Protein 6HR4 (pdb70)

CATH classification: 3.30.450.330 (+1 more: 3.40.710.10)

Secondary structure (DSSP, 8-state):
---SEEEEEEEEPPPPPPEE-TTS-EEEEEEEEEEEEE-HHHHTT-GGGHHHHHHHHT--HHHHHHHHHHTTT-S-EEEEEEE-HHHHHHHHTT--TTEEEEEEEEEE-TTGGGGHHHH--B-TTS-B-SHHHHHTHHHHH-B-EEEEEEEETT--EEEEEEEEE--BPPPPEEBS--HHHHHHHHHHHHHHHHHTT-SEEEEEEEETTT-BEEEEEEES---TT--TT--HHHH--HHHH--B--GGGGHHHHHHHHHHTTS--TT-EEE-TTSEEEETTEEEE-SS---SEEEHHHHHHTT-HHHHHHHHHHH-HHHHHHHHHHHTTTS--S---TT----B----SS--HHHHHHHHTT-S-BB-HHHHHHHHHHHHTTTEEPPPBSB--SSPPP-EE-S-HHHHHHHHHHHHHHHHSTTS-GGG--TTS--EEEEEE---EEEEEEEESTTS--EEEEEEEES--S--SS-S-TTHHHHHHHHHHHHHHTTPPP---S--

GO terms:
  GO:0005886 plasma membrane (C, EXP)

Nearest PDB structures (foldseek):
  6hzr-assembly1_A  TM=1.002E+00  e=3.545E-103  Pseudomonas aeruginosa PAO1
  7atw-assembly1_A  TM=9.878E-01  e=2.143E-93  Pseudomonas aeruginosa PAO1
  7au1-assembly1_A  TM=9.825E-01  e=2.029E-93  Pseudomonas aeruginosa PAO1
  7atx-assembly1_A  TM=9.811E-01  e=1.477E-91  Pseudomonas aeruginosa PAO1
  3oc2-assembly1_A  TM=9.749E-01  e=6.750E-91  Pseudomonas aeruginosa

Sequence (504 aa):
QDPARSVRHIAIPAHRGLITDRNGEPLAVSTPVTTLWANPKELMTAKERWPQLAAALGQDTKLFADRIEQNAEREFIYLVRGLTPEQGEGVIALKVPGVYSIEEFRRFYPAGEVVAHAVGFTDVDDRGREGIELAFDEWLAGVPGKRQVLKDRRGRVIKDVQVTKNAKPGKTTLALSIDLRLQYLAHRELRNALLENGAKAGSSLVIMDVKTGEILAMTNQPTYNPNNRRNLQPAAMRNRAMIDVFEPGSTVKPFSMSAALASGRWKPSDIVDVYPGTLQIGRYTIRDVSRNSRQLDLTGILIKSSNVGISKIAFDIGAESIYSSVMQQVGLGQDTGLGFPGERVGNLPNHRKWPKAETATLAYGYGLSSVTAIQLAHAYAALANDGKSVPLSMTRVDRVPDGVQVISPEVASSTVQGMLQQVVEAQGGVFRAQVPGYHAAGKSGTAAYRSLFAGFAPATDPRIIAMVVVIDEPSKAGYFGGLVSSAPVFSKVMAGALRLMNVPPDNLPTA

Structure (mmCIF, N/CA/C/O backbone):
data_6HR4
#
_entry.id   6HR4
#
_cell.length_a   67.548
_cell.length_b   82.140
_cell.length_c   88.113
_cell.angle_alpha   90.00
_cell.angle_beta   90.00
_cell.angle_gamma   90.00
#
_symmetry.space_group_name_H-M   'P 21 21 21'
#
loop_
_entity.id
_entity.type
_entity.pdbx_description
1 polymer 'Peptidoglycan D,D-transpeptidase FtsI'
2 water water
#
loop_
_atom_site.group_PDB
_atom_site.id
_atom_site.type_symbol
_atom_site.label_atom_id
_atom_site.label_alt_id
_atom_site.label_comp_id
_atom_site.label_asym_id
_atom_site.label_entity_id
_atom_site.label_seq_id
_atom_site.pdbx_PDB_ins_code
_atom_site.Cartn_x
_atom_site.Cartn_y
_atom_site.Cartn_z
_atom_site.occupancy
_atom_site.B_iso_or_equiv
_atom_site.auth_seq_id
_atom_site.auth_comp_id
_atom_site.auth_asym_id
_atom_site.auth_atom_id
_atom_site.pdbx_PDB_model_num
ATOM 1 N N . GLN A 1 3 ? 35.108 -1.366 49.111 1.00 29.14 47 GLN A N 1
ATOM 2 C CA . GLN A 1 3 ? 33.712 -1.804 48.825 1.00 27.88 47 GLN A CA 1
ATOM 3 C C . GLN A 1 3 ? 33.252 -1.355 47.453 1.00 26.56 47 GLN A C 1
ATOM 4 O O . GLN A 1 3 ? 33.757 -0.364 46.907 1.00 26.42 47 GLN A O 1
ATOM 10 N N . ASP A 1 4 ? 32.291 -2.089 46.904 1.00 25.02 48 ASP A N 1
ATOM 11 C CA . ASP A 1 4 ? 31.574 -1.654 45.701 1.00 23.75 48 ASP A CA 1
ATOM 12 C C . ASP A 1 4 ? 30.889 -0.321 45.965 1.00 20.41 48 ASP A C 1
ATOM 13 O O . ASP A 1 4 ? 30.594 -0.009 47.132 1.00 19.63 48 ASP A O 1
ATOM 18 N N . PRO A 1 5 ? 30.640 0.476 44.911 1.00 18.83 49 PRO A N 1
ATOM 19 C CA . PRO A 1 5 ? 29.988 1.754 45.157 1.00 17.68 49 PRO A CA 1
ATOM 20 C C . PRO A 1 5 ? 28.631 1.593 45.820 1.00 16.84 49 PRO A C 1
ATOM 21 O O . PRO A 1 5 ? 27.897 0.620 45.555 1.00 17.39 49 PRO A O 1
ATOM 25 N N . ALA A 1 6 ? 28.280 2.558 46.663 1.00 14.54 50 ALA A N 1
ATOM 26 C CA . ALA A 1 6 ? 27.025 2.591 47.376 1.00 13.94 50 ALA A CA 1
ATOM 27 C C . ALA A 1 6 ? 25.875 2.689 46.400 1.00 14.23 50 ALA A C 1
ATOM 28 O O . ALA A 1 6 ? 24.753 2.293 46.710 1.00 14.21 50 ALA A O 1
ATOM 30 N N . ARG A 1 7 ? 26.155 3.255 45.229 1.00 14.23 51 ARG A N 1
ATOM 31 C CA . ARG A 1 7 ? 25.185 3.515 44.177 1.00 15.95 51 ARG A CA 1
ATOM 32 C C . ARG A 1 7 ? 25.807 3.156 42.857 1.00 16.53 51 ARG A C 1
ATOM 33 O O . ARG A 1 7 ? 26.991 3.389 42.639 1.00 17.65 51 ARG A O 1
ATOM 41 N N . SER A 1 8 ? 25.002 2.604 41.949 1.00 16.95 52 SER A N 1
ATOM 42 C CA . SER A 1 8 ? 25.466 2.328 40.582 1.00 18.33 52 SER A CA 1
ATOM 43 C C . SER A 1 8 ? 24.295 2.346 39.626 1.00 19.93 52 SER A C 1
ATOM 44 O O . SER A 1 8 ? 23.157 2.046 40.007 1.00 18.41 52 SER A O 1
ATOM 47 N N . VAL A 1 9 ? 24.564 2.709 38.380 1.00 21.90 53 VAL A N 1
ATOM 48 C CA . VAL A 1 9 ? 23.498 2.886 37.393 1.00 23.57 53 VAL A CA 1
ATOM 49 C C . VAL A 1 9 ? 23.547 1.700 36.469 1.00 26.22 53 VAL A C 1
ATOM 50 O O . VAL A 1 9 ? 24.504 1.599 35.672 1.00 26.28 53 VAL A O 1
ATOM 54 N N . ARG A 1 10 ? 22.553 0.815 36.589 1.00 26.58 54 ARG A N 1
ATOM 55 C CA . ARG A 1 10 ? 22.403 -0.426 35.802 1.00 25.89 54 ARG A CA 1
ATOM 56 C C . ARG A 1 10 ? 21.415 -0.353 34.642 1.00 23.12 54 ARG A C 1
ATOM 57 O O . ARG A 1 10 ? 20.466 0.442 34.651 1.00 22.52 54 ARG A O 1
ATOM 65 N N . HIS A 1 11 ? 21.657 -1.167 33.632 1.00 19.91 55 HIS A N 1
ATOM 66 C CA . HIS A 1 11 ? 20.917 -1.041 32.360 1.00 18.06 55 HIS A CA 1
ATOM 67 C C . HIS A 1 11 ? 19.988 -2.176 32.134 1.00 16.31 55 HIS A C 1
ATOM 68 O O . HIS A 1 11 ? 20.349 -3.345 32.340 1.00 17.13 55 HIS A O 1
ATOM 75 N N . ILE A 1 12 ? 18.777 -1.831 31.726 1.00 16.44 56 ILE A N 1
ATOM 76 C CA . ILE A 1 12 ? 17.752 -2.836 31.395 1.00 16.01 56 ILE A CA 1
ATOM 77 C C . ILE A 1 12 ? 17.219 -2.559 29.983 1.00 16.15 56 ILE A C 1
ATOM 78 O O . ILE A 1 12 ? 16.866 -1.425 29.677 1.00 14.82 56 ILE A O 1
ATOM 83 N N . ALA A 1 13 ? 17.179 -3.586 29.133 1.00 14.95 57 ALA A N 1
ATOM 84 C CA . ALA A 1 13 ? 16.636 -3.398 27.774 1.00 14.91 57 ALA A CA 1
ATOM 85 C C . ALA A 1 13 ? 15.138 -3.145 27.829 1.00 14.68 57 ALA A C 1
ATOM 86 O O . ALA A 1 13 ? 14.427 -3.656 28.703 1.00 15.13 57 ALA A O 1
ATOM 88 N N . ILE A 1 14 ? 14.652 -2.336 26.885 1.00 15.25 58 ILE A N 1
ATOM 89 C CA . ILE A 1 14 ? 13.222 -2.086 26.739 1.00 15.74 58 ILE A CA 1
ATOM 90 C C . ILE A 1 14 ? 12.817 -2.840 25.460 1.00 16.36 58 ILE A C 1
ATOM 91 O O . ILE A 1 14 ? 13.156 -2.399 24.353 1.00 15.85 58 ILE A O 1
ATOM 96 N N . PRO A 1 15 ? 12.126 -3.990 25.605 1.00 15.80 59 PRO A N 1
ATOM 97 C CA . PRO A 1 15 ? 11.682 -4.747 24.430 1.00 16.00 59 PRO A CA 1
ATOM 98 C C . PRO A 1 15 ? 10.777 -3.908 23.529 1.00 16.37 59 PRO A C 1
ATOM 99 O O . PRO A 1 15 ? 9.886 -3.193 24.014 1.00 16.63 59 PRO A O 1
ATOM 103 N N . ALA A 1 16 ? 11.026 -4.003 22.219 1.00 15.25 60 ALA A N 1
ATOM 104 C CA . ALA A 1 16 ? 10.178 -3.350 21.221 1.00 14.42 60 ALA A CA 1
ATOM 105 C C . ALA A 1 16 ? 8.944 -4.197 20.858 1.00 13.27 60 ALA A C 1
ATOM 106 O O . ALA A 1 16 ? 9.014 -5.419 20.909 1.00 14.01 60 ALA A O 1
ATOM 108 N N . HIS A 1 17 ? 7.878 -3.510 20.498 1.00 13.21 61 HIS A N 1
ATOM 109 C CA . HIS A 1 17 ? 6.665 -4.139 20.007 1.00 12.96 61 HIS A CA 1
ATOM 110 C C . HIS A 1 17 ? 6.855 -4.626 18.590 1.00 11.70 61 HIS A C 1
ATOM 111 O O . HIS A 1 17 ? 7.115 -3.830 17.686 1.00 11.96 61 HIS A O 1
ATOM 118 N N . ARG A 1 18 ? 6.750 -5.945 18.413 1.00 10.83 62 ARG A N 1
ATOM 119 C CA . ARG A 1 18 ? 6.944 -6.554 17.090 1.00 10.10 62 ARG A CA 1
ATOM 120 C C . ARG A 1 18 ? 5.795 -6.195 16.139 1.00 9.52 62 ARG A C 1
ATOM 121 O O . ARG A 1 18 ? 4.623 -6.170 16.528 1.00 9.77 62 ARG A O 1
ATOM 129 N N . GLY A 1 19 ? 6.125 -5.891 14.892 1.00 9.14 63 GLY A N 1
ATOM 130 C CA . GLY A 1 19 ? 5.154 -5.376 13.947 1.00 8.88 63 GLY A CA 1
ATOM 131 C C . GLY A 1 19 ? 4.053 -6.358 13.582 1.00 8.50 63 GLY A C 1
ATOM 132 O O . GLY A 1 19 ? 4.275 -7.562 13.477 1.00 8.11 63 GLY A O 1
ATOM 133 N N . LEU A 1 20 ? 2.858 -5.823 13.398 1.00 8.57 64 LEU A N 1
ATOM 134 C CA . LEU A 1 20 ? 1.700 -6.624 12.997 1.00 8.53 64 LEU A CA 1
ATOM 135 C C . LEU A 1 20 ? 1.875 -7.192 11.597 1.00 8.11 64 LEU A C 1
ATOM 136 O O . LEU A 1 20 ? 2.229 -6.448 10.674 1.00 8.47 64 LEU A O 1
ATOM 141 N N . ILE A 1 21 ? 1.588 -8.485 11.426 1.00 7.51 65 ILE A N 1
ATOM 142 C CA . ILE A 1 21 ? 1.518 -9.084 10.092 1.00 7.13 65 ILE A CA 1
ATOM 143 C C . ILE A 1 21 ? 0.039 -9.261 9.768 1.00 7.35 65 ILE A C 1
ATOM 144 O O . ILE A 1 21 ? -0.700 -9.810 10.580 1.00 7.53 65 ILE A O 1
ATOM 149 N N . THR A 1 22 ? -0.375 -8.814 8.601 1.00 7.31 66 THR A N 1
ATOM 150 C CA . THR A 1 22 ? -1.734 -9.031 8.104 1.00 7.38 66 THR A CA 1
ATOM 151 C C . THR A 1 22 ? -1.684 -9.739 6.772 1.00 7.25 66 THR A C 1
ATOM 152 O O . THR A 1 22 ? -0.639 -9.829 6.134 1.00 7.63 66 THR A O 1
ATOM 156 N N . ASP A 1 23 ? -2.826 -10.287 6.361 1.00 6.73 67 ASP A N 1
ATOM 157 C CA . ASP A 1 23 ? -2.992 -10.747 4.998 1.00 7.24 67 ASP A CA 1
ATOM 158 C C . ASP A 1 23 ? -3.222 -9.547 4.096 1.00 7.46 67 ASP A C 1
ATOM 159 O O . ASP A 1 23 ? -3.190 -8.389 4.536 1.00 7.44 67 ASP A O 1
ATOM 164 N N . ARG A 1 24 ? -3.422 -9.793 2.811 1.00 7.64 68 ARG A N 1
ATOM 165 C CA . ARG A 1 24 ? -3.507 -8.701 1.856 1.00 8.12 68 ARG A CA 1
ATOM 166 C C . ARG A 1 24 ? -4.729 -7.825 2.058 1.00 8.83 68 ARG A C 1
ATOM 167 O O . ARG A 1 24 ? -4.737 -6.696 1.579 1.00 9.89 68 ARG A O 1
ATOM 175 N N . ASN A 1 25 ? -5.729 -8.357 2.746 1.00 9.24 69 ASN A N 1
ATOM 176 C CA . ASN A 1 25 ? -6.967 -7.630 3.046 1.00 10.54 69 ASN A CA 1
ATOM 177 C C . ASN A 1 25 ? -6.978 -7.041 4.447 1.00 10.30 69 ASN A C 1
ATOM 178 O O . ASN A 1 25 ? -8.014 -6.528 4.883 1.00 11.64 69 ASN A O 1
ATOM 183 N N . GLY A 1 26 ? -5.860 -7.102 5.155 1.00 9.70 70 GLY A N 1
ATOM 184 C CA . GLY A 1 26 ? -5.739 -6.545 6.498 1.00 9.79 70 GLY A CA 1
ATOM 185 C C . GLY A 1 26 ? -6.165 -7.480 7.609 1.00 9.29 70 GLY A C 1
ATOM 186 O O . GLY A 1 26 ? -6.296 -7.008 8.758 1.00 10.34 70 GLY A O 1
ATOM 187 N N . GLU A 1 27 ? -6.435 -8.743 7.330 1.00 9.58 71 GLU A N 1
ATOM 188 C CA . GLU A 1 27 ? -6.817 -9.658 8.404 1.00 9.34 71 GLU A CA 1
ATOM 189 C C . GLU A 1 27 ? -5.560 -9.971 9.233 1.00 8.87 71 GLU A C 1
ATOM 190 O O . GLU A 1 27 ? -4.535 -10.336 8.655 1.00 8.51 71 GLU A O 1
ATOM 196 N N . PRO A 1 28 ? -5.611 -9.856 10.570 1.00 8.65 72 PRO A N 1
ATOM 197 C CA . PRO A 1 28 ? -4.396 -10.140 11.359 1.00 8.28 72 PRO A CA 1
ATOM 198 C C . PRO A 1 28 ? -3.929 -11.591 11.287 1.00 7.60 72 PRO A C 1
ATOM 199 O O . PRO A 1 28 ? -4.711 -12.535 11.433 1.00 8.53 72 PRO A O 1
ATOM 203 N N . LEU A 1 29 ? -2.613 -11.744 11.090 1.00 7.22 73 LEU A N 1
ATOM 204 C CA . LEU A 1 29 ? -1.992 -13.069 11.025 1.00 7.58 73 LEU A CA 1
ATOM 205 C C . LEU A 1 29 ? -0.957 -13.305 12.115 1.00 7.28 73 LEU A C 1
ATOM 206 O O . LEU A 1 29 ? -0.704 -14.439 12.484 1.00 7.38 73 LEU A O 1
ATOM 211 N N . ALA A 1 30 ? -0.347 -12.231 12.600 1.00 7.33 74 ALA A N 1
ATOM 212 C CA . ALA A 1 30 ? 0.625 -12.344 13.685 1.00 7.70 74 ALA A CA 1
ATOM 213 C C . ALA A 1 30 ? 0.536 -11.065 14.452 1.00 8.34 74 ALA A C 1
ATOM 214 O O . ALA A 1 30 ? 0.731 -9.973 13.918 1.00 8.43 74 ALA A O 1
ATOM 216 N N . VAL A 1 31 ? 0.222 -11.208 15.738 1.00 8.74 75 VAL A N 1
ATOM 217 C CA . VAL A 1 31 ? -0.106 -10.088 16.612 1.00 10.03 75 VAL A CA 1
ATOM 218 C C . VAL A 1 31 ? 0.718 -10.154 17.908 1.00 10.06 75 VAL A C 1
ATOM 219 O O . VAL A 1 31 ? 0.709 -11.176 18.590 1.00 10.54 75 VAL A O 1
ATOM 223 N N . SER A 1 32 ? 1.440 -9.071 18.230 1.00 10.55 76 SER A N 1
ATOM 224 C CA . SER A 1 32 ? 2.160 -8.987 19.521 1.00 11.42 76 SER A CA 1
ATOM 225 C C . SER A 1 32 ? 1.180 -8.804 20.664 1.00 13.18 76 SER A C 1
ATOM 226 O O . SER A 1 32 ? 0.309 -7.953 20.613 1.00 14.65 76 SER A O 1
ATOM 229 N N . THR A 1 33 ? 1.323 -9.659 21.666 1.00 13.78 77 THR A N 1
ATOM 230 C CA . THR A 1 33 ? 0.386 -9.764 22.789 1.00 15.10 77 THR A CA 1
ATOM 231 C C . THR A 1 33 ? 1.158 -9.361 24.045 1.00 15.18 77 THR A C 1
ATOM 232 O O . THR A 1 33 ? 2.229 -9.911 24.299 1.00 14.70 77 THR A O 1
ATOM 236 N N . PRO A 1 34 ? 0.646 -8.392 24.826 1.00 15.59 78 PRO A N 1
ATOM 237 C CA . PRO A 1 34 ? 1.349 -7.958 26.053 1.00 16.74 78 PRO A CA 1
ATOM 238 C C . PRO A 1 34 ? 1.541 -9.116 27.020 1.00 16.11 78 PRO A C 1
ATOM 239 O O . PRO A 1 34 ? 0.622 -9.932 27.221 1.00 16.36 78 PRO A O 1
ATOM 243 N N . VAL A 1 35 ? 2.758 -9.238 27.553 1.00 15.75 79 VAL A N 1
ATOM 244 C CA . VAL A 1 35 ? 3.062 -10.197 28.595 1.00 16.15 79 VAL A CA 1
ATOM 245 C C . VAL A 1 35 ? 3.955 -9.548 29.640 1.00 15.78 79 VAL A C 1
ATOM 246 O O . VAL A 1 35 ? 4.511 -8.479 29.415 1.00 15.73 79 VAL A O 1
ATOM 250 N N . THR A 1 36 ? 4.093 -10.224 30.781 1.00 15.44 80 THR A N 1
ATOM 251 C CA . THR A 1 36 ? 4.894 -9.694 31.878 1.00 15.44 80 THR A CA 1
ATOM 252 C C . THR A 1 36 ? 5.992 -10.669 32.255 1.00 14.56 80 THR A C 1
ATOM 253 O O . THR A 1 36 ? 5.751 -11.854 32.497 1.00 14.62 80 THR A O 1
ATOM 257 N N . THR A 1 37 ? 7.219 -10.152 32.273 1.00 13.52 81 THR A N 1
ATOM 258 C CA . THR A 1 37 ? 8.376 -10.883 32.710 1.00 13.04 81 THR A CA 1
ATOM 259 C C . THR A 1 37 ? 8.778 -10.381 34.088 1.00 12.31 81 THR A C 1
ATOM 260 O O . THR A 1 37 ? 8.734 -9.175 34.383 1.00 12.49 81 THR A O 1
ATOM 264 N N . LEU A 1 38 ? 9.064 -11.331 34.970 1.00 12.39 82 LEU A N 1
ATOM 265 C CA . LEU A 1 38 ? 9.502 -10.975 36.317 1.00 12.74 82 LEU A CA 1
ATOM 266 C C . LEU A 1 38 ? 10.956 -11.359 36.500 1.00 11.95 82 LEU A C 1
ATOM 267 O O . LEU A 1 38 ? 11.386 -12.460 36.128 1.00 11.83 82 LEU A O 1
ATOM 272 N N . TRP A 1 39 ? 11.738 -10.435 37.063 1.00 11.57 83 TRP A N 1
ATOM 273 C CA . TRP A 1 39 ? 13.111 -10.694 37.454 1.00 11.76 83 TRP A CA 1
ATOM 274 C C . TRP A 1 39 ? 13.227 -10.420 38.929 1.00 10.92 83 TRP A C 1
ATOM 275 O O . TRP A 1 39 ? 12.328 -9.801 39.529 1.00 11.11 83 TRP A O 1
ATOM 286 N N . ALA A 1 40 ? 14.312 -10.900 39.522 1.00 10.93 84 ALA A N 1
ATOM 287 C CA . ALA A 1 40 ? 14.519 -10.682 40.941 1.00 10.35 84 ALA A CA 1
ATOM 288 C C . ALA A 1 40 ? 15.962 -10.440 41.265 1.00 10.33 84 ALA A C 1
ATOM 289 O O . ALA A 1 40 ? 16.873 -10.863 40.552 1.00 10.88 84 ALA A O 1
ATOM 291 N N . ASN A 1 41 ? 16.146 -9.760 42.380 1.00 9.80 85 ASN A N 1
ATOM 292 C CA . ASN A 1 41 ? 17.441 -9.633 43.028 1.00 10.52 85 ASN A CA 1
ATOM 293 C C . ASN A 1 41 ? 17.517 -10.680 44.151 1.00 10.37 85 ASN A C 1
ATOM 294 O O . ASN A 1 41 ? 16.908 -10.503 45.197 1.00 10.13 85 ASN A O 1
ATOM 299 N N . PRO A 1 42 ? 18.262 -11.774 43.917 1.00 10.46 86 PRO A N 1
ATOM 300 C CA . PRO A 1 42 ? 18.387 -12.811 44.960 1.00 10.93 86 PRO A CA 1
ATOM 301 C C . PRO A 1 42 ? 18.824 -12.265 46.311 1.00 11.29 86 PRO A C 1
ATOM 302 O O . PRO A 1 42 ? 18.394 -12.789 47.336 1.00 11.60 86 PRO A O 1
ATOM 306 N N . LYS A 1 43 ? 19.643 -11.219 46.354 1.00 11.44 87 LYS A N 1
ATOM 307 C CA . LYS A 1 43 ? 20.092 -10.694 47.641 1.00 12.05 87 LYS A CA 1
ATOM 308 C C . LYS A 1 43 ? 18.895 -10.190 48.463 1.00 11.96 87 LYS A C 1
ATOM 309 O O . LYS A 1 43 ? 18.876 -10.306 49.693 1.00 13.17 87 LYS A O 1
ATOM 315 N N . GLU A 1 44 ? 17.896 -9.608 47.796 1.00 11.30 88 GLU A N 1
ATOM 316 C CA . GLU A 1 44 ? 16.673 -9.188 48.453 1.00 11.09 88 GLU A CA 1
ATOM 317 C C . GLU A 1 44 ? 15.741 -10.361 48.782 1.00 11.02 88 GLU A C 1
ATOM 318 O O . GLU A 1 44 ? 15.187 -10.411 49.877 1.00 11.67 88 GLU A O 1
ATOM 324 N N . LEU A 1 45 ? 15.578 -11.299 47.851 1.00 11.21 89 LEU A N 1
ATOM 325 C CA . LEU A 1 45 ? 14.755 -12.475 48.109 1.00 11.48 89 LEU A CA 1
ATOM 326 C C . LEU A 1 45 ? 15.221 -13.240 49.317 1.00 11.93 89 LEU A C 1
ATOM 327 O O . LEU A 1 45 ? 14.384 -13.790 50.049 1.00 11.99 89 LEU A O 1
ATOM 332 N N . MET A 1 46 ? 16.532 -13.298 49.521 1.00 11.87 90 MET A N 1
ATOM 333 C CA . MET A 1 46 ? 17.133 -14.028 50.633 1.00 12.87 90 MET A CA 1
ATOM 334 C C . MET A 1 46 ? 16.714 -13.447 51.987 1.00 12.84 90 MET A C 1
ATOM 335 O O . MET A 1 46 ? 16.872 -14.145 53.009 1.00 14.60 90 MET A O 1
ATOM 340 N N . THR A 1 47 ? 16.147 -12.238 52.009 1.00 13.09 91 THR A N 1
ATOM 341 C CA . THR A 1 47 ? 15.685 -11.616 53.242 1.00 13.73 91 THR A CA 1
ATOM 342 C C . THR A 1 47 ? 14.223 -11.899 53.526 1.00 13.24 91 THR A C 1
ATOM 343 O O . THR A 1 47 ? 13.694 -11.428 54.530 1.00 14.49 91 THR A O 1
ATOM 347 N N . ALA A 1 48 ? 13.568 -12.623 52.616 1.00 13.06 92 ALA A N 1
ATOM 348 C CA . ALA A 1 48 ? 12.118 -12.774 52.639 1.00 12.13 92 ALA A CA 1
ATOM 349 C C . ALA A 1 48 ? 11.749 -14.240 52.309 1.00 11.48 92 ALA A C 1
ATOM 350 O O . ALA A 1 48 ? 10.803 -14.500 51.563 1.00 11.13 92 ALA A O 1
ATOM 352 N N . LYS A 1 49 ? 12.492 -15.188 52.887 1.00 10.93 93 LYS A N 1
ATOM 353 C CA . LYS A 1 49 ? 12.342 -16.607 52.520 1.00 10.96 93 LYS A CA 1
ATOM 354 C C . LYS A 1 49 ? 10.970 -17.160 52.832 1.00 10.88 93 LYS A C 1
ATOM 355 O O . LYS A 1 49 ? 10.489 -18.055 52.118 1.00 10.79 93 LYS A O 1
ATOM 361 N N . GLU A 1 50 ? 10.308 -16.637 53.856 1.00 10.85 94 GLU A N 1
ATOM 362 C CA . GLU A 1 50 ? 8.995 -17.173 54.184 1.00 10.73 94 GLU A CA 1
ATOM 363 C C . GLU A 1 50 ? 7.968 -16.914 53.068 1.00 10.54 94 GLU A C 1
ATOM 364 O O . GLU A 1 50 ? 6.928 -17.554 53.043 1.00 10.38 94 GLU A O 1
ATOM 370 N N . ARG A 1 51 ? 8.265 -15.963 52.168 1.00 10.40 95 ARG A N 1
ATOM 371 C CA . ARG A 1 51 ? 7.389 -15.643 51.046 1.00 11.34 95 ARG A CA 1
ATOM 372 C C . ARG A 1 51 ? 7.605 -16.583 49.852 1.00 10.75 95 ARG A C 1
ATOM 373 O O . ARG A 1 51 ? 6.772 -16.572 48.928 1.00 11.05 95 ARG A O 1
ATOM 381 N N . TRP A 1 52 ? 8.700 -17.321 49.826 1.00 10.51 96 TRP A N 1
ATOM 382 C CA . TRP A 1 52 ? 9.050 -18.071 48.623 1.00 10.25 96 TRP A CA 1
ATOM 383 C C . TRP A 1 52 ? 7.990 -19.043 48.141 1.00 11.11 96 TRP A C 1
ATOM 384 O O . TRP A 1 52 ? 7.703 -19.082 46.955 1.00 11.72 96 TRP A O 1
ATOM 395 N N . PRO A 1 53 ? 7.412 -19.877 49.026 1.00 11.45 97 PRO A N 1
ATOM 396 C CA . PRO A 1 53 ? 6.440 -20.841 48.462 1.00 11.92 97 PRO A CA 1
ATOM 397 C C . PRO A 1 53 ? 5.244 -20.203 47.801 1.00 12.52 97 PRO A C 1
ATOM 398 O O . PRO A 1 53 ? 4.778 -20.714 46.770 1.00 13.02 97 PRO A O 1
ATOM 402 N N . GLN A 1 54 ? 4.731 -19.105 48.338 1.00 12.61 98 GLN A N 1
ATOM 403 C CA . GLN A 1 54 ? 3.619 -18.391 47.698 1.00 13.10 98 GLN A CA 1
ATOM 404 C C . GLN A 1 54 ? 4.072 -17.829 46.356 1.00 12.85 98 GLN A C 1
ATOM 405 O O . GLN A 1 54 ? 3.340 -17.933 45.357 1.00 13.32 98 GLN A O 1
ATOM 411 N N . LEU A 1 55 ? 5.278 -17.275 46.314 1.00 12.12 99 LEU A N 1
ATOM 412 C CA . LEU A 1 55 ? 5.810 -16.756 45.065 1.00 12.47 99 LEU A CA 1
ATOM 413 C C . LEU A 1 55 ? 5.992 -17.896 44.053 1.00 12.92 99 LEU A C 1
ATOM 414 O O . LEU A 1 55 ? 5.546 -17.764 42.896 1.00 13.47 99 LEU A O 1
ATOM 419 N N . ALA A 1 56 ? 6.629 -18.990 44.451 1.00 12.68 100 ALA A N 1
ATOM 420 C CA . ALA A 1 56 ? 6.803 -20.146 43.559 1.00 14.11 100 ALA A CA 1
ATOM 421 C C . ALA A 1 56 ? 5.465 -20.614 42.965 1.00 14.94 100 ALA A C 1
ATOM 422 O O . ALA A 1 56 ? 5.374 -20.872 41.748 1.00 15.88 100 ALA A O 1
ATOM 424 N N . ALA A 1 57 ? 4.431 -20.709 43.806 1.00 15.15 101 ALA A N 1
ATOM 425 C CA . ALA A 1 57 ? 3.109 -21.135 43.372 1.00 16.51 101 ALA A CA 1
ATOM 426 C C . ALA A 1 57 ? 2.574 -20.190 42.303 1.00 17.71 101 ALA A C 1
ATOM 427 O O . ALA A 1 57 ? 2.049 -20.645 41.270 1.00 18.43 101 ALA A O 1
ATOM 429 N N . ALA A 1 58 ? 2.691 -18.886 42.546 1.00 16.73 102 ALA A N 1
ATOM 430 C CA . ALA A 1 58 ? 2.199 -17.867 41.615 1.00 18.09 102 ALA A CA 1
ATOM 431 C C . ALA A 1 58 ? 2.963 -17.923 40.294 1.00 17.91 102 ALA A C 1
ATOM 432 O O . ALA A 1 58 ? 2.414 -17.520 39.251 1.00 18.61 102 ALA A O 1
ATOM 434 N N . LEU A 1 59 ? 4.215 -18.392 40.323 1.00 17.31 103 LEU A N 1
ATOM 435 C CA . LEU A 1 59 ? 5.042 -18.541 39.116 1.00 17.38 103 LEU A CA 1
ATOM 436 C C . LEU A 1 59 ? 4.801 -19.883 38.407 1.00 18.84 103 LEU A C 1
ATOM 437 O O . LEU A 1 59 ? 5.295 -20.092 37.292 1.00 20.63 103 LEU A O 1
ATOM 442 N N . GLY A 1 60 ? 4.047 -20.778 39.040 1.00 18.88 104 GLY A N 1
ATOM 443 C CA . GLY A 1 60 ? 3.841 -22.154 38.543 1.00 19.53 104 GLY A CA 1
ATOM 444 C C . GLY A 1 60 ? 5.073 -23.015 38.670 1.00 19.51 104 GLY A C 1
ATOM 445 O O . GLY A 1 60 ? 5.316 -23.902 37.838 1.00 20.36 104 GLY A O 1
ATOM 446 N N . GLN A 1 61 ? 5.868 -22.774 39.712 1.00 17.32 105 GLN A N 1
ATOM 447 C CA . GLN A 1 61 ? 7.108 -23.506 39.885 1.00 16.57 105 GLN A CA 1
ATOM 448 C C . GLN A 1 61 ? 7.087 -24.324 41.182 1.00 17.18 105 GLN A C 1
ATOM 449 O O . GLN A 1 61 ? 6.408 -23.950 42.123 1.00 17.80 105 GLN A O 1
ATOM 455 N N . ASP A 1 62 ? 7.860 -25.400 41.226 1.00 16.51 106 ASP A N 1
ATOM 456 C CA . ASP A 1 62 ? 7.928 -26.263 42.399 1.00 16.68 106 ASP A CA 1
ATOM 457 C C . ASP A 1 62 ? 8.572 -25.503 43.560 1.00 16.45 106 ASP A C 1
ATOM 458 O O . ASP A 1 62 ? 9.575 -24.814 43.365 1.00 16.66 106 ASP A O 1
ATOM 463 N N . THR A 1 63 ? 8.042 -25.692 44.768 1.00 15.60 107 THR A N 1
ATOM 464 C CA . THR A 1 63 ? 8.546 -24.981 45.947 1.00 15.12 107 THR A CA 1
ATOM 465 C C . THR A 1 63 ? 10.040 -25.187 46.164 1.00 15.45 107 THR A C 1
ATOM 466 O O . THR A 1 63 ? 10.795 -24.217 46.373 1.00 14.88 107 THR A O 1
ATOM 470 N N . LYS A 1 64 ? 10.498 -26.438 46.145 1.00 15.34 108 LYS A N 1
ATOM 471 C CA . LYS A 1 64 ? 11.878 -26.728 46.436 1.00 15.66 108 LYS A CA 1
ATOM 472 C C . LYS A 1 64 ? 12.828 -26.427 45.287 1.00 16.02 108 LYS A C 1
ATOM 473 O O . LYS A 1 64 ? 13.959 -25.999 45.520 1.00 16.15 108 LYS A O 1
ATOM 479 N N . LEU A 1 65 ? 12.367 -26.643 44.061 1.00 16.40 109 LEU A N 1
ATOM 480 C CA . LEU A 1 65 ? 13.195 -26.270 42.892 1.00 16.33 109 LEU A CA 1
ATOM 481 C C . LEU A 1 65 ? 13.393 -24.757 42.855 1.00 15.52 109 LEU A C 1
ATOM 482 O O . LEU A 1 65 ? 14.500 -24.287 42.581 1.00 14.94 109 LEU A O 1
ATOM 487 N N . PHE A 1 66 ? 12.332 -24.022 43.189 1.00 14.62 110 PHE A N 1
ATOM 488 C CA . PHE A 1 66 ? 12.417 -22.553 43.286 1.00 13.97 110 PHE A CA 1
ATOM 489 C C . PHE A 1 66 ? 13.414 -22.103 44.362 1.00 13.81 110 PHE A C 1
ATOM 490 O O . PHE A 1 66 ? 14.317 -21.324 44.102 1.00 13.96 110 PHE A O 1
ATOM 498 N N . ALA A 1 67 ? 13.287 -22.660 45.574 1.00 13.49 111 ALA A N 1
ATOM 499 C CA . ALA A 1 67 ? 14.198 -22.338 46.662 1.00 12.88 111 ALA A CA 1
ATOM 500 C C . ALA A 1 67 ? 15.645 -22.683 46.329 1.00 13.54 111 ALA A C 1
ATOM 501 O O . ALA A 1 67 ? 16.550 -21.907 46.598 1.00 13.96 111 ALA A O 1
ATOM 503 N N . ASP A 1 68 ? 15.859 -23.863 45.755 1.00 14.42 112 ASP A N 1
ATOM 504 C CA . ASP A 1 68 ? 17.201 -24.254 45.302 1.00 15.31 112 ASP A CA 1
ATOM 505 C C . ASP A 1 68 ? 17.767 -23.226 44.345 1.00 15.33 112 ASP A C 1
ATOM 506 O O . ASP A 1 68 ? 18.919 -22.848 44.499 1.00 15.89 112 ASP A O 1
ATOM 511 N N . ARG A 1 69 ? 16.959 -22.782 43.389 1.00 15.49 113 ARG A N 1
ATOM 512 C CA . ARG A 1 69 ? 17.407 -21.803 42.385 1.00 16.10 113 ARG A CA 1
ATOM 513 C C . ARG A 1 69 ? 17.818 -20.476 43.036 1.00 16.01 113 ARG A C 1
ATOM 514 O O . ARG A 1 69 ? 18.868 -19.939 42.708 1.00 16.14 113 ARG A O 1
ATOM 522 N N . ILE A 1 70 ? 17.018 -19.943 43.972 1.00 15.13 114 ILE A N 1
ATOM 523 C CA . ILE A 1 70 ? 17.378 -18.702 44.644 1.00 15.03 114 ILE A CA 1
ATOM 524 C C . ILE A 1 70 ? 18.642 -18.876 45.477 1.00 15.16 114 ILE A C 1
ATOM 525 O O . ILE A 1 70 ? 19.552 -18.061 45.409 1.00 15.42 114 ILE A O 1
ATOM 530 N N . GLU A 1 71 ? 18.694 -19.959 46.255 1.00 15.99 115 GLU A N 1
ATOM 531 C CA . GLU A 1 71 ? 19.841 -20.237 47.095 1.00 17.33 115 GLU A CA 1
ATOM 532 C C . GLU A 1 71 ? 21.138 -20.355 46.286 1.00 17.03 115 GLU A C 1
ATOM 533 O O . GLU A 1 71 ? 22.154 -19.775 46.665 1.00 17.85 115 GLU A O 1
ATOM 539 N N . GLN A 1 72 ? 21.078 -21.067 45.162 1.00 17.84 116 GLN A N 1
ATOM 540 C CA . GLN A 1 72 ? 22.289 -21.225 44.336 1.00 19.39 116 GLN A CA 1
ATOM 541 C C . GLN A 1 72 ? 22.708 -19.908 43.629 1.00 18.87 116 GLN A C 1
ATOM 542 O O . GLN A 1 72 ? 23.841 -19.774 43.178 1.00 20.47 116 GLN A O 1
ATOM 548 N N . ASN A 1 73 ? 21.807 -18.935 43.593 1.00 17.75 117 ASN A N 1
ATOM 549 C CA . ASN A 1 73 ? 22.089 -17.641 42.987 1.00 17.22 117 ASN A CA 1
ATOM 550 C C . ASN A 1 73 ? 22.134 -16.502 44.012 1.00 16.52 117 ASN A C 1
ATOM 551 O O . ASN A 1 73 ? 22.034 -15.324 43.659 1.00 16.50 117 ASN A O 1
ATOM 556 N N . ALA A 1 74 ? 22.303 -16.858 45.282 1.00 16.62 118 ALA A N 1
ATOM 557 C CA . ALA A 1 74 ? 22.234 -15.898 46.375 1.00 17.31 118 ALA A CA 1
ATOM 558 C C . ALA A 1 74 ? 23.219 -14.745 46.293 1.00 18.15 118 ALA A C 1
ATOM 559 O O . ALA A 1 74 ? 23.000 -13.691 46.895 1.00 18.98 118 ALA A O 1
ATOM 561 N N . GLU A 1 75 ? 24.299 -14.920 45.546 1.00 19.56 119 GLU A N 1
ATOM 562 C CA . GLU A 1 75 ? 25.285 -13.863 45.405 1.00 20.87 119 GLU A CA 1
ATOM 563 C C . GLU A 1 75 ? 25.121 -13.029 44.154 1.00 19.70 119 GLU A C 1
ATOM 564 O O . GLU A 1 75 ? 25.899 -12.124 43.906 1.00 20.49 119 GLU A O 1
ATOM 570 N N . ARG A 1 76 ? 24.108 -13.350 43.368 1.00 18.82 120 ARG A N 1
ATOM 571 C CA . ARG A 1 76 ? 23.791 -12.578 42.178 1.00 17.28 120 ARG A CA 1
ATOM 572 C C . ARG A 1 76 ? 22.788 -11.499 42.536 1.00 15.99 120 ARG A C 1
ATOM 573 O O . ARG A 1 76 ? 22.106 -11.585 43.571 1.00 15.39 120 ARG A O 1
ATOM 581 N N . GLU A 1 77 ? 22.687 -10.483 41.682 1.00 14.59 121 GLU A N 1
ATOM 582 C CA . GLU A 1 77 ? 21.772 -9.364 41.882 1.00 14.24 121 GLU A CA 1
ATOM 583 C C . GLU A 1 77 ? 20.689 -9.322 40.823 1.00 14.21 121 GLU A C 1
ATOM 584 O O . GLU A 1 77 ? 19.827 -8.448 40.863 1.00 14.29 121 GLU A O 1
ATOM 590 N N . PHE A 1 78 ? 20.724 -10.252 39.875 1.00 14.24 122 PHE A N 1
ATOM 591 C CA . PHE A 1 78 ? 19.716 -10.336 38.831 1.00 14.93 122 PHE A CA 1
ATOM 592 C C . PHE A 1 78 ? 19.565 -11.756 38.358 1.00 15.25 122 PHE A C 1
ATOM 593 O O . PHE A 1 78 ? 20.566 -12.389 37.991 1.00 16.87 122 PHE A O 1
ATOM 601 N N . ILE A 1 79 ? 18.332 -12.260 38.410 1.00 13.88 123 ILE A N 1
ATOM 602 C CA . ILE A 1 79 ? 17.955 -13.479 37.697 1.00 14.14 123 ILE A CA 1
ATOM 603 C C . ILE A 1 79 ? 16.547 -13.276 37.159 1.00 13.90 123 ILE A C 1
ATOM 604 O O . ILE A 1 79 ? 15.775 -12.474 37.708 1.00 13.72 123 ILE A O 1
ATOM 609 N N . TYR A 1 80 ? 16.191 -13.975 36.082 1.00 13.23 124 TYR A N 1
ATOM 610 C CA . TYR A 1 80 ? 14.804 -14.033 35.666 1.00 13.41 124 TYR A CA 1
ATOM 611 C C . TYR A 1 80 ? 14.089 -15.041 36.525 1.00 13.14 124 TYR A C 1
ATOM 612 O O . TYR A 1 80 ? 14.615 -16.121 36.792 1.00 14.75 124 TYR A O 1
ATOM 621 N N . LEU A 1 81 ? 12.882 -14.688 36.950 1.00 12.85 125 LEU A N 1
ATOM 622 C CA . LEU A 1 81 ? 12.018 -15.644 37.639 1.00 13.18 125 LEU A CA 1
ATOM 623 C C . LEU A 1 81 ? 11.137 -16.383 36.646 1.00 14.19 125 LEU A C 1
ATOM 624 O O . LEU A 1 81 ? 11.021 -17.608 36.713 1.00 14.17 125 LEU A O 1
ATOM 629 N N . VAL A 1 82 ? 10.522 -15.637 35.725 1.00 14.04 126 VAL A N 1
ATOM 630 C CA . VAL A 1 82 ? 9.610 -16.201 34.732 1.00 15.90 126 VAL A CA 1
ATOM 631 C C . VAL A 1 82 ? 9.495 -15.190 33.593 1.00 15.98 126 VAL A C 1
ATOM 632 O O . VAL A 1 82 ? 9.550 -13.974 33.791 1.00 15.13 126 VAL A O 1
ATOM 636 N N . ARG A 1 83 ? 9.339 -15.702 32.379 1.00 16.85 127 ARG A N 1
ATOM 637 C CA . ARG A 1 83 ? 9.102 -14.850 31.233 1.00 18.77 127 ARG A CA 1
ATOM 638 C C . ARG A 1 83 ? 7.722 -15.161 30.665 1.00 20.01 127 ARG A C 1
ATOM 639 O O . ARG A 1 83 ? 7.294 -16.307 30.624 1.00 19.98 127 ARG A O 1
ATOM 647 N N . GLY A 1 84 ? 7.049 -14.106 30.263 1.00 20.29 128 GLY A N 1
ATOM 648 C CA . GLY A 1 84 ? 5.873 -14.216 29.433 1.00 21.20 128 GLY A CA 1
ATOM 649 C C . GLY A 1 84 ? 4.602 -14.630 30.129 1.00 21.40 128 GLY A C 1
ATOM 650 O O . GLY A 1 84 ? 3.778 -15.351 29.557 1.00 22.90 128 GLY A O 1
ATOM 651 N N . LEU A 1 85 ? 4.429 -14.194 31.374 1.00 20.07 129 LEU A N 1
ATOM 652 C CA . LEU A 1 85 ? 3.147 -14.395 32.047 1.00 19.75 129 LEU A CA 1
ATOM 653 C C . LEU A 1 85 ? 2.094 -13.498 31.409 1.00 19.09 129 LEU A C 1
ATOM 654 O O . LEU A 1 85 ? 2.394 -12.429 30.866 1.00 18.39 129 LEU A O 1
ATOM 659 N N . THR A 1 86 ? 0.830 -13.899 31.474 1.00 19.66 130 THR A N 1
ATOM 660 C CA . THR A 1 86 ? -0.220 -12.961 31.091 1.00 20.54 130 THR A CA 1
ATOM 661 C C . THR A 1 86 ? -0.134 -11.735 31.999 1.00 19.95 130 THR A C 1
ATOM 662 O O . THR A 1 86 ? 0.370 -11.818 33.150 1.00 20.02 130 THR A O 1
ATOM 666 N N . PRO A 1 87 ? -0.601 -10.579 31.539 1.00 19.38 131 PRO A N 1
ATOM 667 C CA . PRO A 1 87 ? -0.544 -9.388 32.387 1.00 19.83 131 PRO A CA 1
ATOM 668 C C . PRO A 1 87 ? -1.301 -9.603 33.707 1.00 22.37 131 PRO A C 1
ATOM 669 O O . PRO A 1 87 ? -0.842 -9.135 34.748 1.00 22.56 131 PRO A O 1
ATOM 673 N N . GLU A 1 88 ? -2.406 -10.342 33.670 1.00 24.38 132 GLU A N 1
ATOM 674 C CA . GLU A 1 88 ? -3.166 -10.736 34.867 1.00 26.11 132 GLU A CA 1
ATOM 675 C C . GLU A 1 88 ? -2.337 -11.603 35.810 1.00 25.11 132 GLU A C 1
ATOM 676 O O . GLU A 1 88 ? -2.292 -11.333 37.001 1.00 26.53 132 GLU A O 1
ATOM 682 N N . GLN A 1 89 ? -1.717 -12.638 35.291 1.00 25.03 133 GLN A N 1
ATOM 683 C CA . GLN A 1 89 ? -0.869 -13.495 36.113 1.00 25.03 133 GLN A CA 1
ATOM 684 C C . GLN A 1 89 ? 0.265 -12.689 36.707 1.00 25.24 133 GLN A C 1
ATOM 685 O O . GLN A 1 89 ? 0.638 -12.910 37.871 1.00 25.77 133 GLN A O 1
ATOM 691 N N . GLY A 1 90 ? 0.806 -11.759 35.914 1.00 24.34 134 GLY A N 1
ATOM 692 C CA . GLY A 1 90 ? 1.868 -10.873 36.353 1.00 24.27 134 GLY A CA 1
ATOM 693 C C . GLY A 1 90 ? 1.469 -9.985 37.512 1.00 24.96 134 GLY A C 1
ATOM 694 O O . GLY A 1 90 ? 2.220 -9.865 38.489 1.00 24.26 134 GLY A O 1
ATOM 695 N N . GLU A 1 91 ? 0.291 -9.365 37.421 1.00 25.30 135 GLU A N 1
ATOM 696 C CA . GLU A 1 91 ? -0.173 -8.448 38.456 1.00 27.20 135 GLU A CA 1
ATOM 697 C C . GLU A 1 91 ? -0.446 -9.209 39.742 1.00 26.05 135 GLU A C 1
ATOM 698 O O . GLU A 1 91 ? -0.250 -8.664 40.828 1.00 27.05 135 GLU A O 1
ATOM 704 N N . GLY A 1 92 ? -0.855 -10.473 39.610 1.00 25.66 136 GLY A N 1
ATOM 705 C CA . GLY A 1 92 ? -1.047 -11.364 40.765 1.00 24.29 136 GLY A CA 1
ATOM 706 C C . GLY A 1 92 ? 0.256 -11.665 41.471 1.00 23.10 136 GLY A C 1
ATOM 707 O O . GLY A 1 92 ? 0.318 -11.648 42.706 1.00 22.90 136 GLY A O 1
ATOM 708 N N . VAL A 1 93 ? 1.306 -11.928 40.691 1.00 21.06 137 VAL A N 1
ATOM 709 C CA . VAL A 1 93 ? 2.614 -12.187 41.283 1.00 19.68 137 VAL A CA 1
ATOM 710 C C . VAL A 1 93 ? 3.130 -10.920 41.923 1.00 17.12 137 VAL A C 1
ATOM 711 O O . VAL A 1 93 ? 3.658 -10.972 43.044 1.00 17.31 137 VAL A O 1
ATOM 715 N N . ILE A 1 94 ? 3.031 -9.798 41.218 1.00 17.00 138 ILE A N 1
ATOM 716 C CA . ILE A 1 94 ? 3.504 -8.515 41.700 1.00 16.43 138 ILE A CA 1
ATOM 717 C C . ILE A 1 94 ? 2.786 -8.123 42.996 1.00 17.28 138 ILE A C 1
ATOM 718 O O . ILE A 1 94 ? 3.403 -7.603 43.921 1.00 17.05 138 ILE A O 1
ATOM 723 N N . ALA A 1 95 ? 1.492 -8.408 43.070 1.00 17.77 139 ALA A N 1
ATOM 724 C CA . ALA A 1 95 ? 0.690 -8.046 44.237 1.00 17.62 139 ALA A CA 1
ATOM 725 C C . ALA A 1 95 ? 1.047 -8.818 45.509 1.00 17.24 139 ALA A C 1
ATOM 726 O O . ALA A 1 95 ? 0.561 -8.471 46.589 1.00 17.67 139 ALA A O 1
ATOM 728 N N . LEU A 1 96 ? 1.901 -9.844 45.409 1.00 16.55 140 LEU A N 1
ATOM 729 C CA . LEU A 1 96 ? 2.401 -10.524 46.605 1.00 16.25 140 LEU A CA 1
ATOM 730 C C . LEU A 1 96 ? 3.322 -9.631 47.411 1.00 15.86 140 LEU A C 1
ATOM 731 O O . LEU A 1 96 ? 3.562 -9.905 48.585 1.00 16.08 140 LEU A O 1
ATOM 736 N N . LYS A 1 97 ? 3.876 -8.585 46.792 1.00 15.84 141 LYS A N 1
ATOM 737 C CA . LYS A 1 97 ? 4.799 -7.623 47.424 1.00 15.71 141 LYS A CA 1
ATOM 738 C C . LYS A 1 97 ? 6.033 -8.292 48.016 1.00 14.58 141 LYS A C 1
ATOM 739 O O . LYS A 1 97 ? 6.485 -7.938 49.112 1.00 15.25 141 LYS A O 1
ATOM 745 N N . VAL A 1 98 ? 6.601 -9.267 47.308 1.00 13.01 142 VAL A N 1
ATOM 746 C CA . VAL A 1 98 ? 7.805 -9.939 47.804 1.00 12.41 142 VAL A CA 1
ATOM 747 C C . VAL A 1 98 ? 9.000 -9.029 47.572 1.00 11.73 142 VAL A C 1
ATOM 748 O O . VAL A 1 98 ? 9.203 -8.568 46.439 1.00 11.51 142 VAL A O 1
ATOM 752 N N . PRO A 1 99 ? 9.810 -8.755 48.604 1.00 11.24 143 PRO A N 1
ATOM 753 C CA . PRO A 1 99 ? 11.051 -8.013 48.392 1.00 10.72 143 PRO A CA 1
ATOM 754 C C . PRO A 1 99 ? 11.938 -8.603 47.303 1.00 10.72 143 PRO A C 1
ATOM 755 O O . PRO A 1 99 ? 12.136 -9.818 47.254 1.00 10.91 143 PRO A O 1
ATOM 759 N N . GLY A 1 100 ? 12.396 -7.749 46.385 1.00 10.69 144 GLY A N 1
ATOM 760 C CA . GLY A 1 100 ? 13.341 -8.151 45.331 1.00 10.27 144 GLY A CA 1
ATOM 761 C C . GLY A 1 100 ? 12.735 -8.601 44.009 1.00 9.83 144 GLY A C 1
ATOM 762 O O . GLY A 1 100 ? 13.474 -9.065 43.154 1.00 10.11 144 GLY A O 1
ATOM 763 N N . VAL A 1 101 ? 11.411 -8.476 43.890 1.00 9.92 145 VAL A N 1
ATOM 764 C CA . VAL A 1 101 ? 10.700 -8.899 42.683 1.00 9.86 145 VAL A CA 1
ATOM 765 C C . VAL A 1 101 ? 10.375 -7.666 41.846 1.00 9.74 145 VAL A C 1
ATOM 766 O O . VAL A 1 101 ? 9.785 -6.694 42.339 1.00 9.76 145 VAL A O 1
ATOM 770 N N . TYR A 1 102 ? 10.750 -7.722 40.570 1.00 9.87 146 TYR A N 1
ATOM 771 C CA . TYR A 1 102 ? 10.620 -6.588 39.662 1.00 9.96 146 TYR A CA 1
ATOM 772 C C . TYR A 1 102 ? 10.055 -7.095 38.355 1.00 10.36 146 TYR A C 1
ATOM 773 O O . TYR A 1 102 ? 10.110 -8.293 38.058 1.00 11.21 146 TYR A O 1
ATOM 782 N N . SER A 1 103 ? 9.529 -6.180 37.545 1.00 11.32 147 SER A N 1
ATOM 783 C CA . SER A 1 103 ? 8.897 -6.620 36.297 1.00 12.11 147 SER A CA 1
ATOM 784 C C . SER A 1 103 ? 9.330 -5.830 35.070 1.00 12.89 147 SER A C 1
ATOM 785 O O . SER A 1 103 ? 9.762 -4.679 35.148 1.00 12.26 147 SER A O 1
ATOM 788 N N . ILE A 1 104 ? 9.190 -6.500 33.921 1.00 12.85 148 ILE A N 1
ATOM 789 C CA . ILE A 1 104 ? 9.468 -5.927 32.599 1.00 14.03 148 ILE A CA 1
ATOM 790 C C . ILE A 1 104 ? 8.276 -6.260 31.705 1.00 14.34 148 ILE A C 1
ATOM 791 O O . ILE A 1 104 ? 7.815 -7.395 31.657 1.00 14.12 148 ILE A O 1
ATOM 796 N N . GLU A 1 105 ? 7.777 -5.238 31.013 1.00 16.73 149 GLU A N 1
ATOM 797 C CA . GLU A 1 105 ? 6.738 -5.418 29.990 1.00 18.47 149 GLU A CA 1
ATOM 798 C C . GLU A 1 105 ? 7.388 -5.882 28.676 1.00 19.52 149 GLU A C 1
ATOM 799 O O . GLU A 1 105 ? 8.343 -5.275 28.157 1.00 20.88 149 GLU A O 1
ATOM 805 N N . GLU A 1 106 ? 6.931 -7.021 28.210 1.00 19.94 150 GLU A N 1
ATOM 806 C CA . GLU A 1 106 ? 7.396 -7.629 26.961 1.00 19.41 150 GLU A CA 1
ATOM 807 C C . GLU A 1 106 ? 6.150 -7.952 26.105 1.00 17.82 150 GLU A C 1
ATOM 808 O O . GLU A 1 106 ? 5.015 -7.598 26.440 1.00 16.16 150 GLU A O 1
ATOM 814 N N . PHE A 1 107 ? 6.378 -8.655 24.996 1.00 16.48 151 PHE A N 1
ATOM 815 C CA . PHE A 1 107 ? 5.307 -9.101 24.104 1.00 16.03 151 PHE A CA 1
ATOM 816 C C . PHE A 1 107 ? 5.575 -10.514 23.630 1.00 15.33 151 PHE A C 1
ATOM 817 O O . PHE A 1 107 ? 6.728 -10.915 23.505 1.00 15.02 151 PHE A O 1
ATOM 825 N N . ARG A 1 108 ? 4.514 -11.269 23.343 1.00 14.34 152 ARG A N 1
ATOM 826 C CA . ARG A 1 108 ? 4.620 -12.583 22.748 1.00 14.74 152 ARG A CA 1
ATOM 827 C C . ARG A 1 108 ? 3.627 -12.662 21.594 1.00 13.02 152 ARG A C 1
ATOM 828 O O . ARG A 1 108 ? 2.559 -12.049 21.666 1.00 12.45 152 ARG A O 1
ATOM 836 N N . ARG A 1 109 ? 3.940 -13.439 20.574 1.00 11.50 153 ARG A N 1
ATOM 837 C CA . ARG A 1 109 ? 3.080 -13.492 19.395 1.00 10.33 153 ARG A CA 1
ATOM 838 C C . ARG A 1 109 ? 1.880 -14.384 19.583 1.00 9.73 153 ARG A C 1
ATOM 839 O O . ARG A 1 109 ? 1.946 -15.430 20.245 1.00 11.10 153 ARG A O 1
ATOM 847 N N . PHE A 1 110 ? 0.777 -13.998 18.935 1.00 9.36 154 PHE A N 1
ATOM 848 C CA . PHE A 1 110 ? -0.373 -14.848 18.732 1.00 8.85 154 PHE A CA 1
ATOM 849 C C . PHE A 1 110 ? -0.690 -14.890 17.241 1.00 8.04 154 PHE A C 1
ATOM 850 O O . PHE A 1 110 ? -0.550 -13.868 16.544 1.00 8.38 154 PHE A O 1
ATOM 858 N N . TYR A 1 111 ? -1.110 -16.056 16.784 1.00 7.95 155 TYR A N 1
ATOM 859 C CA . TYR A 1 111 ? -1.352 -16.302 15.362 1.00 8.06 155 TYR A CA 1
ATOM 860 C C . TYR A 1 111 ? -2.846 -16.638 15.151 1.00 8.01 155 TYR A C 1
ATOM 861 O O . TYR A 1 111 ? -3.229 -17.794 15.258 1.00 8.00 155 TYR A O 1
ATOM 870 N N . PRO A 1 112 ? -3.701 -15.619 14.846 1.00 8.08 156 PRO A N 1
ATOM 871 C CA . PRO A 1 112 ? -5.154 -15.855 14.825 1.00 8.52 156 PRO A CA 1
ATOM 872 C C . PRO A 1 112 ? -5.630 -16.896 13.838 1.00 8.89 156 PRO A C 1
ATOM 873 O O . PRO A 1 112 ? -6.636 -17.544 14.115 1.00 9.35 156 PRO A O 1
ATOM 877 N N . ALA A 1 113 ? -4.924 -17.086 12.722 1.00 8.58 157 ALA A N 1
ATOM 878 C CA . ALA A 1 113 ? -5.355 -18.086 11.753 1.00 8.25 157 ALA A CA 1
ATOM 879 C C . ALA A 1 113 ? -4.752 -19.467 11.980 1.00 7.98 157 ALA A C 1
ATOM 880 O O . ALA A 1 113 ? -5.096 -20.424 11.303 1.00 8.41 157 ALA A O 1
ATOM 882 N N . GLY A 1 114 ? -3.840 -19.557 12.938 1.00 8.34 158 GLY A N 1
ATOM 883 C CA . GLY A 1 114 ? -3.295 -20.839 13.365 1.00 8.72 158 GLY A CA 1
ATOM 884 C C . GLY A 1 114 ? -2.715 -21.675 12.243 1.00 8.88 158 GLY A C 1
ATOM 885 O O . GLY A 1 114 ? -1.940 -21.186 11.416 1.00 8.50 158 GLY A O 1
ATOM 886 N N . GLU A 1 115 ? -3.099 -22.949 12.214 1.00 9.01 159 GLU A N 1
ATOM 887 C CA . GLU A 1 115 ? -2.492 -23.908 11.300 1.00 9.75 159 GLU A CA 1
ATOM 888 C C . GLU A 1 115 ? -2.748 -23.594 9.840 1.00 9.53 159 GLU A C 1
ATOM 889 O O . GLU A 1 115 ? -2.029 -24.073 8.984 1.00 9.18 159 GLU A O 1
ATOM 895 N N . VAL A 1 116 ? -3.757 -22.791 9.549 1.00 9.14 160 VAL A N 1
ATOM 896 C CA . VAL A 1 116 ? -4.159 -22.499 8.168 1.00 9.31 160 VAL A CA 1
ATOM 897 C C . VAL A 1 116 ? -3.041 -21.824 7.364 1.00 8.80 160 VAL A C 1
ATOM 898 O O . VAL A 1 116 ? -2.913 -22.069 6.168 1.00 8.82 160 VAL A O 1
ATOM 902 N N . VAL A 1 117 ? -2.233 -21.015 8.033 1.00 8.35 161 VAL A N 1
ATOM 903 C CA . VAL A 1 117 ? -1.132 -20.305 7.378 1.00 8.60 161 VAL A CA 1
ATOM 904 C C . VAL A 1 117 ? 0.197 -20.496 8.138 1.00 8.16 161 VAL A C 1
ATOM 905 O O . VAL A 1 117 ? 1.064 -19.640 8.138 1.00 8.07 161 VAL A O 1
ATOM 909 N N . ALA A 1 118 ? 0.326 -21.663 8.758 1.00 7.88 162 ALA A N 1
ATOM 910 C CA . ALA A 1 118 ? 1.430 -21.924 9.679 1.00 8.22 162 ALA A CA 1
ATOM 911 C C . ALA A 1 118 ? 2.786 -21.694 9.027 1.00 7.87 162 ALA A C 1
ATOM 912 O O . ALA A 1 118 ? 3.581 -20.959 9.549 1.00 8.09 162 ALA A O 1
ATOM 914 N N . HIS A 1 119 ? 3.031 -22.320 7.889 1.00 7.56 163 HIS A N 1
ATOM 915 C CA . HIS A 1 119 ? 4.367 -22.234 7.278 1.00 7.52 163 HIS A CA 1
ATOM 916 C C . HIS A 1 119 ? 4.662 -20.892 6.691 1.00 7.59 163 HIS A C 1
ATOM 917 O O . HIS A 1 119 ? 5.777 -20.382 6.835 1.00 8.10 163 HIS A O 1
ATOM 924 N N . ALA A 1 120 ? 3.693 -20.269 6.046 1.00 7.44 164 ALA A N 1
ATOM 925 C CA . ALA A 1 120 ? 3.964 -18.985 5.407 1.00 7.31 164 ALA A CA 1
ATOM 926 C C . ALA A 1 120 ? 4.260 -17.898 6.434 1.00 6.88 164 ALA A C 1
ATOM 927 O O . ALA A 1 120 ? 5.224 -17.140 6.276 1.00 6.92 164 ALA A O 1
ATOM 929 N N . VAL A 1 121 ? 3.448 -17.814 7.485 1.00 6.95 165 VAL A N 1
ATOM 930 C CA . VAL A 1 121 ? 3.674 -16.807 8.517 1.00 6.97 165 VAL A CA 1
ATOM 931 C C . VAL A 1 121 ? 4.870 -17.190 9.406 1.00 7.22 165 VAL A C 1
ATOM 932 O O . VAL A 1 121 ? 5.659 -16.307 9.767 1.00 7.36 165 VAL A O 1
ATOM 936 N N . GLY A 1 122 ? 4.963 -18.465 9.742 1.00 7.35 166 GLY A N 1
ATOM 937 C CA . GLY A 1 122 ? 6.003 -18.966 10.644 1.00 8.05 166 GLY A CA 1
ATOM 938 C C . GLY A 1 122 ? 5.721 -18.548 12.073 1.00 8.33 166 GLY A C 1
ATOM 939 O O . GLY A 1 122 ? 4.561 -18.320 12.457 1.00 8.63 166 GLY A O 1
ATOM 940 N N . PHE A 1 123 ? 6.771 -18.468 12.898 1.00 9.26 167 PHE A N 1
ATOM 941 C CA . PHE A 1 123 ? 6.580 -18.156 14.298 1.00 9.95 167 PHE A CA 1
ATOM 942 C C . PHE A 1 123 ? 7.880 -17.656 14.905 1.00 10.17 167 PHE A C 1
ATOM 943 O O . PHE A 1 123 ? 8.955 -17.780 14.305 1.00 10.80 167 PHE A O 1
ATOM 951 N N . THR A 1 124 ? 7.742 -17.083 16.103 1.00 11.25 168 THR A N 1
ATOM 952 C CA . THR A 1 124 ? 8.861 -16.545 16.879 1.00 12.88 168 THR A CA 1
ATOM 953 C C . THR A 1 124 ? 9.278 -17.552 17.956 1.00 14.47 168 THR A C 1
ATOM 954 O O . THR A 1 124 ? 8.489 -18.383 18.411 1.00 15.16 168 THR A O 1
ATOM 958 N N . ASP A 1 125 ? 10.565 -17.398 18.300 1.00 17.98 169 ASP A N 1
ATOM 959 C CA . ASP A 1 125 ? 11.246 -18.085 19.411 1.00 21.36 169 ASP A CA 1
ATOM 960 C C . ASP A 1 125 ? 10.898 -17.459 20.753 1.00 22.39 169 ASP A C 1
ATOM 961 O O . ASP A 1 125 ? 10.071 -16.539 20.832 1.00 21.78 169 ASP A O 1
ATOM 966 N N . VAL A 1 126 ? 11.518 -17.971 21.819 1.00 23.96 170 VAL A N 1
ATOM 967 C CA . VAL A 1 126 ? 11.175 -17.522 23.187 1.00 24.26 170 VAL A CA 1
ATOM 968 C C . VAL A 1 126 ? 11.615 -16.107 23.389 1.00 22.83 170 VAL A C 1
ATOM 969 O O . VAL A 1 126 ? 11.110 -15.413 24.290 1.00 24.51 170 VAL A O 1
ATOM 973 N N . ASP A 1 127 ? 12.574 -15.668 22.605 1.00 23.70 171 ASP A N 1
ATOM 974 C CA . ASP A 1 127 ? 13.066 -14.313 22.708 1.00 23.55 171 ASP A CA 1
ATOM 975 C C . ASP A 1 127 ? 12.333 -13.357 21.801 1.00 21.15 171 ASP A C 1
ATOM 976 O O . ASP A 1 127 ? 12.795 -12.231 21.560 1.00 22.22 171 ASP A O 1
ATOM 981 N N . ASP A 1 128 ? 11.173 -13.826 21.292 1.00 19.66 172 ASP A N 1
ATOM 982 C CA . ASP A 1 128 ? 10.334 -13.051 20.381 1.00 18.60 172 ASP A CA 1
ATOM 983 C C . ASP A 1 128 ? 11.057 -12.787 19.052 1.00 18.13 172 ASP A C 1
ATOM 984 O O . ASP A 1 128 ? 10.853 -11.784 18.406 1.00 17.30 172 ASP A O 1
ATOM 989 N N . ARG A 1 129 ? 11.907 -13.733 18.656 1.00 18.62 173 ARG A N 1
ATOM 990 C CA . ARG A 1 129 ? 12.623 -13.597 17.389 1.00 18.28 173 ARG A CA 1
ATOM 991 C C . ARG A 1 129 ? 12.135 -14.627 16.367 1.00 15.09 173 ARG A C 1
ATOM 992 O O . ARG A 1 129 ? 11.875 -15.772 16.699 1.00 15.74 173 ARG A O 1
ATOM 1000 N N . GLY A 1 130 ? 12.023 -14.144 15.129 1.00 15.65 174 GLY A N 1
ATOM 1001 C CA . GLY A 1 130 ? 11.522 -14.980 14.013 1.00 15.53 174 GLY A CA 1
ATOM 1002 C C . GLY A 1 130 ? 12.311 -16.255 13.807 1.00 15.18 174 GLY A C 1
ATOM 1003 O O . GLY A 1 130 ? 13.541 -16.221 13.710 1.00 17.72 174 GLY A O 1
ATOM 1004 N N . ARG A 1 131 ? 11.690 -17.426 13.790 1.00 15.01 175 ARG A N 1
ATOM 1005 C CA . ARG A 1 131 ? 12.362 -18.713 13.613 1.00 16.58 175 ARG A CA 1
ATOM 1006 C C . ARG A 1 131 ? 12.036 -19.346 12.262 1.00 14.49 175 ARG A C 1
ATOM 1007 O O . ARG A 1 131 ? 12.838 -20.073 11.690 1.00 14.17 175 ARG A O 1
ATOM 1015 N N . GLU A 1 132 ? 10.797 -19.128 11.792 1.00 12.47 176 GLU A N 1
ATOM 1016 C CA . GLU A 1 132 ? 10.290 -19.774 10.589 1.00 12.31 176 GLU A CA 1
ATOM 1017 C C . GLU A 1 132 ? 9.507 -18.768 9.739 1.00 10.11 176 GLU A C 1
ATOM 1018 O O . GLU A 1 132 ? 9.038 -17.742 10.263 1.00 9.96 176 GLU A O 1
ATOM 1024 N N . GLY A 1 133 ? 9.405 -19.054 8.446 1.00 9.51 177 GLY A N 1
ATOM 1025 C CA . GLY A 1 133 ? 8.477 -18.351 7.539 1.00 9.18 177 GLY A CA 1
ATOM 1026 C C . GLY A 1 133 ? 8.737 -16.862 7.459 1.00 8.98 177 GLY A C 1
ATOM 1027 O O . GLY A 1 133 ? 9.883 -16.407 7.583 1.00 8.80 177 GLY A O 1
ATOM 1028 N N . ILE A 1 134 ? 7.698 -16.064 7.265 1.00 8.18 178 ILE A N 1
ATOM 1029 C CA . ILE A 1 134 ? 7.828 -14.619 7.196 1.00 8.07 178 ILE A CA 1
ATOM 1030 C C . ILE A 1 134 ? 8.403 -14.004 8.463 1.00 8.06 178 ILE A C 1
ATOM 1031 O O . ILE A 1 134 ? 9.148 -13.016 8.372 1.00 8.37 178 ILE A O 1
ATOM 1036 N N . GLU A 1 135 ? 8.071 -14.572 9.618 1.00 8.18 179 GLU A N 1
ATOM 1037 C CA . GLU A 1 135 ? 8.619 -14.066 10.885 1.00 8.32 179 GLU A CA 1
ATOM 1038 C C . GLU A 1 135 ? 10.148 -14.082 10.805 1.00 9.22 179 GLU A C 1
ATOM 1039 O O . GLU A 1 135 ? 10.796 -13.142 11.265 1.00 9.61 179 GLU A O 1
ATOM 1045 N N . LEU A 1 136 ? 10.711 -15.139 10.230 1.00 9.07 180 LEU A N 1
ATOM 1046 C CA . LEU A 1 136 ? 12.158 -15.236 9.990 1.00 9.39 180 LEU A CA 1
ATOM 1047 C C . LEU A 1 136 ? 12.622 -14.335 8.867 1.00 9.93 180 LEU A C 1
ATOM 1048 O O . LEU A 1 136 ? 13.561 -13.550 9.053 1.00 10.94 180 LEU A O 1
ATOM 1053 N N . ALA A 1 137 ? 11.980 -14.422 7.701 1.00 9.87 181 ALA A N 1
ATOM 1054 C CA . ALA A 1 137 ? 12.429 -13.719 6.512 1.00 10.04 181 ALA A CA 1
ATOM 1055 C C . ALA A 1 137 ? 12.444 -12.232 6.687 1.00 10.57 181 ALA A C 1
ATOM 1056 O O . ALA A 1 137 ? 13.302 -11.539 6.134 1.00 11.36 181 ALA A O 1
ATOM 1058 N N . PHE A 1 138 ? 11.482 -11.708 7.447 1.00 9.69 182 PHE A N 1
ATOM 1059 C CA . PHE A 1 138 ? 11.376 -10.281 7.704 1.00 10.15 182 PHE A CA 1
ATOM 1060 C C . PHE A 1 138 ? 11.708 -9.942 9.152 1.00 10.27 182 PHE A C 1
ATOM 1061 O O . PHE A 1 138 ? 11.214 -8.936 9.678 1.00 10.78 182 PHE A O 1
ATOM 1069 N N . ASP A 1 139 ? 12.516 -10.767 9.796 1.00 10.89 183 ASP A N 1
ATOM 1070 C CA . ASP A 1 139 ? 12.745 -10.558 11.225 1.00 12.45 183 ASP A CA 1
ATOM 1071 C C . ASP A 1 139 ? 13.192 -9.166 11.581 1.00 13.46 183 ASP A C 1
ATOM 1072 O O . ASP A 1 139 ? 12.704 -8.584 12.561 1.00 13.71 183 ASP A O 1
ATOM 1077 N N . GLU A 1 140 ? 14.140 -8.637 10.833 1.00 14.00 184 GLU A N 1
ATOM 1078 C CA . GLU A 1 140 ? 14.672 -7.352 11.226 1.00 15.53 184 GLU A CA 1
ATOM 1079 C C . GLU A 1 140 ? 13.637 -6.247 11.075 1.00 13.95 184 GLU A C 1
ATOM 1080 O O . GLU A 1 140 ? 13.530 -5.360 11.935 1.00 13.97 184 GLU A O 1
ATOM 1086 N N . TRP A 1 141 ? 12.847 -6.307 10.012 1.00 12.49 185 TRP A N 1
ATOM 1087 C CA . TRP A 1 141 ? 11.773 -5.371 9.777 1.00 11.23 185 TRP A CA 1
ATOM 1088 C C . TRP A 1 141 ? 10.726 -5.422 10.887 1.00 11.34 185 TRP A C 1
ATOM 1089 O O . TRP A 1 141 ? 10.297 -4.367 11.414 1.00 11.18 185 TRP A O 1
ATOM 1100 N N . LEU A 1 142 ? 10.299 -6.626 11.227 1.00 10.32 186 LEU A N 1
ATOM 1101 C CA . LEU A 1 142 ? 9.271 -6.849 12.226 1.00 10.60 186 LEU A CA 1
ATOM 1102 C C . LEU A 1 142 ? 9.736 -6.562 13.646 1.00 10.79 186 LEU A C 1
ATOM 1103 O O . LEU A 1 142 ? 8.926 -6.173 14.495 1.00 11.21 186 LEU A O 1
ATOM 1108 N N . ALA A 1 143 ? 11.022 -6.766 13.932 1.00 11.70 187 ALA A N 1
ATOM 1109 C CA . ALA A 1 143 ? 11.515 -6.722 15.318 1.00 12.01 187 ALA A CA 1
ATOM 1110 C C . ALA A 1 143 ? 11.730 -5.329 15.838 1.00 13.36 187 ALA A C 1
ATOM 1111 O O . ALA A 1 143 ? 11.649 -5.119 17.058 1.00 13.89 187 ALA A O 1
ATOM 1113 N N . GLY A 1 144 ? 12.025 -4.388 14.952 1.00 13.64 188 GLY A N 1
ATOM 1114 C CA . GLY A 1 144 ? 12.517 -3.097 15.439 1.00 15.03 188 GLY A CA 1
ATOM 1115 C C . GLY A 1 144 ? 13.789 -3.249 16.266 1.00 14.92 188 GLY A C 1
ATOM 1116 O O . GLY A 1 144 ? 14.609 -4.145 16.050 1.00 15.04 188 GLY A O 1
ATOM 1117 N N . VAL A 1 145 ? 13.957 -2.320 17.191 1.00 16.10 189 VAL A N 1
ATOM 1118 C CA . VAL A 1 145 ? 15.201 -2.195 17.948 1.00 15.93 189 VAL A CA 1
ATOM 1119 C C . VAL A 1 145 ? 14.861 -1.958 19.425 1.00 15.95 189 VAL A C 1
ATOM 1120 O O . VAL A 1 145 ? 14.092 -1.060 19.756 1.00 15.63 189 VAL A O 1
ATOM 1124 N N . PRO A 1 146 ? 15.419 -2.797 20.309 1.00 15.60 190 PRO A N 1
ATOM 1125 C CA . PRO A 1 146 ? 15.179 -2.566 21.731 1.00 15.99 190 PRO A CA 1
ATOM 1126 C C . PRO A 1 146 ? 15.716 -1.215 22.203 1.00 16.32 190 PRO A C 1
ATOM 1127 O O . PRO A 1 146 ? 16.727 -0.738 21.687 1.00 17.15 190 PRO A O 1
ATOM 1131 N N . GLY A 1 147 ? 15.009 -0.639 23.166 1.00 15.57 191 GLY A N 1
ATOM 1132 C CA . GLY A 1 147 ? 15.488 0.538 23.885 1.00 17.14 191 GLY A CA 1
ATOM 1133 C C . GLY A 1 147 ? 16.366 0.115 25.057 1.00 16.80 191 GLY A C 1
ATOM 1134 O O . GLY A 1 147 ? 16.664 -1.067 25.264 1.00 15.91 191 GLY A O 1
ATOM 1135 N N . LYS A 1 148 ? 16.859 1.115 25.783 1.00 17.29 192 LYS A N 1
ATOM 1136 C CA . LYS A 1 148 ? 17.675 0.887 26.969 1.00 17.75 192 LYS A CA 1
ATOM 1137 C C . LYS A 1 148 ? 17.335 1.951 27.992 1.00 17.65 192 LYS A C 1
ATOM 1138 O O . LYS A 1 148 ? 17.259 3.135 27.661 1.00 17.52 192 LYS A O 1
ATOM 1144 N N . ARG A 1 149 ? 17.191 1.612 29.205 1.00 16.73 193 ARG A N 1
ATOM 1145 C CA . ARG A 1 149 ? 16.809 2.532 30.271 1.00 18.40 193 ARG A CA 1
ATOM 1146 C C . ARG A 1 149 ? 17.769 2.275 31.419 1.00 17.36 193 ARG A C 1
ATOM 1147 O O . ARG A 1 149 ? 18.327 1.183 31.511 1.00 17.34 193 ARG A O 1
ATOM 1155 N N . GLN A 1 150 ? 17.923 3.202 32.331 1.00 15.81 194 GLN A N 1
ATOM 1156 C CA . GLN A 1 150 ? 18.818 3.063 33.477 1.00 16.04 194 GLN A CA 1
ATOM 1157 C C . GLN A 1 150 ? 18.049 3.103 34.785 1.00 15.73 194 GLN A C 1
ATOM 1158 O O . GLN A 1 150 ? 17.099 3.882 34.946 1.00 16.09 194 GLN A O 1
ATOM 1164 N N . VAL A 1 151 ? 18.455 2.229 35.700 1.00 15.62 195 VAL A N 1
ATOM 1165 C CA . VAL A 1 151 ? 17.906 2.301 37.041 1.00 15.89 195 VAL A CA 1
ATOM 1166 C C . VAL A 1 151 ? 19.059 2.488 38.026 1.00 14.67 195 VAL A C 1
ATOM 1167 O O . VAL A 1 151 ? 20.188 1.963 37.822 1.00 15.75 195 VAL A O 1
ATOM 1171 N N . LEU A 1 152 ? 18.763 3.206 39.096 1.00 14.65 196 LEU A N 1
ATOM 1172 C CA . LEU A 1 152 ? 19.750 3.421 40.122 1.00 13.91 196 LEU A CA 1
ATOM 1173 C C . LEU A 1 152 ? 19.592 2.283 41.098 1.00 12.57 196 LEU A C 1
ATOM 1174 O O . LEU A 1 152 ? 18.479 2.048 41.590 1.00 12.87 196 LEU A O 1
ATOM 1179 N N . LYS A 1 153 ? 20.678 1.561 41.360 1.00 12.93 197 LYS A N 1
ATOM 1180 C CA . LYS A 1 153 ? 20.686 0.466 42.317 1.00 13.67 197 LYS A CA 1
ATOM 1181 C C . LYS A 1 153 ? 21.648 0.749 43.431 1.00 13.60 197 LYS A C 1
ATOM 1182 O O . LYS A 1 153 ? 22.598 1.520 43.248 1.00 13.64 197 LYS A O 1
ATOM 1188 N N . ASP A 1 154 ? 21.411 0.158 44.592 1.00 12.94 198 ASP A N 1
ATOM 1189 C CA . ASP A 1 154 ? 22.365 0.283 45.672 1.00 13.19 198 ASP A CA 1
ATOM 1190 C C . ASP A 1 154 ? 23.462 -0.785 45.613 1.00 13.11 198 ASP A C 1
ATOM 1191 O O . ASP A 1 154 ? 23.548 -1.571 44.673 1.00 13.32 198 ASP A O 1
ATOM 1196 N N . ARG A 1 155 ? 24.310 -0.781 46.638 1.00 13.82 199 ARG A N 1
ATOM 1197 C CA . ARG A 1 155 ? 25.467 -1.640 46.701 1.00 14.39 199 ARG A CA 1
ATOM 1198 C C . ARG A 1 155 ? 25.116 -3.118 46.584 1.00 15.26 199 ARG A C 1
ATOM 1199 O O . ARG A 1 155 ? 25.921 -3.903 46.103 1.00 16.05 199 ARG A O 1
ATOM 1207 N N . ARG A 1 156 ? 23.925 -3.494 47.034 1.00 14.75 200 ARG A N 1
ATOM 1208 C CA . ARG A 1 156 ? 23.481 -4.894 46.979 1.00 15.63 200 ARG A CA 1
ATOM 1209 C C . ARG A 1 156 ? 22.466 -5.125 45.871 1.00 14.65 200 ARG A C 1
ATOM 1210 O O . ARG A 1 156 ? 21.810 -6.182 45.842 1.00 15.49 200 ARG A O 1
ATOM 1218 N N . GLY A 1 157 ? 22.368 -4.182 44.941 1.00 14.11 201 GLY A N 1
ATOM 1219 C CA . GLY A 1 157 ? 21.524 -4.351 43.770 1.00 13.87 201 GLY A CA 1
ATOM 1220 C C . GLY A 1 157 ? 20.063 -3.998 43.970 1.00 13.48 201 GLY A C 1
ATOM 1221 O O . GLY A 1 157 ? 19.262 -4.252 43.068 1.00 13.68 201 GLY A O 1
ATOM 1222 N N . ARG A 1 158 ? 19.684 -3.455 45.123 1.00 13.36 202 ARG A N 1
ATOM 1223 C CA . ARG A 1 158 ? 18.281 -3.055 45.354 1.00 14.40 202 ARG A CA 1
ATOM 1224 C C . ARG A 1 158 ? 17.965 -1.865 44.448 1.00 14.37 202 ARG A C 1
ATOM 1225 O O . ARG A 1 158 ? 18.760 -0.904 44.402 1.00 14.08 202 ARG A O 1
ATOM 1233 N N . VAL A 1 159 ? 16.850 -1.894 43.725 1.00 13.87 203 VAL A N 1
ATOM 1234 C CA . VAL A 1 159 ? 16.484 -0.773 42.849 1.00 13.54 203 VAL A CA 1
ATOM 1235 C C . VAL A 1 159 ? 15.976 0.379 43.701 1.00 14.47 203 VAL A C 1
ATOM 1236 O O . VAL A 1 159 ? 15.090 0.215 44.558 1.00 15.38 203 VAL A O 1
ATOM 1240 N N . ILE A 1 160 ? 16.591 1.533 43.519 1.00 13.82 204 ILE A N 1
ATOM 1241 C CA . ILE A 1 160 ? 16.196 2.728 44.242 1.00 15.84 204 ILE A CA 1
ATOM 1242 C C . ILE A 1 160 ? 15.181 3.531 43.451 1.00 17.03 204 ILE A C 1
ATOM 1243 O O . ILE A 1 160 ? 14.206 4.024 44.033 1.00 18.47 204 ILE A O 1
ATOM 1248 N N . LYS A 1 161 ? 15.413 3.696 42.154 1.00 17.37 205 LYS A N 1
ATOM 1249 C CA . LYS A 1 161 ? 14.523 4.458 41.288 1.00 18.02 205 LYS A CA 1
ATOM 1250 C C . LYS A 1 161 ? 14.941 4.299 39.839 1.00 17.66 205 LYS A C 1
ATOM 1251 O O . LYS A 1 161 ? 16.028 3.805 39.547 1.00 18.06 205 LYS A O 1
ATOM 1257 N N . ASP A 1 162 ? 14.076 4.743 38.931 1.00 19.96 206 ASP A N 1
ATOM 1258 C CA . ASP A 1 162 ? 14.444 4.871 37.527 1.00 20.37 206 ASP A CA 1
ATOM 1259 C C . ASP A 1 162 ? 15.270 6.110 37.297 1.00 20.62 206 ASP A C 1
ATOM 1260 O O . ASP A 1 162 ? 14.955 7.171 37.826 1.00 22.11 206 ASP A O 1
ATOM 1265 N N . VAL A 1 163 ? 16.352 5.982 36.543 1.00 19.08 207 VAL A N 1
ATOM 1266 C CA . VAL A 1 163 ? 17.171 7.137 36.208 1.00 19.42 207 VAL A CA 1
ATOM 1267 C C . VAL A 1 163 ? 16.625 7.842 34.969 1.00 19.17 207 VAL A C 1
ATOM 1268 O O . VAL A 1 163 ? 16.220 8.991 35.049 1.00 20.63 207 VAL A O 1
ATOM 1272 N N . GLN A 1 164 ? 16.582 7.134 33.844 1.00 18.70 208 GLN A N 1
ATOM 1273 C CA . GLN A 1 164 ? 16.096 7.682 32.585 1.00 18.62 208 GLN A CA 1
ATOM 1274 C C . GLN A 1 164 ? 16.066 6.579 31.554 1.00 17.96 208 GLN A C 1
ATOM 1275 O O . GLN A 1 164 ? 16.647 5.519 31.741 1.00 17.70 208 GLN A O 1
ATOM 1281 N N . VAL A 1 165 ? 15.434 6.855 30.429 1.00 18.50 209 VAL A N 1
ATOM 1282 C CA . VAL A 1 165 ? 15.702 6.044 29.266 1.00 19.04 209 VAL A CA 1
ATOM 1283 C C . VAL A 1 165 ? 16.787 6.693 28.422 1.00 18.95 209 VAL A C 1
ATOM 1284 O O . VAL A 1 165 ? 16.699 7.867 28.078 1.00 18.71 209 VAL A O 1
ATOM 1288 N N . THR A 1 166 ? 17.830 5.923 28.123 1.00 17.64 210 THR A N 1
ATOM 1289 C CA . THR A 1 166 ? 18.905 6.451 27.298 1.00 19.10 210 THR A CA 1
ATOM 1290 C C . THR A 1 166 ? 18.685 6.253 25.808 1.00 19.24 210 THR A C 1
ATOM 1291 O O . THR A 1 166 ? 19.265 6.996 25.001 1.00 19.71 210 THR A O 1
ATOM 1295 N N . LYS A 1 167 ? 17.918 5.234 25.421 1.00 19.70 211 LYS A N 1
ATOM 1296 C CA . LYS A 1 167 ? 17.562 4.994 23.999 1.00 19.73 211 LYS A CA 1
ATOM 1297 C C . LYS A 1 167 ? 16.152 4.471 23.981 1.00 19.68 211 LYS A C 1
ATOM 1298 O O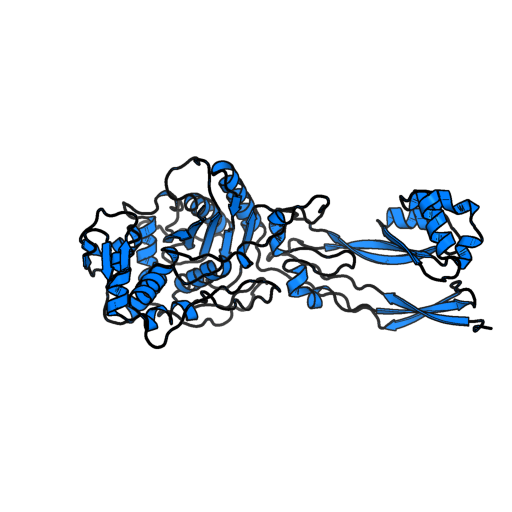 . LYS A 1 167 ? 15.864 3.490 24.653 1.00 18.65 211 LYS A O 1
ATOM 1304 N N . ASN A 1 168 ? 15.255 5.155 23.269 1.00 20.63 212 ASN A N 1
ATOM 1305 C CA . ASN A 1 168 ? 13.880 4.661 23.146 1.00 21.75 212 ASN A CA 1
ATOM 1306 C C . ASN A 1 168 ? 13.830 3.448 22.231 1.00 20.07 212 ASN A C 1
ATOM 1307 O O . ASN A 1 168 ? 14.618 3.332 21.284 1.00 20.79 212 ASN A O 1
ATOM 1312 N N . ALA A 1 169 ? 12.925 2.526 22.540 1.00 20.34 213 ALA A N 1
ATOM 1313 C CA . ALA A 1 169 ? 12.690 1.392 21.641 1.00 18.95 213 ALA A CA 1
ATOM 1314 C C . ALA A 1 169 ? 12.147 1.920 20.311 1.00 20.85 213 ALA A C 1
ATOM 1315 O O . ALA A 1 169 ? 11.305 2.834 20.287 1.00 21.17 213 ALA A O 1
ATOM 1317 N N . LYS A 1 170 ? 12.622 1.338 19.218 1.00 20.74 214 LYS A N 1
ATOM 1318 C CA . LYS A 1 170 ? 12.029 1.616 17.906 1.00 20.78 214 LYS A CA 1
ATOM 1319 C C . LYS A 1 170 ? 11.090 0.443 17.617 1.00 19.46 214 LYS A C 1
ATOM 1320 O O . LYS A 1 170 ? 11.530 -0.707 17.522 1.00 19.08 214 LYS A O 1
ATOM 1326 N N . PRO A 1 171 ? 9.783 0.720 17.525 1.00 18.07 215 PRO A N 1
ATOM 1327 C CA . PRO A 1 171 ? 8.773 -0.326 17.295 1.00 16.97 215 PRO A CA 1
ATOM 1328 C C . PRO A 1 171 ? 9.030 -1.074 15.992 1.00 16.79 215 PRO A C 1
ATOM 1329 O O . PRO A 1 171 ? 9.541 -0.500 15.022 1.00 15.78 215 PRO A O 1
ATOM 1333 N N . GLY A 1 172 ? 8.693 -2.349 15.984 1.00 14.91 216 GLY A N 1
ATOM 1334 C CA . GLY A 1 172 ? 8.757 -3.117 14.750 1.00 14.04 216 GLY A CA 1
ATOM 1335 C C . GLY A 1 172 ? 7.735 -2.585 13.758 1.00 14.02 216 GLY A C 1
ATOM 1336 O O . GLY A 1 172 ? 6.766 -1.898 14.093 1.00 13.96 216 GLY A O 1
ATOM 1337 N N . LYS A 1 173 ? 7.963 -2.913 12.485 1.00 12.82 217 LYS A N 1
ATOM 1338 C CA . LYS A 1 173 ? 7.139 -2.346 11.426 1.00 12.41 217 LYS A CA 1
ATOM 1339 C C . LYS A 1 173 ? 6.078 -3.335 10.880 1.00 11.19 217 LYS A C 1
ATOM 1340 O O . LYS A 1 173 ? 6.326 -4.541 10.874 1.00 11.41 217 LYS A O 1
ATOM 1346 N N . THR A 1 174 ? 4.941 -2.795 10.470 1.00 11.16 218 THR A N 1
ATOM 1347 C CA A THR A 1 174 ? 3.832 -3.628 9.976 0.50 10.71 218 THR A CA 1
ATOM 1348 C CA B THR A 1 174 ? 3.820 -3.601 9.971 0.50 11.15 218 THR A CA 1
ATOM 1349 C C . THR A 1 174 ? 4.179 -4.222 8.617 1.00 10.42 218 THR A C 1
ATOM 1350 O O . THR A 1 174 ? 4.977 -3.672 7.839 1.00 10.94 218 THR A O 1
ATOM 1357 N N . LEU A 1 175 ? 3.579 -5.380 8.332 1.00 9.66 219 LEU A N 1
ATOM 1358 C CA . LEU A 1 175 ? 3.784 -6.081 7.076 1.00 9.16 219 LEU A CA 1
ATOM 1359 C C . LEU A 1 175 ? 2.446 -6.672 6.591 1.00 8.66 219 LEU A C 1
ATOM 1360 O O . LEU A 1 175 ? 1.827 -7.435 7.326 1.00 8.80 219 LEU A O 1
ATOM 1365 N N . ALA A 1 176 ? 2.025 -6.333 5.379 1.00 8.17 220 ALA A N 1
ATOM 1366 C CA . ALA A 1 176 ? 0.858 -6.944 4.739 1.00 7.93 220 ALA A CA 1
ATOM 1367 C C . ALA A 1 176 ? 1.353 -7.942 3.706 1.00 7.44 220 ALA A C 1
ATOM 1368 O O . ALA A 1 176 ? 2.060 -7.572 2.756 1.00 7.94 220 ALA A O 1
ATOM 1370 N N . LEU A 1 177 ? 1.026 -9.201 3.926 1.00 7.37 221 LEU A N 1
ATOM 1371 C CA . LEU A 1 177 ? 1.409 -10.271 2.993 1.00 7.17 221 LEU A CA 1
ATOM 1372 C C . LEU A 1 177 ? 0.583 -10.218 1.735 1.00 7.38 221 LEU A C 1
ATOM 1373 O O . LEU A 1 177 ? -0.481 -9.588 1.677 1.00 7.40 221 LEU A O 1
ATOM 1378 N N . SER A 1 178 ? 1.097 -10.876 0.712 1.00 7.10 222 SER A N 1
ATOM 1379 C CA . SER A 1 178 ? 0.355 -11.083 -0.527 1.00 7.24 222 SER A CA 1
ATOM 1380 C C . SER A 1 178 ? -0.737 -12.12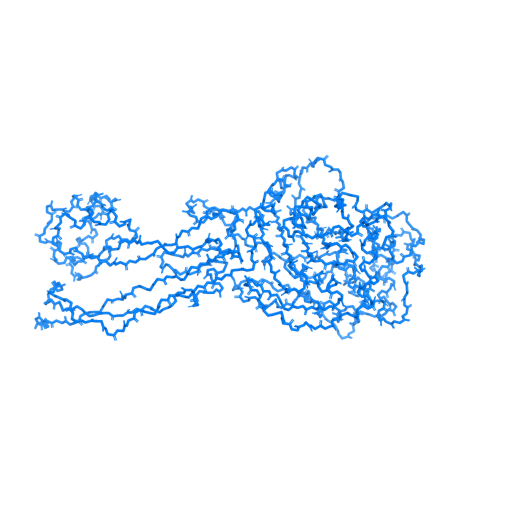8 -0.344 1.00 6.57 222 SER A C 1
ATOM 1381 O O . SER A 1 178 ? -1.687 -12.189 -1.137 1.00 6.66 222 SER A O 1
ATOM 1384 N N . ILE A 1 179 ? -0.580 -12.979 0.668 1.00 6.31 223 ILE A N 1
ATOM 1385 C CA . ILE A 1 179 ? -1.502 -14.052 0.954 1.00 6.65 223 ILE A CA 1
ATOM 1386 C C . ILE A 1 179 ? -2.910 -13.499 1.140 1.00 6.58 223 ILE A C 1
ATOM 1387 O O . ILE A 1 179 ? -3.129 -12.510 1.850 1.00 6.70 223 ILE A O 1
ATOM 1392 N N . ASP A 1 180 ? -3.874 -14.150 0.486 1.00 6.66 224 ASP A N 1
ATOM 1393 C CA . ASP A 1 180 ? -5.294 -13.847 0.681 1.00 6.77 224 ASP A CA 1
ATOM 1394 C C . ASP A 1 180 ? -5.838 -14.959 1.550 1.00 6.51 224 ASP A C 1
ATOM 1395 O O . ASP A 1 180 ? -5.965 -16.102 1.107 1.00 6.44 224 ASP A O 1
ATOM 1400 N N . LEU A 1 181 ? -6.180 -14.636 2.796 1.00 7.08 225 LEU A N 1
ATOM 1401 C CA . LEU A 1 181 ? -6.616 -15.667 3.729 1.00 7.73 225 LEU A CA 1
ATOM 1402 C C . LEU A 1 181 ? -7.817 -16.478 3.217 1.00 7.31 225 LEU A C 1
ATOM 1403 O O . LEU A 1 181 ? -7.936 -17.651 3.532 1.00 7.44 225 LEU A O 1
ATOM 1408 N N . ARG A 1 182 ? -8.681 -15.859 2.416 1.00 7.24 226 ARG A N 1
ATOM 1409 C CA . ARG A 1 182 ? -9.830 -16.573 1.853 1.00 7.35 226 ARG A CA 1
ATOM 1410 C C . ARG A 1 182 ? -9.353 -17.712 0.950 1.00 7.30 226 ARG A C 1
ATOM 1411 O O . ARG A 1 182 ? -9.855 -18.849 1.000 1.00 7.55 226 ARG A O 1
ATOM 1419 N N . LEU A 1 183 ? -8.389 -17.417 0.082 1.00 6.82 227 LEU A N 1
ATOM 1420 C CA . LEU A 1 183 ? -7.831 -18.429 -0.814 1.00 7.10 227 LEU A CA 1
ATOM 1421 C C . LEU A 1 183 ? -6.951 -19.397 -0.037 1.00 7.25 227 LEU A C 1
ATOM 1422 O O . LEU A 1 183 ? -6.942 -20.584 -0.350 1.00 7.26 227 LEU A O 1
ATOM 1427 N N . GLN A 1 184 ? -6.222 -18.907 0.966 1.00 7.19 228 GLN A N 1
ATOM 1428 C CA . GLN A 1 184 ? -5.374 -19.786 1.779 1.00 7.18 228 GLN A CA 1
ATOM 1429 C C . GLN A 1 184 ? -6.217 -20.831 2.508 1.00 7.55 228 GLN A C 1
ATOM 1430 O O . GLN A 1 184 ? -5.835 -22.007 2.566 1.00 7.80 228 GLN A O 1
ATOM 1436 N N . TYR A 1 185 ? -7.368 -20.429 3.057 1.00 7.62 229 TYR A N 1
ATOM 1437 C CA . TYR A 1 185 ? -8.221 -21.406 3.712 1.00 8.33 229 TYR A CA 1
ATOM 1438 C C . TYR A 1 185 ? -8.729 -22.476 2.738 1.00 8.12 229 TYR A C 1
ATOM 1439 O O . TYR A 1 185 ? -8.689 -23.675 3.033 1.00 8.41 229 TYR A O 1
ATOM 1448 N N . LEU A 1 186 ? -9.191 -22.060 1.568 1.00 7.73 230 LEU A N 1
ATOM 1449 C CA . LEU A 1 186 ? -9.676 -22.975 0.556 1.00 7.52 230 LEU A CA 1
ATOM 1450 C C . LEU A 1 186 ? -8.578 -23.956 0.167 1.00 7.38 230 LEU A C 1
ATOM 1451 O O . LEU A 1 186 ? -8.798 -25.175 0.100 1.00 7.35 230 LEU A O 1
ATOM 1456 N N . ALA A 1 187 ? -7.360 -23.437 -0.093 1.00 7.33 231 ALA A N 1
ATOM 1457 C CA . ALA A 1 187 ? -6.228 -24.298 -0.462 1.00 7.45 231 ALA A CA 1
ATOM 1458 C C . ALA A 1 187 ? -5.841 -25.271 0.672 1.00 7.35 231 ALA A C 1
ATOM 1459 O O . ALA A 1 187 ? -5.633 -26.452 0.411 1.00 7.56 231 ALA A O 1
ATOM 1461 N N . HIS A 1 188 ? -5.785 -24.759 1.897 1.00 7.36 232 HIS A N 1
ATOM 1462 C CA . HIS A 1 188 ? -5.475 -25.573 3.075 1.00 8.15 232 HIS A CA 1
ATOM 1463 C C . HIS A 1 188 ? -6.467 -26.709 3.198 1.00 8.12 232 HIS A C 1
ATOM 1464 O O . HIS A 1 188 ? -6.071 -27.879 3.355 1.00 8.49 232 HIS A O 1
ATOM 1471 N N . ARG A 1 189 ? -7.771 -26.400 3.115 1.00 8.44 233 ARG A N 1
ATOM 1472 C CA . ARG A 1 189 ? -8.809 -27.408 3.283 1.00 9.02 233 ARG A CA 1
ATOM 1473 C C . ARG A 1 189 ? -8.727 -28.462 2.189 1.00 8.42 233 ARG A C 1
ATOM 1474 O O . ARG A 1 189 ? -8.779 -29.685 2.462 1.00 8.98 233 ARG A O 1
ATOM 1482 N N . GLU A 1 190 ? -8.631 -28.041 0.931 1.00 8.48 234 GLU A N 1
ATOM 1483 C CA . GLU A 1 190 ? -8.630 -28.997 -0.137 1.00 9.12 234 GLU A CA 1
ATOM 1484 C C . GLU A 1 190 ? -7.374 -29.840 -0.177 1.00 9.55 234 GLU A C 1
ATOM 1485 O O . GLU A 1 190 ? -7.441 -31.017 -0.530 1.00 9.86 234 GLU A O 1
ATOM 1491 N N . LEU A 1 191 ? -6.219 -29.262 0.152 1.00 9.38 235 LEU A N 1
ATOM 1492 C CA . LEU A 1 191 ? -5.010 -30.066 0.207 1.00 9.64 235 LEU A CA 1
ATOM 1493 C C . LEU A 1 191 ? -5.093 -31.067 1.358 1.00 9.79 235 LEU A C 1
ATOM 1494 O O . LEU A 1 191 ? -4.706 -32.230 1.148 1.00 10.84 235 LEU A O 1
ATOM 1499 N N . ARG A 1 192 ? -5.592 -30.654 2.502 1.00 10.29 236 ARG A N 1
ATOM 1500 C CA . ARG A 1 192 ? -5.763 -31.603 3.615 1.00 11.15 236 ARG A CA 1
ATOM 1501 C C . ARG A 1 192 ? -6.691 -32.755 3.210 1.00 12.26 236 ARG A C 1
ATOM 1502 O O . ARG A 1 192 ? -6.356 -33.938 3.413 1.00 12.15 236 ARG A O 1
ATOM 1510 N N . ASN A 1 193 ? -7.822 -32.430 2.597 1.00 12.25 237 ASN A N 1
ATOM 1511 C CA . ASN A 1 193 ? -8.769 -33.469 2.194 1.00 13.17 237 ASN A CA 1
ATOM 1512 C C . ASN A 1 193 ? -8.156 -34.420 1.173 1.00 13.31 237 ASN A C 1
ATOM 1513 O O . ASN A 1 193 ? -8.377 -35.630 1.229 1.00 13.64 237 ASN A O 1
ATOM 1518 N N . ALA A 1 194 ? -7.372 -33.885 0.237 1.00 13.24 238 ALA A N 1
ATOM 1519 C CA . ALA A 1 194 ? -6.751 -34.686 -0.799 1.00 13.17 238 ALA A CA 1
ATOM 1520 C C . ALA A 1 194 ? -5.747 -35.647 -0.175 1.00 14.26 238 ALA A C 1
ATOM 1521 O O . ALA A 1 194 ? -5.679 -36.797 -0.591 1.00 14.65 238 ALA A O 1
ATOM 1523 N N . LEU A 1 195 ? -4.946 -35.198 0.790 1.00 14.33 239 LEU A N 1
ATOM 1524 C CA . LEU A 1 195 ? -4.012 -36.111 1.457 1.00 15.24 239 LEU A CA 1
ATOM 1525 C C . LEU A 1 195 ? -4.722 -37.227 2.164 1.00 15.65 239 LEU A C 1
ATOM 1526 O O . LEU A 1 195 ? -4.302 -38.391 2.065 1.00 16.45 239 LEU A O 1
ATOM 1531 N N . LEU A 1 196 ? -5.787 -36.893 2.889 1.00 14.42 240 LEU A N 1
ATOM 1532 C CA . LEU A 1 196 ? -6.532 -37.928 3.617 1.00 15.13 240 LEU A CA 1
ATOM 1533 C C . LEU A 1 196 ? -7.102 -38.931 2.639 1.00 14.90 240 LEU A C 1
ATOM 1534 O O . LEU A 1 196 ? -6.945 -40.142 2.825 1.00 16.19 240 LEU A O 1
ATOM 1539 N N . GLU A 1 197 ? -7.751 -38.474 1.580 1.00 15.46 241 GLU A N 1
ATOM 1540 C CA . GLU A 1 197 ? -8.383 -39.432 0.677 1.00 16.30 241 GLU A CA 1
ATOM 1541 C C . GLU A 1 197 ? -7.398 -40.244 -0.160 1.00 16.13 241 GLU A C 1
ATOM 1542 O O . GLU A 1 197 ? -7.700 -41.368 -0.565 1.00 16.03 241 GLU A O 1
ATOM 1548 N N . ASN A 1 198 ? -6.206 -39.680 -0.378 1.00 15.68 242 ASN A N 1
ATOM 1549 C CA . ASN A 1 198 ? -5.175 -40.391 -1.135 1.00 15.48 242 ASN A CA 1
ATOM 1550 C C . ASN A 1 198 ? -4.144 -41.071 -0.242 1.00 15.42 242 ASN A C 1
ATOM 1551 O O . ASN A 1 198 ? -3.144 -41.603 -0.744 1.00 15.52 242 ASN A O 1
ATOM 1556 N N . GLY A 1 199 ? -4.378 -41.052 1.064 1.00 14.85 243 GLY A N 1
ATOM 1557 C CA . GLY A 1 199 ? -3.415 -41.612 2.038 1.00 15.35 243 GLY A CA 1
ATOM 1558 C C . GLY A 1 199 ? -1.987 -41.110 1.872 1.00 15.72 243 GLY A C 1
ATOM 1559 O O . GLY A 1 199 ? -1.025 -41.894 2.019 1.00 17.03 243 GLY A O 1
ATOM 1560 N N . ALA A 1 200 ? -1.820 -39.838 1.520 1.00 14.75 244 ALA A N 1
ATOM 1561 C CA . ALA A 1 200 ? -0.506 -39.306 1.173 1.00 15.41 244 ALA A CA 1
ATOM 1562 C C . ALA A 1 200 ? 0.329 -38.891 2.387 1.00 15.47 244 ALA A C 1
ATOM 1563 O O . ALA A 1 200 ? -0.212 -38.547 3.430 1.00 17.08 244 ALA A O 1
ATOM 1565 N N . LYS A 1 201 ? 1.652 -38.911 2.211 1.00 15.82 245 LYS A N 1
ATOM 1566 C CA . LYS A 1 201 ? 2.630 -38.513 3.240 1.00 16.46 245 LYS A CA 1
ATOM 1567 C C . LYS A 1 201 ? 2.583 -36.987 3.522 1.00 15.15 245 LYS A C 1
ATOM 1568 O O . LYS A 1 201 ? 2.692 -36.529 4.657 1.00 15.69 245 LYS A O 1
ATOM 1574 N N . ALA A 1 202 ? 2.415 -36.196 2.463 1.00 12.90 246 ALA A N 1
ATOM 1575 C CA . ALA A 1 202 ? 2.667 -34.777 2.532 1.00 10.48 246 ALA A CA 1
ATOM 1576 C C . ALA A 1 202 ? 2.202 -34.168 1.212 1.00 9.34 246 ALA A C 1
ATOM 1577 O O . ALA A 1 202 ? 1.856 -34.868 0.262 1.00 9.54 246 ALA A O 1
ATOM 1579 N N . GLY A 1 203 ? 2.211 -32.845 1.157 1.00 8.93 247 GLY A N 1
ATOM 1580 C CA . GLY A 1 203 ? 1.898 -32.166 -0.089 1.00 8.31 247 GLY A CA 1
ATOM 1581 C C . GLY A 1 203 ? 2.031 -30.673 0.060 1.00 7.43 247 GLY A C 1
ATOM 1582 O O . GLY A 1 203 ? 2.220 -30.144 1.162 1.00 7.34 247 GLY A O 1
ATOM 1583 N N . SER A 1 204 ? 1.942 -30.000 -1.088 1.00 6.67 248 SER A N 1
ATOM 1584 C CA A SER A 1 204 ? 2.035 -28.545 -1.144 0.50 6.67 248 SER A CA 1
ATOM 1585 C CA B SER A 1 204 ? 1.990 -28.547 -1.104 0.50 7.08 248 SER A CA 1
ATOM 1586 C C . SER A 1 204 ? 1.058 -28.000 -2.165 1.00 6.59 248 SER A C 1
ATOM 1587 O O . SER A 1 204 ? 0.764 -28.669 -3.139 1.00 6.73 248 SER A O 1
ATOM 1592 N N . LEU A 1 205 ? 0.628 -26.762 -1.954 1.00 6.61 249 LEU A N 1
ATOM 1593 C CA . LEU A 1 205 ? -0.173 -26.072 -2.967 1.00 6.37 249 LEU A CA 1
ATOM 1594 C C . LEU A 1 205 ? 0.195 -24.597 -2.955 1.00 6.03 249 LEU A C 1
ATOM 1595 O O . LEU A 1 205 ? 0.206 -23.975 -1.880 1.00 6.09 249 LEU A O 1
ATOM 1600 N N . VAL A 1 206 ? 0.522 -24.076 -4.138 1.00 6.01 250 VAL A N 1
ATOM 1601 C CA . VAL A 1 206 ? 0.884 -22.662 -4.302 1.00 6.29 250 VAL A CA 1
ATOM 1602 C C . VAL A 1 206 ? -0.050 -22.030 -5.314 1.00 6.31 250 VAL A C 1
ATOM 1603 O O . VAL A 1 206 ? -0.303 -22.605 -6.364 1.00 6.11 250 VAL A O 1
ATOM 1607 N N . ILE A 1 207 ? -0.594 -20.862 -4.958 1.00 6.24 251 ILE A N 1
ATOM 1608 C CA . ILE A 1 207 ? -1.386 -20.063 -5.893 1.00 6.48 251 ILE A CA 1
ATOM 1609 C C . ILE A 1 207 ? -0.700 -18.729 -6.094 1.00 6.35 251 ILE A C 1
ATOM 1610 O O . ILE A 1 207 ? -0.331 -18.069 -5.100 1.00 6.35 251 ILE A O 1
ATOM 1615 N N . MET A 1 208 ? -0.551 -18.308 -7.348 1.00 7.01 252 MET A N 1
ATOM 1616 C CA . MET A 1 208 ? 0.089 -17.037 -7.661 1.00 7.31 252 MET A CA 1
ATOM 1617 C C . MET A 1 208 ? -0.797 -16.167 -8.537 1.00 6.59 252 MET A C 1
ATOM 1618 O O . MET A 1 208 ? -1.524 -16.677 -9.386 1.00 6.37 252 MET A O 1
ATOM 1623 N N . ASP A 1 209 ? -0.701 -14.860 -8.352 1.00 5.88 253 ASP A N 1
ATOM 1624 C CA . ASP A 1 209 ? -1.279 -13.904 -9.280 1.00 6.09 253 ASP A CA 1
ATOM 1625 C C . ASP A 1 209 ? -0.283 -13.731 -10.408 1.00 6.28 253 ASP A C 1
ATOM 1626 O O . ASP A 1 209 ? 0.835 -13.250 -10.196 1.00 6.52 253 ASP A O 1
ATOM 1631 N N . VAL A 1 210 ? -0.679 -14.103 -11.628 1.00 6.41 254 VAL A N 1
ATOM 1632 C CA . VAL A 1 210 ? 0.308 -14.133 -12.729 1.00 6.61 254 VAL A CA 1
ATOM 1633 C C . VAL A 1 210 ? 0.707 -12.737 -13.196 1.00 6.55 254 VAL A C 1
ATOM 1634 O O . VAL A 1 210 ? 1.793 -12.572 -13.745 1.00 7.09 254 VAL A O 1
ATOM 1638 N N . LYS A 1 211 ? -0.167 -11.757 -12.940 1.00 6.48 255 LYS A N 1
ATOM 1639 C CA . LYS A 1 211 ? 0.125 -10.393 -13.351 1.00 7.00 255 LYS A CA 1
ATOM 1640 C C . LYS A 1 211 ? 1.006 -9.660 -12.372 1.00 6.92 255 LYS A C 1
ATOM 1641 O O . LYS A 1 211 ? 1.753 -8.775 -12.781 1.00 7.86 255 LYS A O 1
ATOM 1647 N N . THR A 1 212 ? 0.934 -9.997 -11.096 1.00 6.85 256 THR A N 1
ATOM 1648 C CA . THR A 1 212 ? 1.591 -9.166 -10.083 1.00 6.85 256 THR A CA 1
ATOM 1649 C C . THR A 1 212 ? 2.753 -9.839 -9.395 1.00 7.00 256 THR A C 1
ATOM 1650 O O . THR A 1 212 ? 3.498 -9.194 -8.655 1.00 7.31 256 THR A O 1
ATOM 1654 N N . GLY A 1 213 ? 2.921 -11.138 -9.611 1.00 6.64 257 GLY A N 1
ATOM 1655 C CA . GLY A 1 213 ? 3.948 -11.944 -8.968 1.00 6.67 257 GLY A CA 1
ATOM 1656 C C . GLY A 1 213 ? 3.648 -12.319 -7.536 1.00 6.48 257 GLY A C 1
ATOM 1657 O O . GLY A 1 213 ? 4.438 -12.963 -6.870 1.00 7.37 257 GLY A O 1
ATOM 1658 N N . GLU A 1 214 ? 2.471 -11.942 -7.045 1.00 6.20 258 GLU A N 1
ATOM 1659 C CA . GLU A 1 214 ? 2.077 -12.224 -5.675 1.00 6.42 258 GLU A CA 1
ATOM 1660 C C . GLU A 1 214 ? 1.750 -13.659 -5.400 1.00 6.07 258 GLU A C 1
ATOM 1661 O O . GLU A 1 214 ? 1.029 -14.309 -6.166 1.00 6.62 258 GLU A O 1
ATOM 1667 N N . ILE A 1 215 ? 2.228 -14.151 -4.259 1.00 6.22 259 ILE A N 1
ATOM 1668 C CA . ILE A 1 215 ? 1.846 -15.472 -3.763 1.00 6.20 259 ILE A CA 1
ATOM 1669 C C . ILE A 1 215 ? 0.548 -15.308 -2.980 1.00 5.89 259 ILE A C 1
ATOM 1670 O O . ILE A 1 215 ? 0.536 -14.732 -1.887 1.00 6.63 259 ILE A O 1
ATOM 1675 N N . LEU A 1 216 ? -0.552 -15.784 -3.535 1.00 5.64 260 LEU A N 1
ATOM 1676 C CA . LEU A 1 216 ? -1.861 -15.601 -2.924 1.00 5.84 260 LEU A CA 1
ATOM 1677 C C . LEU A 1 216 ? -2.168 -16.680 -1.904 1.00 5.94 260 LEU A C 1
ATOM 1678 O O . LEU A 1 216 ? -2.996 -16.480 -0.999 1.00 6.03 260 LEU A O 1
ATOM 1683 N N . ALA A 1 217 ? -1.560 -17.848 -2.053 1.00 5.87 261 ALA A N 1
ATOM 1684 C CA . ALA A 1 217 ? -1.711 -18.931 -1.066 1.00 6.08 261 ALA A CA 1
ATOM 1685 C C . ALA A 1 217 ? -0.499 -19.808 -1.157 1.00 6.26 261 ALA A C 1
ATOM 1686 O O . ALA A 1 217 ? 0.048 -20.034 -2.251 1.00 5.79 261 ALA A O 1
ATOM 1688 N N . MET A 1 218 ? -0.093 -20.326 -0.001 1.00 6.96 262 MET A N 1
ATOM 1689 C CA . MET A 1 218 ? 1.018 -21.316 0.064 1.00 6.46 262 MET A CA 1
ATOM 1690 C C . MET A 1 218 ? 0.733 -22.164 1.287 1.00 6.54 262 MET A C 1
ATOM 1691 O O . MET A 1 218 ? 0.839 -21.683 2.418 1.00 6.35 262 MET A O 1
ATOM 1696 N N . THR A 1 219 ? 0.343 -23.404 1.037 1.00 6.87 263 THR A N 1
ATOM 1697 C CA . THR A 1 219 ? -0.001 -24.313 2.112 1.00 6.48 263 THR A CA 1
ATOM 1698 C C . THR A 1 219 ? 0.778 -25.605 1.931 1.00 6.63 263 THR A C 1
ATOM 1699 O O . THR A 1 219 ? 1.073 -26.019 0.807 1.00 6.53 263 THR A O 1
ATOM 1703 N N . ASN A 1 220 ? 1.129 -26.208 3.058 1.00 7.27 264 ASN A N 1
ATOM 1704 C CA . ASN A 1 220 ? 1.706 -27.545 3.054 1.00 7.78 264 ASN A CA 1
ATOM 1705 C C . ASN A 1 220 ? 0.947 -28.430 4.033 1.00 8.45 264 ASN A C 1
ATOM 1706 O O . ASN A 1 220 ? 0.376 -27.932 5.018 1.00 8.80 264 ASN A O 1
ATOM 1711 N N . GLN A 1 221 ? 1.001 -29.736 3.770 1.00 9.20 265 GLN A N 1
ATOM 1712 C CA . GLN A 1 221 ? 0.640 -30.765 4.738 1.00 10.37 265 GLN A CA 1
ATOM 1713 C C . GLN A 1 221 ? 1.832 -31.677 4.928 1.00 11.02 265 GLN A C 1
ATOM 1714 O O . GLN A 1 221 ? 2.530 -31.972 3.970 1.00 10.60 265 GLN A O 1
ATOM 1720 N N . PRO A 1 222 ? 2.056 -32.157 6.172 1.00 10.92 266 PRO A N 1
ATOM 1721 C CA . PRO A 1 222 ? 1.331 -31.790 7.395 1.00 11.13 266 PRO A CA 1
ATOM 1722 C C . PRO A 1 222 ? 1.559 -30.332 7.787 1.00 10.95 266 PRO A C 1
ATOM 1723 O O . PRO A 1 222 ? 2.520 -29.696 7.341 1.00 10.55 266 PRO A O 1
ATOM 1727 N N . THR A 1 223 ? 0.658 -29.817 8.603 1.00 10.80 267 THR A N 1
ATOM 1728 C CA . THR A 1 223 ? 0.809 -28.489 9.170 1.00 11.17 267 THR A CA 1
ATOM 1729 C C . THR A 1 223 ? 0.733 -28.602 10.708 1.00 11.25 267 THR A C 1
ATOM 1730 O O . THR A 1 223 ? 0.755 -29.704 11.248 1.00 11.82 267 THR A O 1
ATOM 1734 N N . TYR A 1 224 ? 0.703 -27.467 11.389 1.00 10.90 268 TYR A N 1
ATOM 1735 C CA . TYR A 1 224 ? 0.781 -27.437 12.844 1.00 10.80 268 TYR A CA 1
ATOM 1736 C C . TYR A 1 224 ? 0.181 -26.139 13.324 1.00 11.10 268 TYR A C 1
ATOM 1737 O O . TYR A 1 224 ? 0.053 -25.162 12.558 1.00 10.57 268 TYR A O 1
ATOM 1746 N N . ASN A 1 225 ? -0.163 -26.116 14.611 1.00 11.42 269 ASN A N 1
ATOM 1747 C CA . ASN A 1 225 ? -0.686 -24.907 15.219 1.00 11.03 269 ASN A CA 1
ATOM 1748 C C . ASN A 1 225 ? 0.473 -24.124 15.852 1.00 10.78 269 ASN A C 1
ATOM 1749 O O . ASN A 1 225 ? 1.049 -24.571 16.852 1.00 11.17 269 ASN A O 1
ATOM 1754 N N . PRO A 1 226 ? 0.844 -22.965 15.282 1.00 9.85 270 PRO A N 1
ATOM 1755 C CA . PRO A 1 226 ? 1.977 -22.231 15.824 1.00 10.20 270 PRO A CA 1
ATOM 1756 C C . PRO A 1 226 ? 1.731 -21.688 17.230 1.00 11.20 270 PRO A C 1
ATOM 1757 O O . PRO A 1 226 ? 2.678 -21.265 17.879 1.00 11.97 270 PRO A O 1
ATOM 1761 N N . ASN A 1 227 ? 0.481 -21.669 17.671 1.00 10.63 271 ASN A N 1
ATOM 1762 C CA . ASN A 1 227 ? 0.147 -21.195 19.011 1.00 11.66 271 ASN A CA 1
ATOM 1763 C C . ASN A 1 227 ? 0.381 -22.248 20.081 1.00 13.32 271 ASN A C 1
ATOM 1764 O O . ASN A 1 227 ? 0.332 -21.926 21.273 1.00 14.68 271 ASN A O 1
ATOM 1769 N N . ASN A 1 228 ? 0.521 -23.492 19.674 1.00 14.70 272 ASN A N 1
ATOM 1770 C CA . ASN A 1 228 ? 0.744 -24.564 20.619 1.00 16.81 272 ASN A CA 1
ATOM 1771 C C . ASN A 1 228 ? 1.628 -25.605 19.994 1.00 17.20 272 ASN A C 1
ATOM 1772 O O . ASN A 1 228 ? 1.134 -26.528 19.334 1.00 17.63 272 ASN A O 1
ATOM 1777 N N . ARG A 1 229 ? 2.926 -25.461 20.223 1.00 18.79 273 ARG A N 1
ATOM 1778 C CA . ARG A 1 229 ? 3.908 -26.300 19.559 1.00 20.74 273 ARG A CA 1
ATOM 1779 C C . ARG A 1 229 ? 4.435 -27.436 20.466 1.00 23.95 273 ARG A C 1
ATOM 1780 O O . ARG A 1 229 ? 5.457 -28.060 20.164 1.00 23.34 273 ARG A O 1
ATOM 1788 N N . ARG A 1 230 ? 3.722 -27.695 21.559 1.00 28.08 274 ARG A N 1
ATOM 1789 C CA . ARG A 1 230 ? 4.083 -28.764 22.485 1.00 34.89 274 ARG A CA 1
ATOM 1790 C C . ARG A 1 230 ? 3.756 -30.113 21.862 1.00 36.28 274 ARG A C 1
ATOM 1791 O O . ARG A 1 230 ? 2.603 -30.551 21.902 1.00 40.51 274 ARG A O 1
ATOM 1799 N N . ASN A 1 231 ? 4.767 -30.751 21.275 1.00 38.35 275 ASN A N 1
ATOM 1800 C CA . ASN A 1 231 ? 4.617 -32.051 20.605 1.00 38.96 275 ASN A CA 1
ATOM 1801 C C . ASN A 1 231 ? 4.749 -31.975 19.085 1.00 36.18 275 ASN A C 1
ATOM 1802 O O . ASN A 1 231 ? 4.719 -33.003 18.403 1.00 36.84 275 ASN A O 1
ATOM 1807 N N . LEU A 1 232 ? 4.892 -30.759 18.565 1.00 32.73 276 LEU A N 1
ATOM 1808 C CA . LEU A 1 232 ? 5.073 -30.551 17.134 1.00 30.36 276 LEU A CA 1
ATOM 1809 C C . LEU A 1 232 ? 6.258 -31.353 16.604 1.00 29.00 276 LEU A C 1
ATOM 1810 O O . LEU A 1 232 ? 7.393 -31.184 17.059 1.00 27.81 276 LEU A O 1
ATOM 1815 N N . GLN A 1 233 ? 5.975 -32.238 15.652 1.00 27.43 277 GLN A N 1
ATOM 1816 C CA . GLN A 1 233 ? 6.998 -33.081 15.045 1.00 27.24 277 GLN A CA 1
ATOM 1817 C C . GLN A 1 233 ? 7.655 -32.351 13.874 1.00 25.93 277 GLN A C 1
ATOM 1818 O O . GLN A 1 233 ? 6.973 -31.662 13.111 1.00 23.71 277 GLN A O 1
ATOM 1824 N N . PRO A 1 234 ? 8.983 -32.490 13.736 1.00 24.66 278 PRO A N 1
ATOM 1825 C CA . PRO A 1 234 ? 9.748 -31.837 12.650 1.00 25.17 278 PRO A CA 1
ATOM 1826 C C . PRO A 1 234 ? 9.177 -31.993 11.223 1.00 23.83 278 PRO A C 1
ATOM 1827 O O . PRO A 1 234 ? 9.236 -31.031 10.435 1.00 23.78 278 PRO A O 1
ATOM 1831 N N . ALA A 1 235 ? 8.580 -33.141 10.902 1.00 23.58 279 ALA A N 1
ATOM 1832 C CA . ALA A 1 235 ? 7.909 -33.348 9.607 1.00 22.32 279 ALA A CA 1
ATOM 1833 C C . ALA A 1 235 ? 6.894 -32.215 9.356 1.00 21.39 279 ALA A C 1
ATOM 1834 O O . ALA A 1 235 ? 6.854 -31.641 8.252 1.00 22.40 279 ALA A O 1
ATOM 1836 N N . ALA A 1 236 ? 6.119 -31.863 10.377 1.00 19.61 280 ALA A N 1
ATOM 1837 C CA . ALA A 1 236 ? 5.035 -30.898 10.216 1.00 17.66 280 ALA A CA 1
ATOM 1838 C C . ALA A 1 236 ? 5.546 -29.479 10.044 1.00 17.10 280 ALA A C 1
ATOM 1839 O O . ALA A 1 236 ? 4.875 -28.645 9.432 1.00 15.51 280 ALA A O 1
ATOM 1841 N N . MET A 1 237 ? 6.700 -29.223 10.513 1.00 16.43 281 MET A N 1
ATOM 1842 C CA . MET A 1 237 ? 7.225 -27.873 10.536 1.00 16.32 281 MET A CA 1
ATOM 1843 C C . MET A 1 237 ? 7.815 -27.445 9.189 1.00 15.11 281 MET A C 1
ATOM 1844 O O . MET A 1 237 ? 8.067 -26.258 8.950 1.00 14.94 281 MET A O 1
ATOM 1849 N N . ARG A 1 238 ? 8.034 -28.436 8.318 1.00 14.16 282 ARG A N 1
ATOM 1850 C CA . ARG A 1 238 ? 8.767 -28.224 7.069 1.00 13.51 282 ARG A CA 1
ATOM 1851 C C . ARG A 1 238 ? 7.970 -27.415 6.039 1.00 11.41 282 ARG A C 1
ATOM 1852 O O . ARG A 1 238 ? 6.884 -27.836 5.671 1.00 10.54 282 ARG A O 1
ATOM 1860 N N . ASN A 1 239 ? 8.475 -26.301 5.560 1.00 9.91 283 ASN A N 1
ATOM 1861 C CA . ASN A 1 239 ? 7.799 -25.527 4.534 1.00 9.65 283 ASN A CA 1
ATOM 1862 C C . ASN A 1 239 ? 8.124 -26.138 3.173 1.00 9.24 283 ASN A C 1
ATOM 1863 O O . ASN A 1 239 ? 8.957 -25.631 2.402 1.00 9.26 283 ASN A O 1
ATOM 1868 N N . ARG A 1 240 ? 7.426 -27.233 2.875 1.00 8.51 284 ARG A N 1
ATOM 1869 C CA . ARG A 1 240 ? 7.763 -28.048 1.713 1.00 8.80 284 ARG A CA 1
ATOM 1870 C C . ARG A 1 240 ? 7.744 -27.270 0.407 1.00 8.20 284 ARG A C 1
ATOM 1871 O O . ARG A 1 240 ? 8.567 -27.527 -0.469 1.00 7.99 284 ARG A O 1
ATOM 1879 N N . ALA A 1 241 ? 6.809 -26.338 0.245 1.00 8.42 285 ALA A N 1
ATOM 1880 C CA . ALA A 1 241 ? 6.690 -25.565 -0.996 1.00 8.28 285 ALA A CA 1
ATOM 1881 C C . ALA A 1 241 ? 7.994 -24.835 -1.391 1.00 8.35 285 ALA A C 1
ATOM 1882 O O . ALA A 1 241 ? 8.272 -24.623 -2.578 1.00 8.32 285 ALA A O 1
ATOM 1884 N N . MET A 1 242 ? 8.759 -24.457 -0.362 1.00 8.82 286 MET A N 1
ATOM 1885 C CA . MET A 1 242 ? 9.996 -23.719 -0.552 1.00 9.62 286 MET A CA 1
ATOM 1886 C C . MET A 1 242 ? 11.239 -24.550 -0.323 1.00 10.09 286 MET A C 1
ATOM 1887 O O . MET A 1 242 ? 12.333 -24.098 -0.711 1.00 10.68 286 MET A O 1
ATOM 1892 N N . ILE A 1 243 ? 11.120 -25.708 0.319 1.00 10.43 287 ILE A N 1
ATOM 1893 C CA . ILE A 1 243 ? 12.284 -26.519 0.720 1.00 11.22 287 ILE A CA 1
ATOM 1894 C C . ILE A 1 243 ? 12.417 -27.841 0.004 1.00 11.52 287 ILE A C 1
ATOM 1895 O O . ILE A 1 243 ? 13.554 -28.304 -0.183 1.00 13.31 287 ILE A O 1
ATOM 1900 N N . ASP A 1 244 ? 11.327 -28.467 -0.390 1.00 10.91 288 ASP A N 1
ATOM 1901 C CA . ASP A 1 244 ? 11.408 -29.747 -1.062 1.00 11.69 288 ASP A CA 1
ATOM 1902 C C . ASP A 1 244 ? 11.775 -29.557 -2.505 1.00 11.31 288 ASP A C 1
ATOM 1903 O O . ASP A 1 244 ? 11.091 -28.830 -3.225 1.00 12.14 288 ASP A O 1
ATOM 1908 N N . VAL A 1 245 ? 12.830 -30.197 -2.970 1.00 10.17 289 VAL A N 1
ATOM 1909 C CA . VAL A 1 245 ? 13.140 -30.157 -4.393 1.00 10.13 289 VAL A CA 1
ATOM 1910 C C . VAL A 1 245 ? 12.788 -31.471 -5.045 1.00 9.89 289 VAL A C 1
ATOM 1911 O O . VAL A 1 245 ? 12.840 -32.537 -4.418 1.00 10.93 289 VAL A O 1
ATOM 1915 N N . PHE A 1 246 ? 12.413 -31.418 -6.311 1.00 8.88 290 PHE A N 1
ATOM 1916 C CA . PHE A 1 246 ? 12.025 -32.607 -7.034 1.00 9.15 290 PHE A CA 1
ATOM 1917 C C . PHE A 1 246 ? 12.289 -32.382 -8.511 1.00 8.69 290 PHE A C 1
ATOM 1918 O O . PHE A 1 246 ? 12.359 -31.252 -8.990 1.00 9.00 290 PHE A O 1
ATOM 1926 N N . GLU A 1 247 ? 12.422 -33.480 -9.248 1.00 9.22 291 GLU A N 1
ATOM 1927 C CA . GLU A 1 247 ? 12.487 -33.418 -10.704 1.00 9.42 291 GLU A CA 1
ATOM 1928 C C . GLU A 1 247 ? 11.062 -33.239 -11.193 1.00 8.48 291 GLU A C 1
ATOM 1929 O O . GLU A 1 247 ? 10.167 -34.013 -10.815 1.00 9.04 291 GLU A O 1
ATOM 1935 N N . PRO A 1 248 ? 10.817 -32.210 -12.010 1.00 7.70 292 PRO A N 1
ATOM 1936 C CA . PRO A 1 248 ? 9.430 -31.833 -12.334 1.00 7.73 292 PRO A CA 1
ATOM 1937 C C . PRO A 1 248 ? 8.770 -32.664 -13.431 1.00 7.19 292 PRO A C 1
ATOM 1938 O O . PRO A 1 248 ? 7.558 -32.563 -13.654 1.00 7.51 292 PRO A O 1
ATOM 1942 N N . GLY A 1 249 ? 9.543 -33.492 -14.121 1.00 6.99 293 GLY A N 1
ATOM 1943 C CA . GLY A 1 249 ? 8.991 -34.377 -15.146 1.00 6.67 293 GLY A CA 1
ATOM 1944 C C . GLY A 1 249 ? 8.222 -33.619 -16.211 1.00 6.55 293 GLY A C 1
ATOM 1945 O O . GLY A 1 249 ? 8.616 -32.538 -16.651 1.00 6.66 293 GLY A O 1
ATOM 1946 N N . SER A 1 250 ? 7.110 -34.197 -16.649 1.00 6.31 294 SER A N 1
ATOM 1947 C CA . SER A 1 250 ? 6.412 -33.708 -17.817 1.00 6.38 294 SER A CA 1
ATOM 1948 C C . SER A 1 250 ? 5.873 -32.295 -17.632 1.00 5.97 294 SER A C 1
ATOM 1949 O O . SER A 1 250 ? 5.572 -31.632 -18.623 1.00 5.88 294 SER A O 1
ATOM 1952 N N . THR A 1 251 ? 5.797 -31.809 -16.386 1.00 6.12 295 THR A N 1
ATOM 1953 C CA . THR A 1 251 ? 5.352 -30.442 -16.161 1.00 6.46 295 THR A CA 1
ATOM 1954 C C . THR A 1 251 ? 6.262 -29.396 -16.788 1.00 6.45 295 THR A C 1
ATOM 1955 O O . THR A 1 251 ? 5.853 -28.255 -16.902 1.00 6.81 295 THR A O 1
ATOM 1959 N N . VAL A 1 252 ? 7.477 -29.755 -17.199 1.00 6.51 296 VAL A N 1
ATOM 1960 C CA . VAL A 1 252 ? 8.295 -28.754 -17.895 1.00 6.97 296 VAL A CA 1
ATOM 1961 C C . VAL A 1 252 ? 8.267 -28.855 -19.408 1.00 6.97 296 VAL A C 1
ATOM 1962 O O . VAL A 1 252 ? 8.840 -27.991 -20.088 1.00 7.11 296 VAL A O 1
ATOM 1966 N N . LYS A 1 253 ? 7.550 -29.841 -19.952 1.00 7.17 297 LYS A N 1
ATOM 1967 C CA . LYS A 1 253 ? 7.404 -29.913 -21.403 1.00 7.18 297 LYS A CA 1
ATOM 1968 C C . LYS A 1 253 ? 6.881 -28.609 -22.011 1.00 7.03 297 LYS A C 1
ATOM 1969 O O . LYS A 1 253 ? 7.260 -28.275 -23.128 1.00 6.82 297 LYS A O 1
ATOM 1975 N N . PRO A 1 254 ? 6.003 -27.829 -21.315 1.00 6.66 298 PRO A N 1
ATOM 1976 C CA . PRO A 1 254 ? 5.560 -26.582 -21.947 1.00 7.08 298 PRO A CA 1
ATOM 1977 C C . PRO A 1 254 ? 6.687 -25.576 -22.185 1.00 6.75 298 PRO A C 1
ATOM 1978 O O . PRO A 1 254 ? 6.584 -24.763 -23.119 1.00 6.92 298 PRO A O 1
ATOM 1982 N N . PHE A 1 255 ? 7.751 -25.650 -21.381 1.00 6.55 299 PHE A N 1
ATOM 1983 C CA . PHE A 1 255 ? 8.890 -24.758 -21.590 1.00 6.66 299 PHE A CA 1
ATOM 1984 C C . PHE A 1 255 ? 9.745 -25.250 -22.740 1.00 7.16 299 PHE A C 1
ATOM 1985 O O . PHE A 1 255 ? 10.200 -24.444 -23.558 1.00 6.96 299 PHE A O 1
ATOM 1993 N N . SER A 1 256 ? 9.919 -26.562 -22.848 1.00 7.06 300 SER A N 1
ATOM 1994 C CA . SER A 1 256 ? 10.542 -27.124 -24.035 1.00 6.95 300 SER A CA 1
ATOM 1995 C C . SER A 1 256 ? 9.770 -26.752 -25.289 1.00 7.02 300 SER A C 1
ATOM 1996 O O . SER A 1 256 ? 10.366 -26.382 -26.301 1.00 7.22 300 SER A O 1
ATOM 1999 N N . MET A 1 257 ? 8.437 -26.779 -25.210 1.00 7.30 301 MET A N 1
ATOM 2000 C CA . MET A 1 257 ? 7.608 -26.402 -26.355 1.00 7.87 301 MET A CA 1
ATOM 2001 C C . MET A 1 257 ? 7.742 -24.937 -26.701 1.00 7.88 301 MET A C 1
ATOM 2002 O O . MET A 1 257 ? 7.745 -24.574 -27.874 1.00 7.72 301 MET A O 1
ATOM 2007 N N . SER A 1 258 ? 7.859 -24.089 -25.675 1.00 7.44 302 SER A N 1
ATOM 2008 C CA . SER A 1 258 ? 8.035 -22.650 -25.901 1.00 7.49 302 SER A CA 1
ATOM 2009 C C . SER A 1 258 ? 9.340 -22.414 -26.657 1.00 7.58 302 SER A C 1
ATOM 2010 O O . SER A 1 258 ? 9.371 -21.660 -27.622 1.00 7.77 302 SER A O 1
ATOM 2013 N N . ALA A 1 259 ? 10.406 -23.076 -26.255 1.00 7.82 303 ALA A N 1
ATOM 2014 C CA . ALA A 1 259 ? 11.651 -22.994 -27.002 1.00 7.65 303 ALA A CA 1
ATOM 2015 C C . ALA A 1 259 ? 11.478 -23.487 -28.442 1.00 7.65 303 ALA A C 1
ATOM 2016 O O . ALA A 1 259 ? 12.032 -22.901 -29.385 1.00 7.84 303 ALA A O 1
ATOM 2018 N N . ALA A 1 260 ? 10.706 -24.548 -28.638 1.00 7.46 304 ALA A N 1
ATOM 2019 C CA . ALA A 1 260 ? 10.517 -25.111 -29.992 1.00 7.63 304 ALA A CA 1
ATOM 2020 C C . ALA A 1 260 ? 9.813 -24.092 -30.874 1.00 7.74 304 ALA A C 1
ATOM 2021 O O . ALA A 1 260 ? 10.198 -23.880 -32.023 1.00 8.05 304 ALA A O 1
ATOM 2023 N N . LEU A 1 261 ? 8.766 -23.454 -30.360 1.00 8.00 305 LEU A N 1
ATOM 2024 C CA . LEU A 1 261 ? 8.009 -22.491 -31.153 1.00 8.57 305 LEU A CA 1
ATOM 2025 C C . LEU A 1 261 ? 8.801 -21.210 -31.388 1.00 9.31 305 LEU A C 1
ATOM 2026 O O . LEU A 1 261 ? 8.570 -20.524 -32.384 1.00 10.25 305 LEU A O 1
ATOM 2031 N N . ALA A 1 262 ? 9.721 -20.879 -30.488 1.00 9.53 306 ALA A N 1
ATOM 2032 C CA . ALA A 1 262 ? 10.568 -19.692 -30.647 1.00 9.95 306 ALA A CA 1
ATOM 2033 C C . ALA A 1 262 ? 11.706 -19.929 -31.617 1.00 10.71 306 ALA A C 1
ATOM 2034 O O . ALA A 1 262 ? 12.327 -18.972 -32.072 1.00 11.37 306 ALA A O 1
ATOM 2036 N N . SER A 1 263 ? 12.012 -21.185 -31.942 1.00 10.45 307 SER A N 1
ATOM 2037 C CA . SER A 1 263 ? 13.160 -21.534 -32.790 1.00 10.56 307 SER A CA 1
ATOM 2038 C C . SER A 1 263 ? 12.944 -21.183 -34.256 1.00 11.10 307 SER A C 1
ATOM 2039 O O . SER A 1 263 ? 13.906 -21.074 -34.997 1.00 11.61 307 SER A O 1
ATOM 2042 N N . GLY A 1 264 ? 11.687 -21.066 -34.657 1.00 10.77 308 GLY A N 1
ATOM 2043 C CA . GLY A 1 264 ? 11.363 -20.897 -36.077 1.00 11.65 308 GLY A CA 1
ATOM 2044 C C . GLY A 1 264 ? 11.189 -22.214 -36.798 1.00 11.88 308 GLY A C 1
ATOM 2045 O O . GLY A 1 264 ? 10.848 -22.214 -37.974 1.00 12.02 308 GLY A O 1
ATOM 2046 N N . ARG A 1 265 ? 11.420 -23.329 -36.105 1.00 11.25 309 ARG A N 1
ATOM 2047 C CA . ARG A 1 265 ? 11.434 -24.650 -36.756 1.00 10.83 309 ARG A CA 1
ATOM 2048 C C . ARG A 1 265 ? 10.181 -25.479 -36.519 1.00 10.45 309 ARG A C 1
ATOM 2049 O O . ARG A 1 265 ? 10.040 -26.523 -37.150 1.00 11.01 309 ARG A O 1
ATOM 2057 N N . TRP A 1 266 ? 9.297 -25.014 -35.644 1.00 9.54 310 TRP A N 1
ATOM 2058 C CA . TRP A 1 266 ? 8.152 -25.827 -35.206 1.00 9.07 310 TRP A CA 1
ATOM 2059 C C . TRP A 1 266 ? 6.917 -25.002 -35.144 1.00 9.69 310 TRP A C 1
ATOM 2060 O O . TRP A 1 266 ? 6.963 -23.816 -34.795 1.00 9.71 310 TRP A O 1
ATOM 2071 N N . LYS A 1 267 ? 5.775 -25.615 -35.451 1.00 10.07 311 LYS A N 1
ATOM 2072 C CA . LYS A 1 267 ? 4.467 -24.991 -35.329 1.00 10.67 311 LYS A CA 1
ATOM 2073 C C . LYS A 1 267 ? 3.526 -26.040 -34.715 1.00 11.18 311 LYS A C 1
ATOM 2074 O O . LYS A 1 267 ? 3.781 -27.244 -34.837 1.00 10.47 311 LYS A O 1
ATOM 2080 N N . PRO A 1 268 ? 2.420 -25.616 -34.075 1.00 11.42 312 PRO A N 1
ATOM 2081 C CA . PRO A 1 268 ? 1.578 -26.579 -33.338 1.00 11.20 312 PRO A CA 1
ATOM 2082 C C . PRO A 1 268 ? 1.048 -27.732 -34.180 1.00 11.29 312 PRO A C 1
ATOM 2083 O O . PRO A 1 268 ? 0.895 -28.832 -33.649 1.00 12.18 312 PRO A O 1
ATOM 2087 N N . SER A 1 269 ? 0.789 -27.502 -35.457 1.00 10.94 313 SER A N 1
ATOM 2088 C CA . SER A 1 269 ? 0.243 -28.566 -36.316 1.00 11.46 313 SER A CA 1
ATOM 2089 C C . SER A 1 269 ? 1.280 -29.563 -36.802 1.00 11.72 313 SER A C 1
ATOM 2090 O O . SER A 1 269 ? 0.949 -30.530 -37.489 1.00 12.29 313 SER A O 1
ATOM 2093 N N . ASP A 1 270 ? 2.543 -29.329 -36.482 1.00 10.98 314 ASP A N 1
ATOM 2094 C CA . ASP A 1 270 ? 3.572 -30.275 -36.833 1.00 10.66 314 ASP A CA 1
ATOM 2095 C C . ASP A 1 270 ? 3.335 -31.626 -36.161 1.00 10.39 314 ASP A C 1
ATOM 2096 O O . ASP A 1 270 ? 2.790 -31.695 -35.090 1.00 10.47 314 ASP A O 1
ATOM 2101 N N . ILE A 1 271 ? 3.796 -32.663 -36.847 1.00 11.12 315 ILE A N 1
ATOM 2102 C CA . ILE A 1 271 ? 3.608 -34.035 -36.427 1.00 11.69 315 ILE A CA 1
ATOM 2103 C C . ILE A 1 271 ? 4.955 -34.650 -36.118 1.00 11.14 315 ILE A C 1
ATOM 2104 O O . ILE A 1 271 ? 5.929 -34.479 -36.889 1.00 12.77 315 ILE A O 1
ATOM 2109 N N . VAL A 1 272 ? 5.016 -35.358 -35.000 1.00 9.78 316 VAL A N 1
ATOM 2110 C CA . VAL A 1 272 ? 6.178 -36.163 -34.654 1.00 9.57 316 VAL A CA 1
ATOM 2111 C C . VAL A 1 272 ? 5.732 -37.633 -34.525 1.00 8.53 316 VAL A C 1
ATOM 2112 O O . VAL A 1 272 ? 4.690 -37.914 -33.937 1.00 9.04 316 VAL A O 1
ATOM 2116 N N . ASP A 1 273 ? 6.515 -38.532 -35.121 1.00 8.55 317 ASP A N 1
ATOM 2117 C CA . ASP A 1 273 ? 6.234 -39.961 -34.997 1.00 8.69 317 ASP A CA 1
ATOM 2118 C C . ASP A 1 273 ? 6.961 -40.465 -33.753 1.00 8.23 317 ASP A C 1
ATOM 2119 O O . ASP A 1 273 ? 8.207 -40.467 -33.698 1.00 8.75 317 ASP A O 1
ATOM 2124 N N . VAL A 1 274 ? 6.215 -40.890 -32.744 1.00 7.44 318 VAL A N 1
ATOM 2125 C CA . VAL A 1 274 ? 6.785 -41.355 -31.488 1.00 8.05 318 VAL A CA 1
ATOM 2126 C C . VAL A 1 274 ? 6.721 -42.872 -31.334 1.00 8.01 318 VAL A C 1
ATOM 2127 O O . VAL A 1 274 ? 7.123 -43.400 -30.309 1.00 7.98 318 VAL A O 1
ATOM 2131 N N . TYR A 1 275 ? 6.248 -43.573 -32.369 1.00 7.86 319 TYR A N 1
ATOM 2132 C CA . TYR A 1 275 ? 6.216 -45.043 -32.312 1.00 7.64 319 TYR A CA 1
ATOM 2133 C C . TYR A 1 275 ? 7.650 -45.581 -32.167 1.00 7.83 319 TYR A C 1
ATOM 2134 O O . TYR A 1 275 ? 8.541 -45.062 -32.817 1.00 7.81 319 TYR A O 1
ATOM 2143 N N . PRO A 1 276 ? 7.860 -46.631 -31.361 1.00 7.79 320 PRO A N 1
ATOM 2144 C CA . PRO A 1 276 ? 6.887 -47.410 -30.600 1.00 8.25 320 PRO A CA 1
ATOM 2145 C C . PRO A 1 276 ? 6.837 -47.000 -29.139 1.00 8.18 320 PRO A C 1
ATOM 2146 O O . PRO A 1 276 ? 6.627 -47.845 -28.249 1.00 8.66 320 PRO A O 1
ATOM 2150 N N . GLY A 1 277 ? 7.035 -45.713 -28.879 1.00 8.01 321 GLY A N 1
ATOM 2151 C CA . GLY A 1 277 ? 7.021 -45.211 -27.506 1.00 8.77 321 GLY A CA 1
ATOM 2152 C C . GLY A 1 277 ? 8.392 -45.283 -26.857 1.00 8.85 321 GLY A C 1
ATOM 2153 O O . GLY A 1 277 ? 8.514 -45.077 -25.639 1.00 9.27 321 GLY A O 1
ATOM 2154 N N . THR A 1 278 ? 9.425 -45.545 -27.653 1.00 9.29 322 THR A N 1
ATOM 2155 C CA . THR A 1 278 ? 10.809 -45.517 -27.166 1.00 9.97 322 THR A CA 1
ATOM 2156 C C . THR A 1 278 ? 11.668 -44.882 -28.231 1.00 10.20 322 THR A C 1
ATOM 2157 O O . THR A 1 278 ? 11.255 -44.832 -29.398 1.00 10.42 322 THR A O 1
ATOM 2161 N N . LEU A 1 279 ? 12.864 -44.433 -27.840 1.00 10.34 323 LEU A N 1
ATOM 2162 C CA . LEU A 1 279 ? 13.813 -43.866 -28.761 1.00 10.65 323 LEU A CA 1
ATOM 2163 C C . LEU A 1 279 ? 15.193 -44.179 -28.246 1.00 11.45 323 LEU A C 1
ATOM 2164 O O . LEU A 1 279 ? 15.561 -43.817 -27.123 1.00 11.42 323 LEU A O 1
ATOM 2169 N N . GLN A 1 280 ? 15.956 -44.901 -29.056 1.00 13.10 324 GLN A N 1
ATOM 2170 C CA . GLN A 1 280 ? 17.306 -45.308 -28.659 1.00 15.13 324 GLN A CA 1
ATOM 2171 C C . GLN A 1 280 ? 18.316 -44.248 -29.060 1.00 14.78 324 GLN A C 1
ATOM 2172 O O . GLN A 1 280 ? 18.372 -43.815 -30.208 1.00 15.82 324 GLN A O 1
ATOM 2178 N N . ILE A 1 281 ? 19.079 -43.790 -28.078 1.00 15.59 325 ILE A N 1
ATOM 2179 C CA . ILE A 1 281 ? 20.163 -42.852 -28.349 1.00 17.31 325 ILE A CA 1
ATOM 2180 C C . ILE A 1 281 ? 21.439 -43.424 -27.758 1.00 18.03 325 ILE A C 1
ATOM 2181 O O . ILE A 1 281 ? 21.682 -43.368 -26.559 1.00 17.56 325 ILE A O 1
ATOM 2186 N N . GLY A 1 282 ? 22.210 -44.073 -28.626 1.00 19.13 326 GLY A N 1
ATOM 2187 C CA . GLY A 1 282 ? 23.366 -44.830 -28.156 1.00 19.67 326 GLY A CA 1
ATOM 2188 C C . GLY A 1 282 ? 22.927 -45.957 -27.252 1.00 19.54 326 GLY A C 1
ATOM 2189 O O . GLY A 1 282 ? 22.048 -46.731 -27.608 1.00 19.59 326 GLY A O 1
ATOM 2190 N N . ARG A 1 283 ? 23.529 -46.037 -26.069 1.00 21.09 327 ARG A N 1
ATOM 2191 C CA . ARG A 1 283 ? 23.149 -47.037 -25.066 1.00 23.04 327 ARG A CA 1
ATOM 2192 C C . ARG A 1 283 ? 21.795 -46.740 -24.421 1.00 22.20 327 ARG A C 1
ATOM 2193 O O . ARG A 1 283 ? 21.081 -47.652 -23.997 1.00 23.62 327 ARG A O 1
ATOM 2201 N N . TYR A 1 284 ? 21.469 -45.454 -24.338 1.00 19.64 328 TYR A N 1
ATOM 2202 C CA . TYR A 1 284 ? 20.334 -44.958 -23.575 1.00 18.19 328 TYR A CA 1
ATOM 2203 C C . TYR A 1 284 ? 19.017 -45.118 -24.337 1.00 16.73 328 TYR A C 1
ATOM 2204 O O . TYR A 1 284 ? 18.953 -44.845 -25.534 1.00 16.93 328 TYR A O 1
ATOM 2213 N N . THR A 1 285 ? 17.975 -45.529 -23.626 1.00 15.20 329 THR A N 1
ATOM 2214 C CA . THR A 1 285 ? 16.633 -45.596 -24.228 1.00 14.82 329 THR A CA 1
ATOM 2215 C C . THR A 1 285 ? 15.705 -44.616 -23.510 1.00 13.57 329 THR A C 1
ATOM 2216 O O . THR A 1 285 ? 15.476 -44.711 -22.300 1.00 14.92 329 THR A O 1
ATOM 2220 N N . ILE A 1 286 ? 15.162 -43.691 -24.288 1.00 11.75 330 ILE A N 1
ATOM 2221 C CA . ILE A 1 286 ? 14.100 -42.780 -23.842 1.00 11.19 330 ILE A CA 1
ATOM 2222 C C . ILE A 1 286 ? 12.788 -43.568 -23.935 1.00 11.36 330 ILE A C 1
ATOM 2223 O O . ILE A 1 286 ? 12.520 -44.161 -24.996 1.00 11.07 330 ILE A O 1
ATOM 2228 N N . ARG A 1 287 ? 11.967 -43.561 -22.881 1.00 11.54 331 ARG A N 1
ATOM 2229 C CA . ARG A 1 287 ? 10.744 -44.337 -22.859 1.00 12.35 331 ARG A CA 1
ATOM 2230 C C . ARG A 1 287 ? 9.583 -43.485 -22.430 1.00 11.68 331 ARG A C 1
ATOM 2231 O O . ARG A 1 287 ? 9.654 -42.733 -21.451 1.00 11.33 331 ARG A O 1
ATOM 2239 N N . ASP A 1 288 ? 8.480 -43.623 -23.152 1.00 10.31 332 ASP A N 1
ATOM 2240 C CA . ASP A 1 288 ? 7.213 -43.019 -22.747 1.00 9.96 332 ASP A CA 1
ATOM 2241 C C . ASP A 1 288 ? 6.507 -43.917 -21.747 1.00 10.73 332 ASP A C 1
ATOM 2242 O O . ASP A 1 288 ? 6.638 -45.138 -21.815 1.00 10.72 332 ASP A O 1
ATOM 2247 N N . VAL A 1 289 ? 5.750 -43.324 -20.830 1.00 11.76 333 VAL A N 1
ATOM 2248 C CA . VAL A 1 289 ? 4.981 -44.126 -19.878 1.00 12.65 333 VAL A CA 1
ATOM 2249 C C . VAL A 1 289 ? 3.850 -44.846 -20.586 1.00 13.40 333 VAL A C 1
ATOM 2250 O O . VAL A 1 289 ? 3.685 -46.061 -20.404 1.00 15.21 333 VAL A O 1
ATOM 2254 N N . SER A 1 290 ? 3.092 -44.140 -21.406 1.00 12.83 334 SER A N 1
ATOM 2255 C CA . SER A 1 290 ? 2.112 -44.777 -22.277 1.00 13.35 334 SER A CA 1
ATOM 2256 C C . SER A 1 290 ? 2.672 -44.860 -23.684 1.00 12.47 334 SER A C 1
ATOM 2257 O O . SER A 1 290 ? 3.188 -43.888 -24.240 1.00 13.18 334 SER A O 1
ATOM 2260 N N . ARG A 1 291 ? 2.531 -46.035 -24.287 1.00 11.42 335 ARG A N 1
ATOM 2261 C CA . ARG A 1 291 ? 3.167 -46.338 -25.558 1.00 10.78 335 ARG A CA 1
ATOM 2262 C C . ARG A 1 291 ? 2.180 -46.837 -26.601 1.00 10.75 335 ARG A C 1
ATOM 2263 O O . ARG A 1 291 ? 2.377 -47.909 -27.195 1.00 10.95 335 ARG A O 1
ATOM 2271 N N . ASN A 1 292 ? 1.144 -46.045 -26.822 1.00 9.99 336 ASN A N 1
ATOM 2272 C CA . ASN A 1 292 ? 0.062 -46.414 -27.724 1.00 10.07 336 ASN A CA 1
ATOM 2273 C C . ASN A 1 292 ? -0.085 -45.415 -28.866 1.00 9.82 336 ASN A C 1
ATOM 2274 O O . ASN A 1 292 ? -1.162 -45.257 -29.417 1.00 10.57 336 ASN A O 1
ATOM 2279 N N . SER A 1 293 ? 1.020 -44.757 -29.238 1.00 9.02 337 SER A N 1
ATOM 2280 C CA . SER A 1 293 ? 0.992 -43.712 -30.244 1.00 9.18 337 SER A CA 1
ATOM 2281 C C . SER A 1 293 ? 1.995 -43.886 -31.363 1.00 8.83 337 SER A C 1
ATOM 2282 O O . SER A 1 293 ? 3.055 -44.500 -31.207 1.00 9.02 337 SER A O 1
ATOM 2285 N N . ARG A 1 294 ? 1.635 -43.322 -32.507 1.00 8.17 338 ARG A N 1
ATOM 2286 C CA . ARG A 1 294 ? 2.549 -43.159 -33.624 1.00 8.31 338 ARG A CA 1
ATOM 2287 C C . ARG A 1 294 ? 2.648 -41.664 -33.900 1.00 8.41 338 ARG A C 1
ATOM 2288 O O . ARG A 1 294 ? 3.435 -40.992 -33.234 1.00 8.95 338 ARG A O 1
ATOM 2296 N N . GLN A 1 295 ? 1.841 -41.116 -34.802 1.00 8.51 339 GLN A N 1
ATOM 2297 C CA . GLN A 1 295 ? 1.895 -39.684 -35.059 1.00 9.02 339 GLN A CA 1
ATOM 2298 C C . GLN A 1 295 ? 1.144 -38.934 -33.996 1.00 8.39 339 GLN A C 1
ATOM 2299 O O . GLN A 1 295 ? 0.013 -39.275 -33.658 1.00 8.92 339 GLN A O 1
ATOM 2305 N N . LEU A 1 296 ? 1.775 -37.892 -33.472 1.00 8.33 340 LEU A N 1
ATOM 2306 C CA . LEU A 1 296 ? 1.142 -36.926 -32.568 1.00 8.40 340 LEU A CA 1
ATOM 2307 C C . LEU A 1 296 ? 1.482 -35.543 -33.070 1.00 8.45 340 LEU A C 1
ATOM 2308 O O . LEU A 1 296 ? 2.625 -35.289 -33.504 1.00 9.06 340 LEU A O 1
ATOM 2313 N N . ASP A 1 297 ? 0.509 -34.629 -32.974 1.00 8.81 341 ASP A N 1
ATOM 2314 C CA . ASP A 1 297 ? 0.850 -33.205 -33.150 1.00 9.42 341 ASP A CA 1
ATOM 2315 C C . ASP A 1 297 ? 1.463 -32.683 -31.867 1.00 8.59 341 ASP A C 1
ATOM 2316 O O . ASP A 1 297 ? 1.607 -33.398 -30.872 1.00 8.21 341 ASP A O 1
ATOM 2321 N N . LEU A 1 298 ? 1.855 -31.408 -31.875 1.00 8.83 342 LEU A N 1
ATOM 2322 C CA . LEU A 1 298 ? 2.574 -30.891 -30.707 1.00 9.28 342 LEU A CA 1
ATOM 2323 C C . LEU A 1 298 ? 1.741 -30.873 -29.451 1.00 8.74 342 LEU A C 1
ATOM 2324 O O . LEU A 1 298 ? 2.234 -31.147 -28.360 1.00 8.71 342 LEU A O 1
ATOM 2329 N N . THR A 1 299 ? 0.446 -30.603 -29.605 1.00 8.29 343 THR A N 1
ATOM 2330 C CA . THR A 1 299 ? -0.475 -30.696 -28.471 1.00 8.87 343 THR A CA 1
ATOM 2331 C C . THR A 1 299 ? -0.591 -32.136 -27.963 1.00 8.08 343 THR A C 1
ATOM 2332 O O . THR A 1 299 ? -0.625 -32.395 -26.770 1.00 8.03 343 THR A O 1
ATOM 2336 N N . GLY A 1 300 ? -0.623 -33.084 -28.908 1.00 8.15 344 GLY A N 1
ATOM 2337 C CA . GLY A 1 300 ? -0.655 -34.516 -28.608 1.00 7.91 344 GLY A CA 1
ATOM 2338 C C . GLY A 1 300 ? 0.537 -34.989 -27.765 1.00 7.81 344 GLY A C 1
ATOM 2339 O O . GLY A 1 300 ? 0.397 -35.821 -26.866 1.00 7.90 344 GLY A O 1
ATOM 2340 N N . ILE A 1 301 ? 1.717 -34.458 -28.089 1.00 7.91 345 ILE A N 1
ATOM 2341 C CA . ILE A 1 301 ? 2.923 -34.758 -27.310 1.00 7.61 345 ILE A CA 1
ATOM 2342 C C . ILE A 1 301 ? 2.718 -34.377 -25.840 1.00 7.67 345 ILE A C 1
ATOM 2343 O O . ILE A 1 301 ? 3.078 -35.124 -24.932 1.00 7.66 345 ILE A O 1
ATOM 2348 N N . LEU A 1 302 ? 2.081 -33.223 -25.611 1.00 7.96 346 LEU A N 1
ATOM 2349 C CA . LEU A 1 302 ? 1.746 -32.796 -24.256 1.00 7.95 346 LEU A CA 1
ATOM 2350 C C . LEU A 1 302 ? 0.657 -33.679 -23.614 1.00 8.23 346 LEU A C 1
ATOM 2351 O O . LEU A 1 302 ? 0.816 -34.144 -22.489 1.00 8.94 346 LEU A O 1
ATOM 2356 N N . ILE A 1 303 ? -0.453 -33.905 -24.340 1.00 8.80 347 ILE A N 1
ATOM 2357 C CA . ILE A 1 303 ? -1.541 -34.772 -23.821 1.00 9.78 347 ILE A CA 1
ATOM 2358 C C . ILE A 1 303 ? -1.034 -36.150 -23.419 1.00 9.67 347 ILE A C 1
ATOM 2359 O O . ILE A 1 303 ? -1.409 -36.669 -22.364 1.00 10.18 347 ILE A O 1
ATOM 2364 N N . LYS A 1 304 ? -0.158 -36.722 -24.247 1.00 9.27 348 LYS A N 1
ATOM 2365 C CA . LYS A 1 304 ? 0.331 -38.075 -24.009 1.00 9.80 348 LYS A CA 1
ATOM 2366 C C . LYS A 1 304 ? 1.592 -38.119 -23.163 1.00 9.79 348 LYS A C 1
ATOM 2367 O O . LYS A 1 304 ? 2.150 -39.194 -22.918 1.00 11.02 348 LYS A O 1
ATOM 2373 N N . SER A 1 305 ? 2.075 -36.949 -22.725 1.00 9.08 349 SER A N 1
ATOM 2374 C CA . SER A 1 305 ? 3.349 -36.859 -21.992 1.00 8.93 349 SER A CA 1
ATOM 2375 C C . SER A 1 305 ? 4.450 -37.622 -22.731 1.00 8.06 349 SER A C 1
ATOM 2376 O O . SER A 1 305 ? 5.219 -38.370 -22.107 1.00 8.94 349 SER A O 1
ATOM 2379 N N . SER A 1 306 ? 4.577 -37.412 -24.036 1.00 7.62 350 SER A N 1
ATOM 2380 C CA . SER A 1 306 ? 5.547 -38.188 -24.811 1.00 7.40 350 SER A CA 1
ATOM 2381 C C . SER A 1 306 ? 6.979 -37.635 -24.661 1.00 7.32 350 SER A C 1
ATOM 2382 O O . SER A 1 306 ? 7.363 -36.653 -25.313 1.00 7.20 350 SER A O 1
ATOM 2385 N N . ASN A 1 307 ? 7.731 -38.298 -23.796 1.00 7.28 351 ASN A N 1
ATOM 2386 C CA . ASN A 1 307 ? 9.177 -38.093 -23.670 1.00 7.38 351 ASN A CA 1
ATOM 2387 C C . ASN A 1 307 ? 9.881 -38.232 -25.014 1.00 7.39 351 ASN A C 1
ATOM 2388 O O . ASN A 1 307 ? 10.729 -37.423 -25.363 1.00 7.39 351 ASN A O 1
ATOM 2393 N N . VAL A 1 308 ? 9.473 -39.251 -25.796 1.00 7.16 352 VAL A N 1
ATOM 2394 C CA . VAL A 1 308 ? 10.051 -39.464 -27.115 1.00 7.49 352 VAL A CA 1
ATOM 2395 C C . VAL A 1 308 ? 9.806 -38.239 -28.003 1.00 7.05 352 VAL A C 1
ATOM 2396 O O . VAL A 1 308 ? 10.704 -37.741 -28.682 1.00 7.39 352 VAL A O 1
ATOM 2400 N N . GLY A 1 309 ? 8.556 -37.766 -28.046 1.00 6.72 353 GLY A N 1
ATOM 2401 C CA . GLY A 1 309 ? 8.210 -36.655 -28.925 1.00 7.28 353 GLY A CA 1
ATOM 2402 C C . GLY A 1 309 ? 8.967 -35.385 -28.558 1.00 7.20 353 GLY A C 1
ATOM 2403 O O . GLY A 1 309 ? 9.506 -34.708 -29.438 1.00 7.07 353 GLY A O 1
ATOM 2404 N N . ILE A 1 310 ? 8.973 -35.040 -27.265 1.00 6.83 354 ILE A N 1
ATOM 2405 C CA . ILE A 1 310 ? 9.697 -33.819 -26.885 1.00 7.19 354 ILE A CA 1
ATOM 2406 C C . ILE A 1 310 ? 11.201 -33.949 -27.084 1.00 7.18 354 ILE A C 1
ATOM 2407 O O . ILE A 1 310 ? 11.869 -32.955 -27.388 1.00 7.19 354 ILE A O 1
ATOM 2412 N N . SER A 1 311 ? 11.712 -35.174 -26.957 1.00 7.20 355 SER A N 1
ATOM 2413 C CA . SER A 1 311 ? 13.142 -35.403 -27.190 1.00 7.59 355 SER A CA 1
ATOM 2414 C C . SER A 1 311 ? 13.509 -35.191 -28.656 1.00 7.99 355 SER A C 1
ATOM 2415 O O . SER A 1 311 ? 14.529 -34.578 -28.961 1.00 7.86 355 SER A O 1
ATOM 2418 N N . LYS A 1 312 ? 12.694 -35.701 -29.587 1.00 8.04 356 LYS A N 1
ATOM 2419 C CA . LYS A 1 312 ? 12.981 -35.486 -31.007 1.00 8.66 356 LYS A CA 1
ATOM 2420 C C . LYS A 1 312 ? 12.981 -33.994 -31.315 1.00 8.36 356 LYS A C 1
ATOM 2421 O O . LYS A 1 312 ? 13.846 -33.521 -32.060 1.00 8.74 356 LYS A O 1
ATOM 2427 N N . ILE A 1 313 ? 12.036 -33.241 -30.734 1.00 8.15 357 ILE A N 1
ATOM 2428 C CA . ILE A 1 313 ? 12.010 -31.784 -30.902 1.00 7.79 357 ILE A CA 1
ATOM 2429 C C . ILE A 1 313 ? 13.284 -31.161 -30.304 1.00 7.74 357 ILE A C 1
ATOM 2430 O O . ILE A 1 313 ? 13.905 -30.318 -30.956 1.00 8.17 357 ILE A O 1
ATOM 2435 N N . ALA A 1 314 ? 13.641 -31.579 -29.090 1.00 7.71 358 ALA A N 1
ATOM 2436 C CA . ALA A 1 314 ? 14.840 -31.065 -28.428 1.00 8.42 358 ALA A CA 1
ATOM 2437 C C . ALA A 1 314 ? 16.115 -31.291 -29.243 1.00 8.91 358 ALA A C 1
ATOM 2438 O O . ALA A 1 314 ? 16.963 -30.377 -29.332 1.00 9.49 358 ALA A O 1
ATOM 2440 N N . PHE A 1 315 ? 16.256 -32.478 -29.846 1.00 9.45 359 PHE A N 1
ATOM 2441 C CA . PHE A 1 315 ? 17.436 -32.719 -30.680 1.00 10.31 359 PHE A CA 1
ATOM 2442 C C . PHE A 1 315 ? 17.449 -31.780 -31.875 1.00 10.47 359 PHE A C 1
ATOM 2443 O O . PHE A 1 315 ? 18.536 -31.347 -32.294 1.00 11.97 359 PHE A O 1
ATOM 2451 N N . ASP A 1 316 ? 16.288 -31.444 -32.415 1.00 10.32 360 ASP A N 1
ATOM 2452 C CA . ASP A 1 316 ? 16.196 -30.562 -33.557 1.00 10.82 360 ASP A CA 1
ATOM 2453 C C . ASP A 1 316 ? 16.569 -29.139 -33.208 1.00 10.39 360 ASP A C 1
ATOM 2454 O O . ASP A 1 316 ? 17.253 -28.471 -33.986 1.00 11.68 360 ASP A O 1
ATOM 2459 N N . ILE A 1 317 ? 16.108 -28.638 -32.067 1.00 10.15 361 ILE A N 1
ATOM 2460 C CA . ILE A 1 317 ? 16.309 -27.243 -31.712 1.00 10.40 361 ILE A CA 1
ATOM 2461 C C . ILE A 1 317 ? 17.568 -26.995 -30.875 1.00 10.55 361 ILE A C 1
ATOM 2462 O O . ILE A 1 317 ? 18.046 -25.858 -30.843 1.00 11.15 361 ILE A O 1
ATOM 2467 N N . GLY A 1 318 ? 18.095 -28.031 -30.248 1.00 10.16 362 GLY A N 1
ATOM 2468 C CA . GLY A 1 318 ? 19.249 -27.903 -29.355 1.00 10.26 362 GLY A CA 1
ATOM 2469 C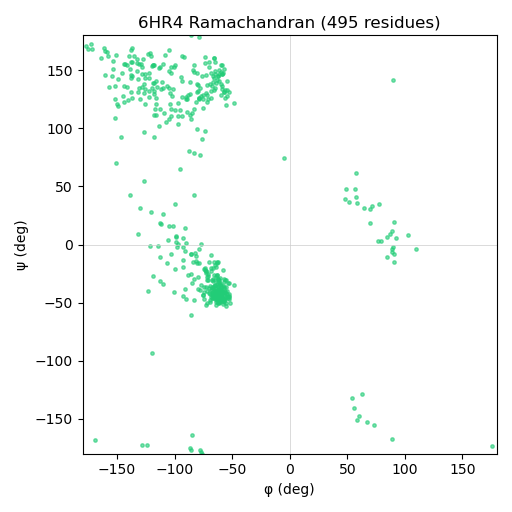 C . GLY A 1 318 ? 18.872 -27.622 -27.914 1.00 10.34 362 GLY A C 1
ATOM 2470 O O . GLY A 1 318 ? 17.931 -26.868 -27.648 1.00 10.29 362 GLY A O 1
ATOM 2471 N N . ALA A 1 319 ? 19.607 -28.225 -26.989 1.00 10.64 363 ALA A N 1
ATOM 2472 C CA . ALA A 1 319 ? 19.356 -28.044 -25.571 1.00 10.66 363 ALA A CA 1
ATOM 2473 C C . ALA A 1 319 ? 19.516 -26.608 -25.109 1.00 10.35 363 ALA A C 1
ATOM 2474 O O . ALA A 1 319 ? 18.838 -26.193 -24.186 1.00 10.30 363 ALA A O 1
ATOM 2476 N N . GLU A 1 320 ? 20.423 -25.854 -25.731 1.00 10.64 364 GLU A N 1
ATOM 2477 C CA . GLU A 1 320 ? 20.711 -24.512 -25.271 1.00 11.37 364 GLU A CA 1
ATOM 2478 C C . GLU A 1 320 ? 19.453 -23.668 -25.225 1.00 10.90 364 GLU A C 1
ATOM 2479 O O . GLU A 1 320 ? 19.236 -22.903 -24.294 1.00 10.96 364 GLU A O 1
ATOM 2485 N N . SER A 1 321 ? 18.600 -23.800 -26.249 1.00 10.52 365 SER A N 1
ATOM 2486 C CA . SER A 1 321 ? 17.365 -23.014 -26.339 1.00 10.42 365 SER A CA 1
ATOM 2487 C C . SER A 1 321 ? 16.364 -23.365 -25.204 1.00 9.48 365 SER A C 1
ATOM 2488 O O . SER A 1 321 ? 15.676 -22.484 -24.675 1.00 10.15 365 SER A O 1
ATOM 2491 N N . ILE A 1 322 ? 16.345 -24.637 -24.835 1.00 9.04 366 ILE A N 1
ATOM 2492 C CA . ILE A 1 322 ? 15.473 -25.113 -23.754 1.00 8.79 366 ILE A CA 1
ATOM 2493 C C . ILE A 1 322 ? 16.014 -24.673 -22.392 1.00 8.88 366 ILE A C 1
ATOM 2494 O O . ILE A 1 322 ? 15.275 -24.134 -21.566 1.00 8.67 366 ILE A O 1
ATOM 2499 N N . TYR A 1 323 ? 17.327 -24.864 -22.191 1.00 8.70 367 TYR A N 1
ATOM 2500 C CA . TYR A 1 323 ? 17.992 -24.381 -20.974 1.00 8.85 367 TYR A CA 1
ATOM 2501 C C . TYR A 1 323 ? 17.707 -22.900 -20.765 1.00 8.82 367 TYR A C 1
ATOM 2502 O O . TYR A 1 323 ? 17.359 -22.498 -19.641 1.00 9.07 367 TYR A O 1
ATOM 2511 N N . SER A 1 324 ? 17.843 -22.093 -21.815 1.00 9.04 368 SER A N 1
ATOM 2512 C CA A SER A 1 324 ? 17.639 -20.654 -21.724 0.50 9.32 368 SER A CA 1
ATOM 2513 C CA B SER A 1 324 ? 17.650 -20.660 -21.690 0.50 9.50 368 SER A CA 1
ATOM 2514 C C . SER A 1 324 ? 16.241 -20.320 -21.215 1.00 9.14 368 SER A C 1
ATOM 2515 O O . SER A 1 324 ? 16.086 -19.502 -20.326 1.00 9.02 368 SER A O 1
ATOM 2520 N N . VAL A 1 325 ? 15.214 -20.938 -21.801 1.00 8.89 369 VAL A N 1
ATOM 2521 C CA . VAL A 1 325 ? 13.836 -20.663 -21.356 1.00 8.81 369 VAL A CA 1
ATOM 2522 C C . VAL A 1 325 ? 13.668 -21.065 -19.886 1.00 7.99 369 VAL A C 1
ATOM 2523 O O . VAL A 1 325 ? 13.106 -20.296 -19.090 1.00 8.07 369 VAL A O 1
ATOM 2527 N N . MET A 1 326 ? 14.147 -22.254 -19.544 1.00 8.15 370 MET A N 1
ATOM 2528 C CA . MET A 1 326 ? 13.971 -22.772 -18.190 1.00 8.93 370 MET A CA 1
ATOM 2529 C C . MET A 1 326 ? 14.660 -21.888 -17.150 1.00 8.66 370 MET A C 1
ATOM 2530 O O . MET A 1 326 ? 14.102 -21.599 -16.102 1.00 8.63 370 MET A O 1
ATOM 2535 N N . GLN A 1 327 ? 15.859 -21.420 -17.495 1.00 9.53 371 GLN A N 1
ATOM 2536 C CA . GLN A 1 327 ? 16.595 -20.510 -16.620 1.00 10.19 371 GLN A CA 1
ATOM 2537 C C . GLN A 1 327 ? 15.863 -19.193 -16.478 1.00 10.29 371 GLN A C 1
ATOM 2538 O O . GLN A 1 327 ? 15.683 -18.687 -15.365 1.00 10.69 371 GLN A O 1
ATOM 2544 N N . GLN A 1 328 ? 15.407 -18.653 -17.600 1.00 10.25 372 GLN A N 1
ATOM 2545 C CA . GLN A 1 328 ? 14.758 -17.352 -17.577 1.00 11.09 372 GLN A CA 1
ATOM 2546 C C . GLN A 1 328 ? 13.414 -17.338 -16.844 1.00 10.12 372 GLN A C 1
ATOM 2547 O O . GLN A 1 328 ? 13.062 -16.325 -16.226 1.00 11.03 372 GLN A O 1
ATOM 2553 N N . VAL A 1 329 ? 12.690 -18.465 -1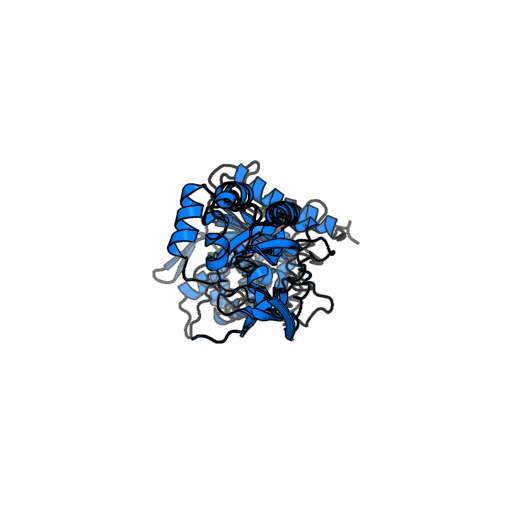6.866 1.00 10.12 373 VAL A N 1
ATOM 2554 C CA . VAL A 1 329 ? 11.444 -18.544 -16.107 1.00 9.85 373 VAL A CA 1
ATOM 2555 C C . VAL A 1 329 ? 11.667 -18.881 -14.634 1.00 9.50 373 VAL A C 1
ATOM 2556 O O . VAL A 1 329 ? 10.703 -18.855 -13.866 1.00 10.31 373 VAL A O 1
ATOM 2560 N N . GLY A 1 330 ? 12.903 -19.208 -14.260 1.00 9.71 374 GLY A N 1
ATOM 2561 C CA . GLY A 1 330 ? 13.281 -19.365 -12.876 1.00 10.14 374 GLY A CA 1
ATOM 2562 C C . GLY A 1 330 ? 13.419 -20.767 -12.333 1.00 10.34 374 GLY A C 1
ATOM 2563 O O . GLY A 1 330 ? 13.617 -20.939 -11.128 1.00 11.04 374 GLY A O 1
ATOM 2564 N N . LEU A 1 331 ? 13.358 -21.772 -13.188 1.00 9.44 375 LEU A N 1
ATOM 2565 C CA . LEU A 1 331 ? 13.539 -23.130 -12.727 1.00 8.98 375 LEU A CA 1
ATOM 2566 C C . LEU A 1 331 ? 14.974 -23.357 -12.274 1.00 9.21 375 LEU A C 1
ATOM 2567 O O . LEU A 1 331 ? 15.938 -23.057 -12.989 1.00 9.11 375 LEU A O 1
ATOM 2572 N N . GLY A 1 332 ? 15.132 -23.837 -11.035 1.00 8.85 376 GLY A N 1
ATOM 2573 C CA . GLY A 1 332 ? 16.454 -23.986 -10.456 1.00 9.70 376 GLY A CA 1
ATOM 2574 C C . GLY A 1 332 ? 17.158 -22.685 -10.133 1.00 9.86 376 GLY A C 1
ATOM 2575 O O . GLY A 1 332 ? 18.384 -22.679 -9.973 1.00 10.67 376 GLY A O 1
ATOM 2576 N N . GLN A 1 333 ? 16.402 -21.586 -10.041 1.00 9.96 377 GLN A N 1
ATOM 2577 C CA . GLN A 1 333 ? 16.990 -20.260 -9.802 1.00 10.11 377 GLN A CA 1
ATOM 2578 C C . GLN A 1 333 ? 16.476 -19.631 -8.507 1.00 10.00 377 GLN A C 1
ATOM 2579 O O . GLN A 1 333 ? 15.343 -19.900 -8.079 1.00 9.87 377 GLN A O 1
ATOM 2585 N N . ASP A 1 334 ? 17.287 -18.764 -7.925 1.00 9.95 378 ASP A N 1
ATOM 2586 C CA . ASP A 1 334 ? 16.910 -18.008 -6.743 1.00 9.59 378 ASP A CA 1
ATOM 2587 C C . ASP A 1 334 ? 15.596 -17.249 -7.012 1.00 9.86 378 ASP A C 1
ATOM 2588 O O . ASP A 1 334 ? 15.468 -16.531 -7.999 1.00 9.94 378 ASP A O 1
ATOM 2593 N N . THR A 1 335 ? 14.619 -17.427 -6.126 1.00 9.30 379 THR A N 1
ATOM 2594 C CA . THR A 1 335 ? 13.319 -16.731 -6.228 1.00 9.58 379 THR A CA 1
ATOM 2595 C C . THR A 1 335 ? 13.430 -15.276 -5.829 1.00 9.30 379 THR A C 1
ATOM 2596 O O . THR A 1 335 ? 12.551 -14.466 -6.179 1.00 9.58 379 THR A O 1
ATOM 2600 N N . GLY A 1 336 ? 14.471 -14.924 -5.068 1.00 9.12 380 GLY A N 1
ATOM 2601 C CA . GLY A 1 336 ? 14.612 -13.577 -4.540 1.00 9.45 380 GLY A CA 1
ATOM 2602 C C . GLY A 1 336 ? 13.761 -13.294 -3.315 1.00 9.56 380 GLY A C 1
ATOM 2603 O O . GLY A 1 336 ? 13.759 -12.175 -2.818 1.00 10.57 380 GLY A O 1
ATOM 2604 N N . LEU A 1 337 ? 13.047 -14.301 -2.820 1.00 9.43 381 LEU A N 1
ATOM 2605 C CA . LEU A 1 337 ? 12.146 -14.098 -1.678 1.00 9.57 381 LEU A CA 1
ATOM 2606 C C . LEU A 1 337 ? 12.875 -13.927 -0.355 1.00 10.23 381 LEU A C 1
ATOM 2607 O O . LEU A 1 337 ? 12.303 -13.383 0.590 1.00 11.08 381 LEU A O 1
ATOM 2612 N N . GLY A 1 338 ? 14.128 -14.366 -0.269 1.00 9.98 382 GLY A N 1
ATOM 2613 C CA . GLY A 1 338 ? 14.914 -14.096 0.946 1.00 10.86 382 GLY A CA 1
ATOM 2614 C C . GLY A 1 338 ? 14.465 -14.847 2.180 1.00 10.88 382 GLY A C 1
ATOM 2615 O O . GLY A 1 338 ? 14.605 -14.333 3.298 1.00 12.55 382 GLY A O 1
ATOM 2616 N N . PHE A 1 339 ? 13.912 -16.043 2.023 1.00 10.23 383 PHE A N 1
ATOM 2617 C CA . PHE A 1 339 ? 13.592 -16.916 3.142 1.00 9.98 383 PHE A CA 1
ATOM 2618 C C . PHE A 1 339 ? 14.834 -17.731 3.447 1.00 9.86 383 PHE A C 1
ATOM 2619 O O . PHE A 1 339 ? 15.223 -18.546 2.620 1.00 9.68 383 PHE A O 1
ATOM 2627 N N . PRO A 1 340 ? 15.495 -17.519 4.597 1.00 9.32 384 PRO A N 1
ATOM 2628 C CA . PRO A 1 340 ? 16.694 -18.315 4.892 1.00 9.72 384 PRO A CA 1
ATOM 2629 C C . PRO A 1 340 ? 16.382 -19.800 4.868 1.00 9.85 384 PRO A C 1
ATOM 2630 O O . PRO A 1 340 ? 15.387 -20.238 5.476 1.00 10.02 384 PRO A O 1
ATOM 2634 N N . GLY A 1 341 ? 17.210 -20.558 4.167 1.00 9.93 385 GLY A N 1
ATOM 2635 C CA . GLY A 1 341 ? 16.973 -21.985 4.044 1.00 10.27 385 GLY A CA 1
ATOM 2636 C C . GLY A 1 341 ? 16.138 -22.420 2.860 1.00 10.60 385 GLY A C 1
ATOM 2637 O O . GLY A 1 341 ? 16.020 -23.617 2.596 1.00 10.89 385 GLY A O 1
ATOM 2638 N N . GLU A 1 342 ? 15.551 -21.469 2.137 1.00 10.23 386 GLU A N 1
ATOM 2639 C CA . GLU A 1 342 ? 14.850 -21.835 0.893 1.00 10.74 386 GLU A CA 1
ATOM 2640 C C . GLU A 1 342 ? 15.810 -22.601 -0.008 1.00 10.49 386 GLU A C 1
ATOM 2641 O O . GLU A 1 342 ? 17.005 -22.296 -0.056 1.00 10.96 386 GLU A O 1
ATOM 2647 N N . ARG A 1 343 ? 15.332 -23.630 -0.682 1.00 9.69 387 ARG A N 1
ATOM 2648 C CA . ARG A 1 343 ? 16.174 -24.376 -1.603 1.00 10.49 387 ARG A CA 1
ATOM 2649 C C . ARG A 1 343 ? 16.029 -23.863 -2.997 1.00 10.67 387 ARG A C 1
ATOM 2650 O O . ARG A 1 343 ? 14.940 -23.500 -3.412 1.00 11.39 387 ARG A O 1
ATOM 2658 N N . VAL A 1 344 ? 17.128 -23.864 -3.731 1.00 10.52 388 VAL A N 1
ATOM 2659 C CA . VAL A 1 344 ? 17.199 -23.353 -5.107 1.00 11.24 388 VAL A CA 1
ATOM 2660 C C . VAL A 1 344 ? 17.123 -24.496 -6.117 1.00 10.78 388 VAL A C 1
ATOM 2661 O O . VAL A 1 344 ? 16.762 -24.252 -7.277 1.00 10.90 388 VAL A O 1
ATOM 2665 N N . GLY A 1 345 ? 17.428 -25.728 -5.718 1.00 10.67 389 GLY A N 1
ATOM 2666 C CA . GLY A 1 345 ? 17.465 -26.824 -6.672 1.00 11.65 389 GLY A CA 1
ATOM 2667 C C . GLY A 1 345 ? 18.612 -26.616 -7.639 1.00 11.81 389 GLY A C 1
ATOM 2668 O O . GLY A 1 345 ? 19.630 -25.965 -7.327 1.00 12.02 389 GLY A O 1
ATOM 2669 N N . ASN A 1 346 ? 18.456 -27.155 -8.840 1.00 11.61 390 ASN A N 1
ATOM 2670 C CA . ASN A 1 346 ? 19.550 -27.127 -9.816 1.00 12.66 390 ASN A CA 1
ATOM 2671 C C . ASN A 1 346 ? 19.062 -27.250 -11.231 1.00 11.31 390 ASN A C 1
ATOM 2672 O O . ASN A 1 346 ? 18.186 -28.082 -11.526 1.00 12.22 390 ASN A O 1
ATOM 2677 N N . LEU A 1 347 ? 19.598 -26.427 -12.106 1.00 10.89 391 LEU A N 1
ATOM 2678 C CA . LEU A 1 347 ? 19.337 -26.538 -13.527 1.00 11.15 391 LEU A CA 1
ATOM 2679 C C . LEU A 1 347 ? 20.699 -26.833 -14.159 1.00 12.14 391 LEU A C 1
ATOM 2680 O O . LEU A 1 347 ? 21.549 -25.925 -14.190 1.00 13.25 391 LEU A O 1
ATOM 2685 N N . PRO A 1 348 ? 20.903 -28.068 -14.698 1.00 12.98 392 PRO A N 1
ATOM 2686 C CA . PRO A 1 348 ? 22.202 -28.501 -15.258 1.00 13.61 392 PRO A CA 1
ATOM 2687 C C . PRO A 1 348 ? 22.602 -27.674 -16.455 1.00 12.99 392 PRO A C 1
ATOM 2688 O O . PRO A 1 348 ? 21.750 -27.216 -17.214 1.00 13.26 392 PRO A O 1
ATOM 2692 N N . ASN A 1 349 ? 23.897 -27.376 -16.567 1.00 12.64 393 ASN A N 1
ATOM 2693 C CA . ASN A 1 349 ? 24.356 -26.732 -17.777 1.00 11.45 393 ASN A CA 1
ATOM 2694 C C . ASN A 1 349 ? 25.574 -27.465 -18.310 1.00 10.80 393 ASN A C 1
ATOM 2695 O O . ASN A 1 349 ? 26.298 -28.167 -17.576 1.00 11.10 393 ASN A O 1
ATOM 2700 N N . HIS A 1 350 ? 25.767 -27.310 -19.617 1.00 10.78 394 HIS A N 1
ATOM 2701 C CA . HIS A 1 350 ? 26.845 -27.931 -20.359 1.00 11.69 394 HIS A CA 1
ATOM 2702 C C . HIS A 1 350 ? 27.310 -26.995 -21.422 1.00 12.07 394 HIS A C 1
ATOM 2703 O O . HIS A 1 350 ? 26.572 -26.151 -21.887 1.00 12.20 394 HIS A O 1
ATOM 2710 N N . ARG A 1 351 ? 28.571 -27.162 -21.839 1.00 12.96 395 ARG A N 1
ATOM 2711 C CA . ARG A 1 351 ? 29.039 -26.550 -23.085 1.00 14.60 395 ARG A CA 1
ATOM 2712 C C . ARG A 1 351 ? 28.660 -27.428 -24.289 1.00 14.57 395 ARG A C 1
ATOM 2713 O O . ARG A 1 351 ? 28.169 -26.889 -25.293 1.00 16.15 395 ARG A O 1
ATOM 2721 N N . LYS A 1 352 ? 28.933 -28.715 -24.192 1.00 13.75 396 LYS A N 1
ATOM 2722 C CA . LYS A 1 352 ? 28.473 -29.693 -25.174 1.00 14.62 396 LYS A CA 1
ATOM 2723 C C . LYS A 1 352 ? 27.462 -30.560 -24.454 1.00 13.57 396 LYS A C 1
ATOM 2724 O O . LYS A 1 352 ? 27.784 -31.278 -23.501 1.00 14.50 396 LYS A O 1
ATOM 2730 N N . TRP A 1 353 ? 26.223 -30.497 -24.938 1.00 13.77 397 TRP A N 1
ATOM 2731 C CA . TRP A 1 353 ? 25.135 -31.246 -24.338 1.00 14.45 397 TRP A CA 1
ATOM 2732 C C . TRP A 1 353 ? 25.089 -32.650 -24.878 1.00 15.42 397 TRP A C 1
ATOM 2733 O O . TRP A 1 353 ? 24.780 -32.813 -26.050 1.00 16.31 397 TRP A O 1
ATOM 2744 N N . PRO A 1 354 ? 25.360 -33.664 -24.033 1.00 16.42 398 PRO A N 1
ATOM 2745 C CA . PRO A 1 354 ? 25.155 -35.041 -24.541 1.00 17.58 398 PRO A CA 1
ATOM 2746 C C . PRO A 1 354 ? 23.666 -35.288 -24.831 1.00 17.65 398 PRO A C 1
ATOM 2747 O O . PRO A 1 354 ? 22.816 -34.693 -24.167 1.00 17.13 398 PRO A O 1
ATOM 2751 N N . LYS A 1 355 ? 23.350 -36.139 -25.808 1.00 17.37 399 LYS A N 1
ATOM 2752 C CA . LYS A 1 355 ? 21.955 -36.401 -26.196 1.00 16.43 399 LYS A CA 1
ATOM 2753 C C . LYS A 1 355 ? 21.055 -36.832 -25.049 1.00 13.74 399 LYS A C 1
ATOM 2754 O O . LYS A 1 355 ? 19.898 -36.385 -24.950 1.00 13.66 399 LYS A O 1
ATOM 2760 N N . ALA A 1 356 ? 21.547 -37.672 -24.152 1.00 13.00 400 ALA A N 1
ATOM 2761 C CA . ALA A 1 356 ? 20.759 -38.103 -23.001 1.00 12.63 400 ALA A CA 1
ATOM 2762 C C . ALA A 1 356 ? 20.406 -36.938 -22.089 1.00 12.34 400 ALA A C 1
ATOM 2763 O O . ALA A 1 356 ? 19.291 -36.885 -21.577 1.00 12.75 400 ALA A O 1
ATOM 2765 N N . GLU A 1 357 ? 21.353 -36.026 -21.864 1.00 12.33 401 GLU A N 1
ATOM 2766 C CA . GLU A 1 357 ? 21.126 -34.874 -20.993 1.00 12.47 401 GLU A CA 1
ATOM 2767 C C . GLU A 1 357 ? 20.160 -33.908 -21.656 1.00 11.83 401 GLU A C 1
ATOM 2768 O O . GLU A 1 357 ? 19.318 -33.327 -20.973 1.00 10.71 401 GLU A O 1
ATOM 2774 N N . THR A 1 358 ? 20.257 -33.748 -22.969 1.00 10.63 402 THR A N 1
ATOM 2775 C CA . THR A 1 358 ? 19.319 -32.900 -23.740 1.00 10.28 402 THR A CA 1
ATOM 2776 C C . THR A 1 358 ? 17.892 -33.430 -23.618 1.00 10.01 402 THR A C 1
ATOM 2777 O O . THR A 1 358 ? 16.970 -32.655 -23.340 1.00 9.78 402 THR A O 1
ATOM 2781 N N . ALA A 1 359 ? 17.726 -34.728 -23.856 1.00 9.99 403 ALA A N 1
ATOM 2782 C CA . ALA A 1 359 ? 16.402 -35.338 -23.835 1.00 9.56 403 ALA A CA 1
ATOM 2783 C C . ALA A 1 359 ? 15.823 -35.241 -22.424 1.00 9.89 403 ALA A C 1
ATOM 2784 O O . ALA A 1 359 ? 14.714 -34.738 -22.238 1.00 9.35 403 ALA A O 1
ATOM 2786 N N . THR A 1 360 ? 16.562 -35.685 -21.412 1.00 9.88 404 THR A N 1
ATOM 2787 C CA . THR A 1 360 ? 16.016 -35.672 -20.049 1.00 10.27 404 THR A CA 1
ATOM 2788 C C . THR A 1 360 ? 15.690 -34.264 -19.559 1.00 9.96 404 THR A C 1
ATOM 2789 O O . THR A 1 360 ? 14.678 -34.094 -18.884 1.00 10.43 404 THR A O 1
ATOM 2793 N N . LEU A 1 361 ? 16.492 -33.268 -19.917 1.00 8.85 405 LEU A N 1
ATOM 2794 C CA . LEU A 1 361 ? 16.132 -31.885 -19.587 1.00 8.68 405 LEU A CA 1
ATOM 2795 C C . LEU A 1 361 ? 14.768 -31.550 -20.180 1.00 8.04 405 LEU A C 1
ATOM 2796 O O . LEU A 1 361 ? 13.905 -31.023 -19.482 1.00 8.07 405 LEU A O 1
ATOM 2801 N N . ALA A 1 362 ? 14.581 -31.889 -21.453 1.00 7.68 406 ALA A N 1
ATOM 2802 C CA . ALA A 1 362 ? 13.377 -31.529 -22.178 1.00 7.43 406 ALA A CA 1
ATOM 2803 C C . ALA A 1 362 ? 12.100 -32.140 -21.600 1.00 7.38 406 ALA A C 1
ATOM 2804 O O . ALA A 1 362 ? 11.027 -31.553 -21.716 1.00 7.42 406 ALA A O 1
ATOM 2806 N N . TYR A 1 363 ? 12.204 -33.313 -20.980 1.00 7.32 407 TYR A N 1
ATOM 2807 C CA . TYR A 1 363 ? 11.045 -33.944 -20.343 1.00 7.57 407 TYR A CA 1
ATOM 2808 C C . TYR A 1 363 ? 11.116 -33.995 -18.826 1.00 7.38 407 TYR A C 1
ATOM 2809 O O . TYR A 1 363 ? 10.398 -34.741 -18.173 1.00 7.61 407 TYR A O 1
ATOM 2818 N N . GLY A 1 364 ? 11.997 -33.174 -18.259 1.00 7.69 408 GLY A N 1
ATOM 2819 C CA . GLY A 1 364 ? 11.923 -32.831 -16.842 1.00 8.24 408 GLY A CA 1
ATOM 2820 C C . GLY A 1 364 ? 12.668 -33.671 -15.829 1.00 8.60 408 GLY A C 1
ATOM 2821 O O . GLY A 1 364 ? 12.350 -33.629 -14.640 1.00 8.13 408 GLY A O 1
ATOM 2822 N N . TYR A 1 365 ? 13.665 -34.438 -16.281 1.00 9.76 409 TYR A N 1
ATOM 2823 C CA . TYR A 1 365 ? 14.539 -35.166 -15.349 1.00 11.36 409 TYR A CA 1
ATOM 2824 C C . TYR A 1 365 ? 15.936 -34.604 -15.400 1.00 11.85 409 TYR A C 1
ATOM 2825 O O . TYR A 1 365 ? 16.352 -34.021 -16.389 1.00 12.79 409 TYR A O 1
ATOM 2834 N N . GLY A 1 366 ? 16.683 -34.730 -14.307 1.00 12.93 410 GLY A N 1
ATOM 2835 C CA . GLY A 1 366 ? 18.025 -34.131 -14.288 1.00 13.78 410 GLY A CA 1
ATOM 2836 C C . GLY A 1 366 ? 18.092 -32.651 -13.908 1.00 14.16 410 GLY A C 1
ATOM 2837 O O . GLY A 1 366 ? 19.195 -32.109 -13.790 1.00 15.72 410 GLY A O 1
ATOM 2838 N N . LEU A 1 367 ? 16.941 -31.960 -13.839 1.00 12.62 411 LEU A N 1
ATOM 2839 C CA . LEU A 1 367 ? 16.846 -30.673 -13.129 1.00 11.26 411 LEU A CA 1
ATOM 2840 C C . LEU A 1 367 ? 15.998 -30.930 -11.885 1.00 10.50 411 LEU A C 1
ATOM 2841 O O . LEU A 1 367 ? 15.189 -31.872 -11.840 1.00 10.73 411 LEU A O 1
ATOM 2846 N N . SER A 1 368 ? 16.198 -30.087 -10.885 1.00 10.57 412 SER A N 1
ATOM 2847 C CA A SER A 1 368 ? 15.402 -30.180 -9.669 0.50 10.56 412 SER A CA 1
ATOM 2848 C CA B SER A 1 368 ? 15.516 -30.167 -9.594 0.50 10.40 412 SER A CA 1
ATOM 2849 C C . SER A 1 368 ? 14.935 -28.790 -9.288 1.00 9.75 412 SER A C 1
ATOM 2850 O O . SER A 1 368 ? 15.670 -27.790 -9.355 1.00 9.61 412 SER A O 1
ATOM 2855 N N . VAL A 1 369 ? 13.658 -28.739 -8.935 1.00 8.55 413 VAL A N 1
ATOM 2856 C CA . VAL A 1 369 ? 12.976 -27.471 -8.678 1.00 8.01 413 VAL A CA 1
ATOM 2857 C C . VAL A 1 369 ? 12.106 -27.564 -7.442 1.00 7.82 413 VAL A C 1
ATOM 2858 O O . VAL A 1 369 ? 11.877 -28.648 -6.927 1.00 8.35 413 VAL A O 1
ATOM 2862 N N . THR A 1 370 ? 11.622 -26.420 -6.976 1.00 7.58 414 THR A N 1
ATOM 2863 C CA . THR A 1 370 ? 10.633 -26.412 -5.906 1.00 7.45 414 THR A CA 1
ATOM 2864 C C . THR A 1 370 ? 9.255 -26.095 -6.489 1.00 6.90 414 THR A C 1
ATOM 2865 O O . THR A 1 370 ? 9.116 -25.603 -7.621 1.00 6.93 414 THR A O 1
ATOM 2869 N N . ALA A 1 371 ? 8.231 -26.314 -5.670 1.00 7.07 415 ALA A N 1
ATOM 2870 C CA . ALA A 1 371 ? 6.881 -25.961 -6.070 1.00 6.78 415 ALA A CA 1
ATOM 2871 C C . ALA A 1 371 ? 6.738 -24.473 -6.328 1.00 6.85 415 ALA A C 1
ATOM 2872 O O . ALA A 1 371 ? 6.029 -24.098 -7.260 1.00 6.78 415 ALA A O 1
ATOM 2874 N N . ILE A 1 372 ? 7.364 -23.614 -5.512 1.00 7.05 416 ILE A N 1
ATOM 2875 C CA . ILE A 1 372 ? 7.351 -22.157 -5.769 1.00 7.96 416 ILE A CA 1
ATOM 2876 C C . ILE A 1 372 ? 7.937 -21.813 -7.135 1.00 7.09 416 ILE A C 1
ATOM 2877 O O . ILE A 1 372 ? 7.376 -21.000 -7.870 1.00 6.80 416 ILE A O 1
ATOM 2882 N N . GLN A 1 373 ? 9.080 -22.419 -7.464 1.00 6.90 417 GLN A N 1
ATOM 2883 C CA . GLN A 1 373 ? 9.669 -22.143 -8.764 1.00 6.83 417 GLN A CA 1
ATOM 2884 C C . GLN A 1 373 ? 8.761 -22.607 -9.902 1.00 6.62 417 GLN A C 1
ATOM 2885 O O . GLN A 1 373 ? 8.627 -21.910 -10.904 1.00 6.45 417 GLN A O 1
ATOM 2891 N N . LEU A 1 374 ? 8.160 -23.782 -9.745 1.00 6.78 418 LEU A N 1
ATOM 2892 C CA . LEU A 1 374 ? 7.316 -24.304 -10.807 1.00 6.55 418 LEU A CA 1
ATOM 2893 C C . LEU A 1 374 ? 6.109 -23.374 -11.008 1.00 6.45 418 LEU A C 1
ATOM 2894 O O . LEU A 1 374 ? 5.718 -23.077 -12.145 1.00 6.17 418 LEU A O 1
ATOM 2899 N N . ALA A 1 375 ? 5.548 -22.898 -9.904 1.00 6.40 419 ALA A N 1
ATOM 2900 C CA . ALA A 1 375 ? 4.390 -22.003 -9.995 1.00 6.55 419 ALA A CA 1
ATOM 2901 C C . ALA A 1 375 ? 4.800 -20.682 -10.661 1.00 6.50 419 ALA A C 1
ATOM 2902 O O . ALA A 1 375 ? 4.085 -20.175 -11.513 1.00 6.29 419 ALA A O 1
ATOM 2904 N N . HIS A 1 376 ? 5.946 -20.129 -10.307 1.00 6.63 420 HIS A N 1
ATOM 2905 C CA . HIS A 1 376 ? 6.452 -18.888 -10.928 1.00 6.90 420 HIS A CA 1
ATOM 2906 C C . HIS A 1 376 ? 6.695 -19.067 -12.398 1.00 6.54 420 HIS A C 1
ATOM 2907 O O . HIS A 1 376 ? 6.387 -18.188 -13.132 1.00 6.44 420 HIS A O 1
ATOM 2914 N N . ALA A 1 377 ? 7.227 -20.218 -12.800 1.00 6.57 421 ALA A N 1
ATOM 2915 C CA . ALA A 1 377 ? 7.435 -20.510 -14.208 1.00 6.52 421 ALA A CA 1
ATOM 2916 C C . ALA A 1 377 ? 6.101 -20.535 -14.965 1.00 6.32 421 ALA A C 1
ATOM 2917 O O . ALA A 1 377 ? 5.979 -19.968 -16.051 1.00 6.33 421 ALA A O 1
ATOM 2919 N N . TYR A 1 378 ? 5.091 -21.210 -14.405 1.00 6.36 422 TYR A N 1
ATOM 2920 C CA . TYR A 1 378 ? 3.763 -21.218 -15.027 1.00 6.34 422 TYR A CA 1
ATOM 2921 C C . TYR A 1 378 ? 3.130 -19.828 -15.036 1.00 6.25 422 TYR A C 1
ATOM 2922 O O . TYR A 1 378 ? 2.414 -19.498 -15.985 1.00 6.68 422 TYR A O 1
ATOM 2931 N N . ALA A 1 379 ? 3.455 -19.010 -14.039 1.00 6.09 423 ALA A N 1
ATOM 2932 C CA . ALA A 1 379 ? 2.954 -17.645 -13.989 1.00 6.64 423 ALA A CA 1
ATOM 2933 C C . ALA A 1 379 ? 3.484 -16.839 -15.167 1.00 6.79 423 ALA A C 1
ATOM 2934 O O . ALA A 1 379 ? 2.721 -16.080 -15.787 1.00 7.40 423 ALA A O 1
ATOM 2936 N N . ALA A 1 380 ? 4.755 -17.043 -15.522 1.00 7.33 424 ALA A N 1
ATOM 2937 C CA . ALA A 1 380 ? 5.305 -16.335 -16.687 1.00 7.96 424 ALA A CA 1
ATOM 2938 C C . ALA A 1 380 ? 4.617 -16.746 -17.956 1.00 8.37 424 ALA A C 1
ATOM 2939 O O . ALA A 1 380 ? 4.283 -15.916 -18.793 1.00 8.86 424 ALA A O 1
ATOM 2941 N N . LEU A 1 381 ? 4.394 -18.039 -18.136 1.00 8.61 425 LEU A N 1
ATOM 2942 C CA . LEU A 1 381 ? 3.684 -18.529 -19.287 1.00 9.06 425 LEU A CA 1
ATOM 2943 C C . LEU A 1 381 ? 2.272 -17.952 -19.369 1.00 8.63 425 LEU A C 1
ATOM 2944 O O . LEU A 1 381 ? 1.825 -17.526 -20.444 1.00 8.71 425 LEU A O 1
ATOM 2949 N N . ALA A 1 382 ? 1.594 -17.922 -18.230 1.00 8.07 426 ALA A N 1
ATOM 2950 C CA . ALA A 1 382 ? 0.227 -17.439 -18.135 1.00 7.94 426 ALA A CA 1
ATOM 2951 C C . ALA A 1 382 ? 0.147 -15.935 -18.392 1.00 7.84 426 ALA A C 1
ATOM 2952 O O . ALA A 1 382 ? -0.813 -15.446 -18.989 1.00 8.22 426 ALA A O 1
ATOM 2954 N N . ASN A 1 383 ? 1.142 -15.194 -17.929 1.00 7.86 427 ASN A N 1
ATOM 2955 C CA . ASN A 1 383 ? 1.211 -13.725 -18.067 1.00 8.11 427 ASN A CA 1
ATOM 2956 C C . ASN A 1 383 ? 1.756 -13.305 -19.419 1.00 8.46 427 ASN A C 1
ATOM 2957 O O . ASN A 1 383 ? 2.583 -12.413 -19.514 1.00 8.70 427 ASN A O 1
ATOM 2962 N N . ASP A 1 384 ? 1.282 -14.011 -20.452 1.00 9.44 428 ASP A N 1
ATOM 2963 C CA . ASP A 1 384 ? 1.715 -13.796 -21.830 1.00 10.76 428 ASP A CA 1
ATOM 2964 C C . ASP A 1 384 ? 3.223 -13.715 -21.995 1.00 10.32 428 ASP A C 1
ATOM 2965 O O . ASP A 1 384 ? 3.763 -12.903 -22.774 1.00 10.83 428 ASP A O 1
ATOM 2970 N N . GLY A 1 385 ? 3.934 -14.553 -21.253 1.00 9.83 429 GLY A N 1
ATOM 2971 C CA . GLY A 1 385 ? 5.382 -14.663 -21.385 1.00 9.67 429 GLY A CA 1
ATOM 2972 C C . GLY A 1 385 ? 6.229 -13.755 -20.529 1.00 9.38 429 GLY A C 1
ATOM 2973 O O . GLY A 1 385 ? 7.462 -13.814 -20.579 1.00 9.56 429 GLY A O 1
ATOM 2974 N N . LYS A 1 386 ? 5.573 -12.892 -19.747 1.00 9.50 430 LYS A N 1
ATOM 2975 C CA . LYS A 1 386 ? 6.263 -11.947 -18.880 1.00 10.07 430 LYS A CA 1
ATOM 2976 C C . LYS A 1 386 ? 6.378 -12.455 -17.453 1.00 9.60 430 LYS A C 1
ATOM 2977 O O . LYS A 1 386 ? 5.367 -12.745 -16.807 1.00 8.98 430 LYS A O 1
ATOM 2983 N N . SER A 1 387 ? 7.600 -12.556 -16.982 1.00 9.38 431 SER A N 1
ATOM 2984 C CA . SER A 1 387 ? 7.903 -13.018 -15.650 1.00 9.88 431 SER A CA 1
ATOM 2985 C C . SER A 1 387 ? 8.123 -11.874 -14.691 1.00 10.30 431 SER A C 1
ATOM 2986 O O . SER A 1 387 ? 9.124 -11.161 -14.780 1.00 11.89 431 SER A O 1
ATOM 2989 N N . VAL A 1 388 ? 7.197 -11.701 -13.766 1.00 9.87 432 VAL A N 1
ATOM 2990 C CA . VAL A 1 388 ? 7.203 -10.649 -12.778 1.00 10.05 432 VAL A CA 1
ATOM 2991 C C . VAL A 1 388 ? 7.872 -11.235 -11.522 1.00 10.01 432 VAL A C 1
ATOM 2992 O O . VAL A 1 388 ? 7.628 -12.399 -11.184 1.00 10.03 432 VAL A O 1
ATOM 2996 N N . PRO A 1 389 ? 8.705 -10.451 -10.829 1.00 9.70 433 PRO A N 1
ATOM 2997 C CA . PRO A 1 389 ? 9.394 -11.043 -9.686 1.00 9.78 433 PRO A CA 1
ATOM 2998 C C . PRO A 1 389 ? 8.407 -11.496 -8.617 1.00 8.57 433 PRO A C 1
ATOM 2999 O O . PRO A 1 389 ? 7.368 -10.848 -8.388 1.00 9.05 433 PRO A O 1
ATOM 3003 N N . LEU A 1 390 ? 8.725 -12.591 -7.955 1.00 8.30 434 LEU A N 1
ATOM 3004 C CA . LEU A 1 390 ? 7.879 -13.114 -6.895 1.00 8.21 434 LEU A CA 1
ATOM 3005 C C . LEU A 1 390 ? 7.804 -12.170 -5.716 1.00 7.87 434 LEU A C 1
ATOM 3006 O O . LEU A 1 390 ? 8.779 -11.482 -5.350 1.00 8.22 434 LEU A O 1
ATOM 3011 N N . SER A 1 391 ? 6.646 -12.171 -5.074 1.00 7.44 435 SER A N 1
ATOM 3012 C CA . SER A 1 391 ? 6.456 -11.388 -3.864 1.00 7.39 435 SER A CA 1
ATOM 3013 C C . SER A 1 391 ? 5.606 -12.151 -2.865 1.00 7.69 435 SER A C 1
ATOM 3014 O O . SER A 1 391 ? 4.580 -12.733 -3.234 1.00 7.62 435 SER A O 1
ATOM 3017 N N . MET A 1 392 ? 6.029 -12.133 -1.602 1.00 7.39 436 MET A N 1
ATOM 3018 C CA . MET A 1 392 ? 5.213 -12.593 -0.484 1.00 8.01 436 MET A CA 1
ATOM 3019 C C . MET A 1 392 ? 4.543 -11.433 0.231 1.00 8.04 436 MET A C 1
ATOM 3020 O O . MET A 1 392 ? 3.868 -11.644 1.244 1.00 7.99 436 MET A O 1
ATOM 3025 N N . THR A 1 393 ? 4.737 -10.228 -0.267 1.00 7.61 437 THR A N 1
ATOM 3026 C CA . THR A 1 393 ? 4.115 -9.063 0.327 1.00 8.28 437 THR A CA 1
ATOM 3027 C C . THR A 1 393 ? 3.194 -8.380 -0.667 1.00 7.82 437 THR A C 1
ATOM 3028 O O . THR A 1 393 ? 3.339 -8.558 -1.888 1.00 7.37 437 THR A O 1
ATOM 3032 N N . ARG A 1 394 ? 2.190 -7.660 -0.166 1.00 7.49 438 ARG A N 1
ATOM 3033 C CA . ARG A 1 394 ? 1.210 -7.023 -1.052 1.00 8.06 438 ARG A CA 1
ATOM 3034 C C . ARG A 1 394 ? 1.901 -6.087 -2.048 1.00 8.24 438 ARG A C 1
ATOM 3035 O O . ARG A 1 394 ? 2.769 -5.301 -1.660 1.00 8.60 438 ARG A O 1
ATOM 3043 N N . VAL A 1 395 ? 1.533 -6.235 -3.313 1.00 7.50 439 VAL A N 1
ATOM 3044 C CA . VAL A 1 395 ? 2.062 -5.430 -4.410 1.00 8.05 439 VAL A CA 1
ATOM 3045 C C . VAL A 1 395 ? 0.989 -4.416 -4.802 1.00 8.90 439 VAL A C 1
ATOM 3046 O O . VAL A 1 395 ? -0.114 -4.778 -5.183 1.00 8.92 439 VAL A O 1
ATOM 3050 N N . ASP A 1 396 ? 1.335 -3.137 -4.708 1.00 8.99 440 ASP A N 1
ATOM 3051 C CA . ASP A 1 396 ? 0.435 -2.067 -5.142 1.00 9.84 440 ASP A CA 1
ATOM 3052 C C . ASP A 1 396 ? 0.814 -1.536 -6.517 1.00 9.39 440 ASP A C 1
ATOM 3053 O O . ASP A 1 396 ? -0.058 -1.260 -7.339 1.00 9.71 440 ASP A O 1
ATOM 3058 N N . ARG A 1 397 ? 2.105 -1.389 -6.757 1.00 10.22 441 ARG A N 1
ATOM 3059 C CA . ARG A 1 397 ? 2.619 -0.935 -8.051 1.00 11.04 441 ARG A CA 1
ATOM 3060 C C . ARG A 1 397 ? 3.276 -2.142 -8.689 1.00 9.91 441 ARG A C 1
ATOM 3061 O O . ARG A 1 397 ? 4.292 -2.651 -8.193 1.00 10.22 441 ARG A O 1
ATOM 3069 N N . VAL A 1 398 ? 2.706 -2.636 -9.777 1.00 9.68 442 VAL A N 1
ATOM 3070 C CA . VAL A 1 398 ? 3.226 -3.861 -10.392 1.00 10.10 442 VAL A CA 1
ATOM 3071 C C . VAL A 1 398 ? 4.574 -3.595 -11.049 1.00 10.12 442 VAL A C 1
ATOM 3072 O O . VAL A 1 398 ? 4.668 -2.699 -11.865 1.00 10.54 442 VAL A O 1
ATOM 3076 N N . PRO A 1 399 ? 5.622 -4.358 -10.687 1.00 10.60 443 PRO A N 1
ATOM 3077 C CA . PRO A 1 399 ? 6.926 -4.160 -11.311 1.00 11.96 443 PRO A CA 1
ATOM 3078 C C . PRO A 1 399 ? 6.918 -4.623 -12.750 1.00 12.68 443 PRO A C 1
ATOM 3079 O O . PRO A 1 399 ? 6.070 -5.409 -13.146 1.00 12.82 443 PRO A O 1
ATOM 3083 N N . ASP A 1 400 ? 7.825 -4.098 -13.549 1.00 13.77 444 ASP A N 1
ATOM 3084 C CA . ASP A 1 400 ? 8.082 -4.691 -14.854 1.00 15.64 444 ASP A CA 1
ATOM 3085 C C . ASP A 1 400 ? 8.501 -6.143 -14.707 1.00 15.56 444 ASP A C 1
ATOM 3086 O O . ASP A 1 400 ? 9.073 -6.575 -13.706 1.00 16.04 444 ASP A O 1
ATOM 3091 N N . GLY A 1 401 ? 8.111 -6.926 -15.703 1.00 17.14 445 GLY A N 1
ATOM 3092 C CA . GLY A 1 401 ? 8.542 -8.299 -15.782 1.00 18.05 445 GLY A CA 1
ATOM 3093 C C . GLY A 1 401 ? 9.531 -8.403 -16.915 1.00 18.26 445 GLY A C 1
ATOM 3094 O O . GLY A 1 401 ? 9.666 -7.453 -17.723 1.00 20.62 445 GLY A O 1
ATOM 3095 N N . VAL A 1 402 ? 10.283 -9.481 -16.923 1.00 17.67 446 VAL A N 1
ATOM 3096 C CA . VAL A 1 402 ? 11.139 -9.769 -18.053 1.00 17.55 446 VAL A CA 1
ATOM 3097 C C . VAL A 1 402 ? 10.275 -10.518 -19.044 1.00 16.97 446 VAL A C 1
ATOM 3098 O O . VAL A 1 402 ? 9.580 -11.476 -18.687 1.00 14.88 446 VAL A O 1
ATOM 3102 N N . GLN A 1 403 ? 10.275 -10.073 -20.296 1.00 15.73 447 GLN A N 1
ATOM 3103 C CA . GLN A 1 403 ? 9.604 -10.785 -21.360 1.00 15.52 447 GLN A CA 1
ATOM 3104 C C . GLN A 1 403 ? 10.471 -11.976 -21.736 1.00 16.18 447 GLN A C 1
ATOM 3105 O O . GLN A 1 403 ? 11.366 -11.903 -22.582 1.00 17.37 447 GLN A O 1
ATOM 3111 N N . VAL A 1 404 ? 10.215 -13.098 -21.082 1.00 14.19 448 VAL A N 1
ATOM 3112 C CA . VAL A 1 404 ? 11.037 -14.288 -21.215 1.00 15.43 448 VAL A CA 1
ATOM 3113 C C . VAL A 1 404 ? 10.604 -15.111 -22.420 1.00 15.64 448 VAL A C 1
ATOM 3114 O O . VAL A 1 404 ? 11.445 -15.700 -23.108 1.00 17.12 448 VAL A O 1
ATOM 3118 N N . ILE A 1 405 ? 9.313 -15.112 -22.740 1.00 13.94 449 ILE A N 1
ATOM 3119 C CA . ILE A 1 405 ? 8.747 -15.829 -23.885 1.00 13.63 449 ILE A CA 1
ATOM 3120 C C . ILE A 1 405 ? 7.953 -14.782 -24.675 1.00 13.98 449 ILE A C 1
ATOM 3121 O O . ILE A 1 405 ? 7.273 -13.959 -24.060 1.00 13.20 449 ILE A O 1
ATOM 3126 N N . SER A 1 406 ? 8.015 -14.771 -26.000 1.00 13.72 450 SER A N 1
ATOM 3127 C CA . SER A 1 406 ? 7.234 -13.776 -26.753 1.00 13.28 450 SER A CA 1
ATOM 3128 C C . SER A 1 406 ? 5.743 -13.937 -26.445 1.00 12.69 450 SER A C 1
ATOM 3129 O O . SER A 1 406 ? 5.291 -15.065 -26.187 1.00 12.22 450 SER A O 1
ATOM 3132 N N . PRO A 1 407 ? 4.956 -12.848 -26.467 1.00 12.62 451 PRO A N 1
ATOM 3133 C CA . PRO A 1 407 ? 3.529 -12.981 -26.219 1.00 12.45 451 PRO A CA 1
ATOM 3134 C C . PRO A 1 407 ? 2.843 -13.977 -27.158 1.00 12.50 451 PRO A C 1
ATOM 3135 O O . PRO A 1 407 ? 1.948 -14.713 -26.733 1.00 13.22 451 PRO A O 1
ATOM 3139 N N . GLU A 1 408 ? 3.300 -14.011 -28.420 1.00 12.66 452 GLU A N 1
ATOM 3140 C CA . GLU A 1 408 ? 2.687 -14.888 -29.371 1.00 12.77 452 GLU A CA 1
ATOM 3141 C C . GLU A 1 408 ? 2.940 -16.365 -29.019 1.00 11.06 452 GLU A C 1
ATOM 3142 O O . GLU A 1 408 ? 2.015 -17.164 -29.070 1.00 11.93 452 GLU A O 1
ATOM 3148 N N . VAL A 1 409 ? 4.178 -16.679 -28.663 1.00 10.81 453 VAL A N 1
ATOM 3149 C CA . VAL A 1 409 ? 4.532 -18.066 -28.305 1.00 10.49 453 VAL A CA 1
ATOM 3150 C C . VAL A 1 409 ? 3.796 -18.445 -27.009 1.00 10.58 453 VAL A C 1
ATOM 3151 O O . VAL A 1 409 ? 3.205 -19.518 -26.914 1.00 10.32 453 VAL A O 1
ATOM 3155 N N . ALA A 1 410 ? 3.764 -17.513 -26.050 1.00 9.83 454 ALA A N 1
ATOM 3156 C CA . ALA A 1 410 ? 3.054 -17.784 -24.783 1.00 10.20 454 ALA A CA 1
ATOM 3157 C C . ALA A 1 410 ? 1.572 -18.075 -25.015 1.00 10.19 454 ALA A C 1
ATOM 3158 O O . ALA A 1 410 ? 1.011 -19.047 -24.466 1.00 9.80 454 ALA A O 1
ATOM 3160 N N . SER A 1 411 ? 0.922 -17.264 -25.854 1.00 11.03 455 SER A N 1
ATOM 3161 C CA A SER A 1 411 ? -0.488 -17.459 -26.173 0.50 11.42 455 SER A CA 1
ATOM 3162 C CA B SER A 1 411 ? -0.484 -17.470 -26.168 0.50 11.51 455 SER A CA 1
ATOM 3163 C C . SER A 1 411 ? -0.724 -18.826 -26.830 1.00 10.90 455 SER A C 1
ATOM 3164 O O . SER A 1 411 ? -1.696 -19.518 -26.520 1.00 11.31 455 SER A O 1
ATOM 3169 N N . THR A 1 412 ? 0.178 -19.193 -27.750 1.00 10.92 456 THR A N 1
ATOM 3170 C CA . THR A 1 412 ? 0.067 -20.486 -28.433 1.00 10.79 456 THR A CA 1
ATOM 3171 C C . THR A 1 412 ? 0.155 -21.631 -27.409 1.00 9.58 456 THR A C 1
ATOM 3172 O O . THR A 1 412 ? -0.644 -22.571 -27.423 1.00 9.42 456 THR A O 1
ATOM 3176 N N . VAL A 1 413 ? 1.130 -21.548 -26.503 1.00 9.10 457 VAL A N 1
ATOM 3177 C CA . VAL A 1 413 ? 1.295 -22.597 -25.496 1.00 9.01 457 VAL A CA 1
ATOM 3178 C C . VAL A 1 413 ? 0.111 -22.628 -24.515 1.00 8.59 457 VAL A C 1
ATOM 3179 O O . VAL A 1 413 ? -0.313 -23.713 -24.105 1.00 8.51 457 VAL A O 1
ATOM 3183 N N . GLN A 1 414 ? -0.413 -21.448 -24.149 1.00 8.48 458 GLN A N 1
ATOM 3184 C CA . GLN A 1 414 ? -1.627 -21.421 -23.346 1.00 8.83 458 GLN A CA 1
ATOM 3185 C C . GLN A 1 414 ? -2.754 -22.218 -23.984 1.00 8.84 458 GLN A C 1
ATOM 3186 O O . GLN A 1 414 ? -3.418 -23.000 -23.314 1.00 8.84 458 GLN A O 1
ATOM 3192 N N . GLY A 1 415 ? -2.943 -22.039 -25.299 1.00 9.08 459 GLY A N 1
ATOM 3193 C CA . GLY A 1 415 ? -3.995 -22.766 -26.015 1.00 8.91 459 GLY A CA 1
ATOM 3194 C C . GLY A 1 415 ? -3.756 -24.271 -26.030 1.00 9.42 459 GLY A C 1
ATOM 3195 O O . GLY A 1 415 ? -4.678 -25.078 -25.891 1.00 9.58 459 GLY A O 1
ATOM 3196 N N . MET A 1 416 ? -2.484 -24.675 -26.154 1.00 9.02 460 MET A N 1
ATOM 3197 C CA . MET A 1 416 ? -2.114 -26.090 -26.112 1.00 9.35 460 MET A CA 1
ATOM 3198 C C . MET A 1 416 ? -2.435 -26.708 -24.759 1.00 9.02 460 MET A C 1
ATOM 3199 O O . MET A 1 416 ? -2.954 -27.814 -24.664 1.00 9.10 460 MET A O 1
ATOM 3204 N N . LEU A 1 417 ? -2.123 -25.948 -23.692 1.00 8.48 461 LEU A N 1
ATOM 3205 C CA . LEU A 1 417 ? -2.376 -26.424 -22.346 1.00 8.39 461 LEU A CA 1
ATOM 3206 C C . LEU A 1 417 ? -3.876 -26.429 -21.999 1.00 7.96 461 LEU A C 1
ATOM 3207 O O . LEU A 1 417 ? -4.302 -27.231 -21.178 1.00 8.12 461 LEU A O 1
ATOM 3212 N N . GLN A 1 418 ? -4.636 -25.538 -22.640 1.00 8.79 462 GLN A N 1
ATOM 3213 C CA . GLN A 1 418 ? -6.077 -25.616 -22.515 1.00 9.64 462 GLN A CA 1
ATOM 3214 C C . GLN A 1 418 ? -6.593 -26.944 -23.082 1.00 9.56 462 GLN A C 1
ATOM 3215 O O . GLN A 1 418 ? -7.446 -27.609 -22.478 1.00 10.60 462 GLN A O 1
ATOM 3221 N N . GLN A 1 419 ? -6.038 -27.341 -24.236 1.00 10.05 463 GLN A N 1
ATOM 3222 C CA . GLN A 1 419 ? -6.376 -28.639 -24.830 1.00 10.95 463 GLN A CA 1
ATOM 3223 C C . GLN A 1 419 ? -5.953 -29.831 -23.994 1.00 10.82 463 GLN A C 1
ATOM 3224 O O . GLN A 1 419 ? -6.649 -30.840 -23.932 1.00 11.77 463 GLN A O 1
ATOM 3230 N N . VAL A 1 420 ? -4.813 -29.728 -23.298 1.00 10.29 464 VAL A N 1
ATOM 3231 C CA . VAL A 1 420 ? -4.407 -30.788 -22.396 1.00 10.69 464 VAL A CA 1
ATOM 3232 C C . VAL A 1 420 ? -5.508 -31.052 -21.365 1.00 11.13 464 VAL A C 1
ATOM 3233 O O . VAL A 1 420 ? -5.753 -32.204 -20.968 1.00 12.47 464 VAL A O 1
ATOM 3237 N N . VAL A 1 421 ? -6.149 -29.981 -20.866 1.00 10.73 465 VAL A N 1
ATOM 3238 C CA . VAL A 1 421 ? -7.217 -30.125 -19.882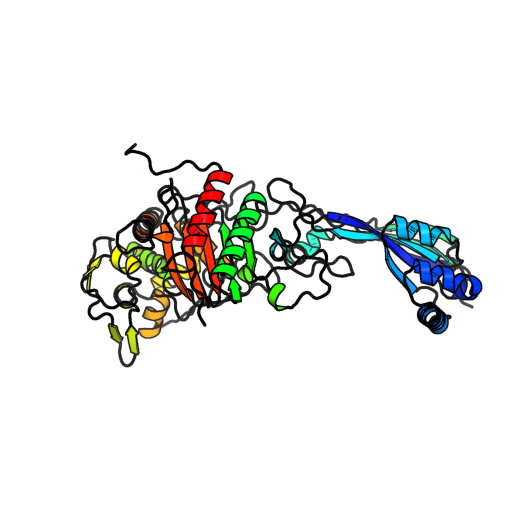 1.00 11.34 465 VAL A CA 1
ATOM 3239 C C . VAL A 1 421 ? -8.568 -30.511 -20.516 1.00 12.61 465 VAL A C 1
ATOM 3240 O O . VAL A 1 421 ? -9.301 -31.336 -19.939 1.00 12.94 465 VAL A O 1
ATOM 3244 N N . GLU A 1 422 ? -8.858 -29.941 -21.674 1.00 13.89 466 GLU A N 1
ATOM 3245 C CA . GLU A 1 422 ? -10.189 -30.056 -22.294 1.00 17.37 466 GLU A CA 1
ATOM 3246 C C . GLU A 1 422 ? -10.329 -31.205 -23.217 1.00 19.18 466 GLU A C 1
ATOM 3247 O O . GLU A 1 422 ? -11.430 -31.813 -23.277 1.00 20.75 466 GLU A O 1
ATOM 3253 N N . ALA A 1 423 ? -9.281 -31.509 -23.981 1.00 20.62 467 ALA A N 1
ATOM 3254 C CA . ALA A 1 423 ? -9.421 -32.455 -25.105 1.00 22.05 467 ALA A CA 1
ATOM 3255 C C . ALA A 1 423 ? -9.556 -33.890 -24.601 1.00 23.67 467 ALA A C 1
ATOM 3256 O O . ALA A 1 423 ? -9.174 -34.231 -23.481 1.00 23.70 467 ALA A O 1
ATOM 3258 N N . GLN A 1 424 ? -10.160 -34.716 -25.450 1.00 28.36 468 GLN A N 1
ATOM 3259 C CA . GLN A 1 424 ? -10.253 -36.152 -25.227 1.00 29.62 468 GLN A CA 1
ATOM 3260 C C . GLN A 1 424 ? -8.877 -36.740 -24.991 1.00 27.41 468 GLN A C 1
ATOM 3261 O O . GLN A 1 424 ? -7.928 -36.437 -25.730 1.00 29.34 468 GLN A O 1
ATOM 3267 N N . GLY A 1 425 ? -8.760 -37.564 -23.953 1.00 26.06 469 GLY A N 1
ATOM 3268 C CA . GLY A 1 425 ? -7.477 -38.159 -23.617 1.00 23.53 469 GLY A CA 1
ATOM 3269 C C . GLY A 1 425 ? -6.679 -37.273 -22.680 1.00 20.11 469 GLY A C 1
ATOM 3270 O O . GLY A 1 425 ? -5.676 -37.699 -22.155 1.00 19.96 469 GLY A O 1
ATOM 3271 N N . GLY A 1 426 ? -7.181 -36.058 -22.416 1.00 20.73 470 GLY A N 1
ATOM 3272 C CA . GLY A 1 426 ? -6.475 -35.133 -21.520 1.00 18.89 470 GLY A CA 1
ATOM 3273 C C . GLY A 1 426 ? -6.770 -35.325 -20.041 1.00 19.06 470 GLY A C 1
ATOM 3274 O O . GLY A 1 426 ? -7.281 -36.363 -19.618 1.00 18.64 470 GLY A O 1
ATOM 3275 N N . VAL A 1 427 ? -6.422 -34.319 -19.235 1.00 17.63 471 VAL A N 1
ATOM 3276 C CA . VAL A 1 427 ? -6.524 -34.412 -17.774 1.00 17.23 471 VAL A CA 1
ATOM 3277 C C . VAL A 1 427 ? -7.930 -33.978 -17.332 1.00 17.75 471 VAL A C 1
ATOM 3278 O O . VAL A 1 427 ? -8.163 -32.833 -16.907 1.00 16.32 471 VAL A O 1
ATOM 3282 N N . PHE A 1 428 ? -8.850 -34.928 -17.470 1.00 17.01 472 PHE A N 1
ATOM 3283 C CA . PHE A 1 428 ? -10.298 -34.751 -17.310 1.00 16.69 472 PHE A CA 1
ATOM 3284 C C . PHE A 1 428 ? -10.641 -34.088 -15.986 1.00 14.68 472 PHE A C 1
ATOM 3285 O O . PHE A 1 428 ? -11.461 -33.147 -15.962 1.00 14.55 472 PHE A O 1
ATOM 3293 N N . ARG A 1 429 ? -10.100 -34.606 -14.893 1.00 14.60 473 ARG A N 1
ATOM 3294 C CA . ARG A 1 429 ? -10.451 -34.106 -13.594 1.00 13.90 473 ARG A CA 1
ATOM 3295 C C . ARG A 1 429 ? -9.777 -32.770 -13.218 1.00 13.38 473 ARG A C 1
ATOM 3296 O O . ARG A 1 429 ? -10.064 -32.233 -12.146 1.00 14.11 473 ARG A O 1
ATOM 3304 N N . ALA A 1 430 ? -8.957 -32.212 -14.099 1.00 11.59 474 ALA A N 1
ATOM 3305 C CA . ALA A 1 430 ? -8.453 -30.839 -13.887 1.00 11.06 474 ALA A CA 1
ATOM 3306 C C . ALA A 1 430 ? -9.383 -29.774 -14.409 1.00 11.52 474 ALA A C 1
ATOM 3307 O O . ALA A 1 430 ? -9.168 -28.572 -14.175 1.00 11.29 474 ALA A O 1
ATOM 3309 N N . GLN A 1 431 ? -10.437 -30.170 -15.128 1.00 11.29 475 GLN A N 1
ATOM 3310 C CA . GLN A 1 431 ? -11.409 -29.224 -15.644 1.00 11.70 475 GLN A CA 1
ATOM 3311 C C . GLN A 1 431 ? -12.068 -28.434 -14.499 1.00 11.72 475 GLN A C 1
ATOM 3312 O O . GLN A 1 431 ? -12.385 -29.016 -13.453 1.00 11.69 475 GLN A O 1
ATOM 3318 N N . VAL A 1 432 ? -12.219 -27.144 -14.751 1.00 12.58 476 VAL A N 1
ATOM 3319 C CA . VAL A 1 432 ? -12.756 -26.185 -13.791 1.00 13.91 476 VAL A CA 1
ATOM 3320 C C . VAL A 1 432 ? -14.111 -25.702 -14.359 1.00 13.75 476 VAL A C 1
ATOM 3321 O O . VAL A 1 432 ? -14.182 -24.927 -15.263 1.00 15.42 476 VAL A O 1
ATOM 3325 N N . PRO A 1 433 ? -15.217 -26.243 -13.824 1.00 18.80 477 PRO A N 1
ATOM 3326 C CA . PRO A 1 433 ? -16.616 -26.007 -14.205 1.00 19.41 477 PRO A CA 1
ATOM 3327 C C . PRO A 1 433 ? -16.952 -24.502 -14.338 1.00 18.47 477 PRO A C 1
ATOM 3328 O O . PRO A 1 433 ? -16.776 -23.781 -13.400 1.00 19.13 477 PRO A O 1
ATOM 3332 N N . GLY A 1 434 ? -17.413 -24.050 -15.494 1.00 20.37 478 GLY A N 1
ATOM 3333 C CA . GLY A 1 434 ? -17.711 -22.649 -15.671 1.00 21.07 478 GLY A CA 1
ATOM 3334 C C . GLY A 1 434 ? -16.517 -21.880 -16.189 1.00 20.67 478 GLY A C 1
ATOM 3335 O O . GLY A 1 434 ? -16.668 -20.781 -16.711 1.00 21.72 478 GLY A O 1
ATOM 3336 N N . TYR A 1 435 ? -15.323 -22.477 -16.110 1.00 18.54 479 TYR A N 1
ATOM 3337 C CA . TYR A 1 435 ? -14.179 -21.840 -16.762 1.00 16.75 479 TYR A CA 1
ATOM 3338 C C . TYR A 1 435 ? -13.434 -22.786 -17.697 1.00 16.03 479 TYR A C 1
ATOM 3339 O O . TYR A 1 435 ? -13.580 -24.001 -17.606 1.00 17.82 479 TYR A O 1
ATOM 3348 N N . HIS A 1 436 ? -12.690 -22.202 -18.608 1.00 16.03 480 HIS A N 1
ATOM 3349 C CA . HIS A 1 436 ? -11.626 -22.927 -19.306 1.00 15.57 480 HIS A CA 1
ATOM 3350 C C . HIS A 1 436 ? -10.355 -22.803 -18.510 1.00 13.31 480 HIS A C 1
ATOM 3351 O O . HIS A 1 436 ? -9.980 -21.720 -18.072 1.00 13.83 480 HIS A O 1
ATOM 3358 N N . ALA A 1 437 ? -9.745 -23.939 -18.255 1.00 11.79 481 ALA A N 1
ATOM 3359 C CA . ALA A 1 437 ? -8.474 -23.997 -17.523 1.00 10.36 481 ALA A CA 1
ATOM 3360 C C . ALA A 1 437 ? -7.422 -24.647 -18.413 1.00 9.64 481 ALA A C 1
ATOM 3361 O O . ALA A 1 437 ? -7.741 -25.313 -19.405 1.00 9.88 481 ALA A O 1
ATOM 3363 N N . ALA A 1 438 ? -6.164 -24.458 -18.057 1.00 8.87 482 ALA A N 1
ATOM 3364 C CA . ALA A 1 438 ? -5.023 -24.948 -18.819 1.00 8.34 482 ALA A CA 1
ATOM 3365 C C . ALA A 1 438 ? -4.030 -25.509 -17.836 1.00 7.80 482 ALA A C 1
ATOM 3366 O O . ALA A 1 438 ? -3.871 -24.978 -16.723 1.00 7.80 482 ALA A O 1
ATOM 3368 N N . GLY A 1 439 ? -3.330 -26.565 -18.211 1.00 7.11 483 GLY A N 1
ATOM 3369 C CA . GLY A 1 439 ? -2.316 -27.094 -17.310 1.00 7.44 483 GLY A CA 1
ATOM 3370 C C . GLY A 1 439 ? -1.684 -28.356 -17.823 1.00 7.04 483 GLY A C 1
ATOM 3371 O O . GLY A 1 439 ? -1.949 -28.767 -18.953 1.00 7.48 483 GLY A O 1
ATOM 3372 N N . LYS A 1 440 ? -0.856 -28.957 -16.981 1.00 7.05 484 LYS A N 1
ATOM 3373 C CA . LYS A 1 440 ? -0.037 -30.085 -17.366 1.00 7.31 484 LYS A CA 1
ATOM 3374 C C . LYS A 1 440 ? 0.210 -30.915 -16.118 1.00 7.51 484 LYS A C 1
ATOM 3375 O O . LYS A 1 440 ? 0.540 -30.382 -15.056 1.00 7.48 484 LYS A O 1
ATOM 3381 N N . SER A 1 441 ? 0.087 -32.241 -16.264 1.00 8.13 485 SER A N 1
ATOM 3382 C CA . SER A 1 441 ? 0.421 -33.162 -15.203 1.00 8.71 485 SER A CA 1
ATOM 3383 C C . SER A 1 441 ? 1.845 -33.675 -15.305 1.00 8.75 485 SER A C 1
ATOM 3384 O O . SER A 1 441 ? 2.493 -33.586 -16.355 1.00 9.26 485 SER A O 1
ATOM 3387 N N . GLY A 1 442 ? 2.345 -34.215 -14.203 1.00 9.04 486 GLY A N 1
ATOM 3388 C CA . GLY A 1 442 ? 3.603 -34.922 -14.208 1.00 9.68 486 GLY A CA 1
ATOM 3389 C C . GLY A 1 442 ? 3.714 -35.801 -12.990 1.00 10.37 486 GLY A C 1
ATOM 3390 O O . GLY A 1 442 ? 2.926 -35.685 -12.056 1.00 10.06 486 GLY A O 1
ATOM 3391 N N . THR A 1 443 ? 4.732 -36.658 -13.021 1.00 12.47 487 THR A N 1
ATOM 3392 C CA . THR A 1 443 ? 5.161 -37.453 -11.892 1.00 15.27 487 THR A CA 1
ATOM 3393 C C . THR A 1 443 ? 6.573 -37.003 -11.533 1.00 16.71 487 THR A C 1
ATOM 3394 O O . THR A 1 443 ? 7.509 -37.158 -12.336 1.00 17.21 487 THR A O 1
ATOM 3398 N N . ALA A 1 444 ? 6.717 -36.355 -10.372 1.00 17.62 488 ALA A N 1
ATOM 3399 C CA . ALA A 1 444 ? 8.033 -36.034 -9.826 1.00 18.55 488 ALA A CA 1
ATOM 3400 C C . ALA A 1 444 ? 8.700 -37.335 -9.332 1.00 20.03 488 ALA A C 1
ATOM 3401 O O . ALA A 1 444 ? 8.118 -38.142 -8.550 1.00 21.21 488 ALA A O 1
ATOM 3403 N N . ALA A 1 458 ? 6.329 -44.377 -3.940 1.00 29.46 502 ALA A N 1
ATOM 3404 C CA . ALA A 1 458 ? 7.332 -43.349 -3.673 1.00 27.13 502 ALA A CA 1
ATOM 3405 C C . ALA A 1 458 ? 7.489 -42.436 -4.896 1.00 26.02 502 ALA A C 1
ATOM 3406 O O . ALA A 1 458 ? 8.472 -42.521 -5.655 1.00 25.32 502 ALA A O 1
ATOM 3408 N N . TYR A 1 459 ? 6.497 -41.575 -5.098 1.00 22.71 503 TYR A N 1
ATOM 3409 C CA . TYR A 1 459 ? 6.537 -40.599 -6.192 1.00 20.22 503 TYR A CA 1
ATOM 3410 C C . TYR A 1 459 ? 5.730 -39.389 -5.729 1.00 17.82 503 TYR A C 1
ATOM 3411 O O . TYR A 1 459 ? 4.944 -39.497 -4.776 1.00 17.97 503 TYR A O 1
ATOM 3420 N N . ARG A 1 460 ? 5.909 -38.251 -6.413 1.00 14.78 504 ARG A N 1
ATOM 3421 C CA . ARG A 1 460 ? 4.993 -37.113 -6.238 1.00 12.84 504 ARG A CA 1
ATOM 3422 C C . ARG A 1 460 ? 4.108 -36.974 -7.454 1.00 10.80 504 ARG A C 1
ATOM 3423 O O . ARG A 1 460 ? 4.581 -37.033 -8.593 1.00 11.73 504 ARG A O 1
ATOM 3431 N N . SER A 1 461 ? 2.831 -36.739 -7.219 1.00 9.65 505 SER A N 1
ATOM 3432 C CA . SER A 1 461 ? 1.899 -36.371 -8.275 1.00 9.35 505 SER A CA 1
ATOM 3433 C C . SER A 1 461 ? 1.897 -34.859 -8.399 1.00 8.54 505 SER A C 1
ATOM 3434 O O . SER A 1 461 ? 1.742 -34.165 -7.390 1.00 8.84 505 SER A O 1
ATOM 3437 N N . LEU A 1 462 ? 2.121 -34.358 -9.609 1.00 7.91 506 LEU A N 1
ATOM 3438 C CA . LEU A 1 462 ? 2.205 -32.916 -9.863 1.00 7.88 506 LEU A CA 1
ATOM 3439 C C . LEU A 1 462 ? 1.130 -32.482 -10.822 1.00 7.14 506 LEU A C 1
ATOM 3440 O O . LEU A 1 462 ? 0.850 -33.139 -11.831 1.00 7.14 506 LEU A O 1
ATOM 3445 N N . PHE A 1 463 ? 0.531 -31.328 -10.537 1.00 7.18 507 PHE A N 1
ATOM 3446 C CA . PHE A 1 463 ? -0.253 -30.652 -11.543 1.00 6.75 507 PHE A CA 1
ATOM 3447 C C . PHE A 1 463 ? 0.056 -29.161 -11.483 1.00 6.70 507 PHE A C 1
ATOM 3448 O O . PHE A 1 463 ? 0.045 -28.569 -10.394 1.00 6.82 507 PHE A O 1
ATOM 3456 N N . ALA A 1 464 ? 0.326 -28.565 -12.640 1.00 6.14 508 ALA A N 1
ATOM 3457 C CA . ALA A 1 464 ? 0.603 -27.136 -12.730 1.00 6.25 508 ALA A CA 1
ATOM 3458 C C . ALA A 1 464 ? -0.296 -26.542 -13.794 1.00 6.39 508 ALA A C 1
ATOM 3459 O O . ALA A 1 464 ? -0.426 -27.112 -14.881 1.00 6.16 508 ALA A O 1
ATOM 3461 N N . GLY A 1 465 ? -0.907 -25.401 -13.512 1.00 6.20 509 GLY A N 1
ATOM 3462 C CA . GLY A 1 465 ? -1.747 -24.803 -14.518 1.00 6.30 509 GLY A CA 1
ATOM 3463 C C . GLY A 1 465 ? -2.179 -23.395 -14.172 1.00 6.15 509 GLY A C 1
ATOM 3464 O O . GLY A 1 465 ? -1.660 -22.767 -13.233 1.00 6.10 509 GLY A O 1
ATOM 3465 N N . PHE A 1 466 ? -3.136 -22.901 -14.934 1.00 6.40 510 PHE A N 1
ATOM 3466 C CA . PHE A 1 466 ? -3.599 -21.534 -14.773 1.00 6.65 510 PHE A CA 1
ATOM 3467 C C . PHE A 1 466 ? -4.988 -21.388 -15.374 1.00 6.54 510 PHE A C 1
ATOM 3468 O O . PHE A 1 466 ? -5.442 -22.262 -16.134 1.00 7.00 510 PHE A O 1
ATOM 3476 N N . ALA A 1 467 ? -5.643 -20.277 -15.032 1.00 6.70 511 ALA A N 1
ATOM 3477 C CA . ALA A 1 467 ? -6.984 -20.007 -15.515 1.00 7.10 511 ALA A CA 1
ATOM 3478 C C . ALA A 1 467 ? -7.286 -18.533 -15.298 1.00 7.64 511 ALA A C 1
ATOM 3479 O O . ALA A 1 467 ? -6.623 -17.880 -14.478 1.00 7.30 511 ALA A O 1
ATOM 3481 N N . PRO A 1 468 ? -8.283 -18.004 -16.025 1.00 8.69 512 PRO A N 1
ATOM 3482 C CA . PRO A 1 468 ? -8.966 -18.604 -17.180 1.00 9.60 512 PRO A CA 1
ATOM 3483 C C . PRO A 1 468 ? -7.972 -18.839 -18.326 1.00 11.00 512 PRO A C 1
ATOM 3484 O O . PRO A 1 468 ? -7.033 -18.065 -18.498 1.00 11.88 512 PRO A O 1
ATOM 3488 N N . ALA A 1 469 ? -8.154 -19.914 -19.092 1.00 11.36 513 ALA A N 1
ATOM 3489 C CA . ALA A 1 469 ? -7.150 -20.331 -20.061 1.00 13.24 513 ALA A CA 1
ATOM 3490 C C . ALA A 1 469 ? -6.898 -19.289 -21.148 1.00 14.16 513 ALA A C 1
ATOM 3491 O O . ALA A 1 469 ? -5.779 -19.174 -21.637 1.00 15.31 513 ALA A O 1
ATOM 3493 N N . THR A 1 470 ? -7.938 -18.530 -21.505 1.00 15.08 514 THR A N 1
ATOM 3494 C CA . THR A 1 470 ? -7.816 -17.618 -22.647 1.00 16.93 514 THR A CA 1
ATOM 3495 C C . THR A 1 470 ? -7.380 -16.221 -22.201 1.00 16.75 514 THR A C 1
ATOM 3496 O O . THR A 1 470 ? -7.012 -15.399 -23.031 1.00 18.47 514 THR A O 1
ATOM 3500 N N . ASP A 1 471 ? -7.445 -15.944 -20.898 1.00 15.29 515 ASP 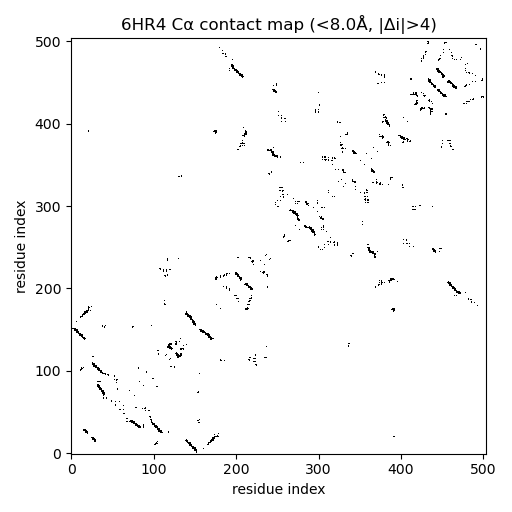A N 1
ATOM 3501 C CA . ASP A 1 471 ? -7.093 -14.635 -20.322 1.00 14.28 515 ASP A CA 1
ATOM 3502 C C . ASP A 1 471 ? -6.586 -14.876 -18.865 1.00 11.90 515 ASP A C 1
ATOM 3503 O O . ASP A 1 471 ? -7.268 -14.559 -17.894 1.00 11.39 515 ASP A O 1
ATOM 3508 N N . PRO A 1 472 ? -5.405 -15.485 -18.720 1.00 10.13 516 PRO A N 1
ATOM 3509 C CA . PRO A 1 472 ? -5.075 -16.020 -17.377 1.00 9.15 516 PRO A CA 1
ATOM 3510 C C . PRO A 1 472 ? -4.862 -14.999 -16.264 1.00 8.47 516 PRO A C 1
ATOM 3511 O O . PRO A 1 472 ? -4.280 -13.918 -16.458 1.00 8.40 516 PRO A O 1
ATOM 3515 N N . ARG A 1 473 ? -5.294 -15.407 -15.071 1.00 7.31 517 ARG A N 1
ATOM 3516 C CA . ARG A 1 473 ? -5.215 -14.573 -13.873 1.00 7.28 517 ARG A CA 1
ATOM 3517 C C . ARG A 1 473 ? -4.439 -15.233 -12.746 1.00 7.04 517 ARG A C 1
ATOM 3518 O O . ARG A 1 473 ? -3.691 -14.555 -12.049 1.00 7.14 517 ARG A O 1
ATOM 3526 N N . ILE A 1 474 ? -4.633 -16.533 -12.565 1.00 7.00 518 ILE A N 1
ATOM 3527 C CA A ILE A 1 474 ? -4.121 -17.301 -11.423 0.50 7.00 518 ILE A CA 1
ATOM 3528 C CA B ILE A 1 474 ? -3.898 -17.184 -11.508 0.50 6.91 518 ILE A CA 1
ATOM 3529 C C . ILE A 1 474 ? -3.314 -18.490 -11.948 1.00 6.68 518 ILE A C 1
ATOM 3530 O O . ILE A 1 474 ? -3.829 -19.194 -12.819 1.00 6.72 518 ILE A O 1
ATOM 3539 N N . ALA A 1 475 ? -2.142 -18.748 -11.374 1.00 6.70 519 ALA A N 1
ATOM 3540 C CA . ALA A 1 475 ? -1.402 -19.970 -11.625 1.00 6.30 519 ALA A CA 1
ATOM 3541 C C . ALA A 1 475 ? -1.365 -20.764 -10.347 1.00 6.26 519 ALA A C 1
ATOM 3542 O O . ALA A 1 475 ? -1.388 -20.219 -9.231 1.00 6.36 519 ALA A O 1
ATOM 3544 N N . MET A 1 476 ? -1.274 -22.083 -10.489 1.00 6.11 520 MET A N 1
ATOM 3545 C CA . MET A 1 476 ? -1.333 -22.932 -9.317 1.00 6.30 520 MET A CA 1
ATOM 3546 C C . MET A 1 476 ? -0.503 -24.185 -9.545 1.00 5.99 520 MET A C 1
ATOM 3547 O O . MET A 1 476 ? -0.488 -24.756 -10.654 1.00 6.05 520 MET A O 1
ATOM 3552 N N . VAL A 1 477 ? 0.165 -24.632 -8.481 1.00 5.78 521 VAL A N 1
ATOM 3553 C CA . VAL A 1 477 ? 0.857 -25.924 -8.491 1.00 5.83 521 VAL A CA 1
ATOM 3554 C C . VAL A 1 477 ? 0.353 -26.732 -7.313 1.00 5.87 521 VAL A C 1
ATOM 3555 O O . VAL A 1 477 ? 0.276 -26.227 -6.181 1.00 5.96 521 VAL A O 1
ATOM 3559 N N . VAL A 1 478 ? 0.042 -28.002 -7.601 1.00 6.13 522 VAL A N 1
ATOM 3560 C CA . VAL A 1 478 ? -0.332 -28.973 -6.588 1.00 6.59 522 VAL A CA 1
ATOM 3561 C C . VAL A 1 478 ? 0.698 -30.088 -6.600 1.00 6.62 522 VAL A C 1
ATOM 3562 O O . VAL A 1 478 ? 0.987 -30.659 -7.650 1.00 6.73 522 VAL A O 1
ATOM 3566 N N . VAL A 1 479 ? 1.220 -30.409 -5.417 1.00 7.22 523 VAL A N 1
ATOM 3567 C CA . VAL A 1 479 ? 2.164 -31.512 -5.243 1.00 7.50 523 VAL A CA 1
ATOM 3568 C C . VAL A 1 479 ? 1.613 -32.445 -4.168 1.00 8.01 523 VAL A C 1
ATOM 3569 O O . VAL A 1 479 ? 1.334 -32.004 -3.049 1.00 7.95 523 VAL A O 1
ATOM 3573 N N . ILE A 1 480 ? 1.399 -33.706 -4.537 1.00 8.24 524 ILE A N 1
ATOM 3574 C CA . ILE A 1 480 ? 0.950 -34.715 -3.552 1.00 9.66 524 ILE A CA 1
ATOM 3575 C C . ILE A 1 480 ? 2.032 -35.761 -3.465 1.00 10.32 524 ILE A C 1
ATOM 3576 O O . ILE A 1 480 ? 2.343 -36.422 -4.456 1.00 10.48 524 ILE A O 1
ATOM 3581 N N . ASP A 1 481 ? 2.615 -35.866 -2.276 1.00 11.47 525 ASP A N 1
ATOM 3582 C CA . ASP A 1 481 ? 3.832 -36.644 -2.034 1.00 13.61 525 ASP A CA 1
ATOM 3583 C C . ASP A 1 481 ? 3.439 -38.025 -1.533 1.00 15.11 525 ASP A C 1
ATOM 3584 O O . ASP A 1 481 ? 2.862 -38.151 -0.443 1.00 15.51 525 ASP A O 1
ATOM 3589 N N . GLU A 1 482 ? 3.766 -39.032 -2.341 1.00 16.49 526 GLU A N 1
ATOM 3590 C CA . GLU A 1 482 ? 3.551 -40.447 -1.969 1.00 18.59 526 GLU A CA 1
ATOM 3591 C C . GLU A 1 482 ? 2.095 -40.797 -1.639 1.00 18.37 526 GLU A C 1
ATOM 3592 O O . GLU A 1 482 ? 1.773 -41.216 -0.514 1.00 18.38 526 GLU A O 1
ATOM 3598 N N . PRO A 1 483 ? 1.202 -40.630 -2.616 1.00 18.62 527 PRO A N 1
ATOM 3599 C CA . PRO A 1 483 ? -0.180 -41.053 -2.393 1.00 18.97 527 PRO A CA 1
ATOM 3600 C C . PRO A 1 483 ? -0.191 -42.584 -2.281 1.00 20.99 527 PRO A C 1
ATOM 3601 O O . PRO A 1 483 ? 0.497 -43.263 -3.068 1.00 21.14 527 PRO A O 1
ATOM 3605 N N . SER A 1 484 ? -0.939 -43.115 -1.315 1.00 19.93 528 SER A N 1
ATOM 3606 C CA . SER A 1 484 ? -0.900 -44.555 -0.985 1.00 20.90 528 SER A CA 1
ATOM 3607 C C . SER A 1 484 ? -2.268 -45.218 -0.862 1.00 21.17 528 SER A C 1
ATOM 3608 O O . SER A 1 484 ? -2.360 -46.358 -0.390 1.00 22.21 528 SER A O 1
ATOM 3611 N N . LYS A 1 485 ? -3.315 -44.499 -1.240 1.00 18.96 529 LYS A N 1
ATOM 3612 C CA . LYS A 1 485 ? -4.693 -44.940 -1.081 1.00 17.98 529 LYS A CA 1
ATOM 3613 C C . LYS A 1 485 ? -5.486 -44.395 -2.271 1.00 18.45 529 LYS A C 1
ATOM 3614 O O . LYS A 1 485 ? -5.187 -43.294 -2.760 1.00 18.41 529 LYS A O 1
ATOM 3620 N N . ALA A 1 486 ? -6.514 -45.121 -2.727 1.00 18.33 530 ALA A N 1
ATOM 3621 C CA . ALA A 1 486 ? -7.333 -44.667 -3.838 1.00 18.08 530 ALA A CA 1
ATOM 3622 C C . ALA A 1 486 ? -8.274 -43.561 -3.393 1.00 17.49 530 ALA A C 1
ATOM 3623 O O . ALA A 1 486 ? -8.993 -43.701 -2.404 1.00 17.14 530 ALA A O 1
ATOM 3625 N N . GLY A 1 487 ? -8.265 -42.453 -4.132 1.00 18.13 531 GLY A N 1
ATOM 3626 C CA . GLY A 1 487 ? -9.175 -41.352 -3.857 1.00 18.27 531 GLY A CA 1
ATOM 3627 C C . GLY A 1 487 ? -10.516 -41.565 -4.554 1.00 18.14 531 GLY A C 1
ATOM 3628 O O . GLY A 1 487 ? -10.764 -42.602 -5.206 1.00 18.41 531 GLY A O 1
ATOM 3629 N N . TYR A 1 488 ? -11.386 -40.576 -4.420 1.00 19.50 532 TYR A N 1
ATOM 3630 C CA . TYR A 1 488 ? -12.736 -40.688 -4.961 1.00 20.78 532 TYR A CA 1
ATOM 3631 C C . TYR A 1 488 ? -12.738 -40.866 -6.493 1.00 22.23 532 TYR A C 1
ATOM 3632 O O . TYR A 1 488 ? -13.470 -41.704 -7.026 1.00 22.00 532 TYR A O 1
ATOM 3641 N N . PHE A 1 489 ? -11.917 -40.081 -7.195 1.00 22.23 533 PHE A N 1
ATOM 3642 C CA . PHE A 1 489 ? -11.812 -40.162 -8.665 1.00 24.66 533 PHE A CA 1
ATOM 3643 C C . PHE A 1 489 ? -10.554 -40.887 -9.100 1.00 25.89 533 PHE A C 1
ATOM 3644 O O . PHE A 1 489 ? -9.543 -40.877 -8.384 1.00 27.34 533 PHE A O 1
ATOM 3652 N N . GLY A 1 490 ? -10.612 -41.498 -10.280 1.00 26.48 534 GLY A N 1
ATOM 3653 C CA . GLY A 1 490 ? -9.425 -42.057 -10.910 1.00 25.45 534 GLY A CA 1
ATOM 3654 C C . GLY A 1 490 ? -8.567 -40.944 -11.507 1.00 25.06 534 GLY A C 1
ATOM 3655 O O . GLY A 1 490 ? -8.908 -39.748 -11.417 1.00 25.41 534 GLY A O 1
ATOM 3656 N N . GLY A 1 491 ? -7.447 -41.336 -12.116 1.00 23.96 535 GLY A N 1
ATOM 3657 C CA . GLY A 1 491 ? -6.589 -40.380 -12.818 1.00 23.04 535 GLY A CA 1
ATOM 3658 C C . GLY A 1 491 ? -5.554 -39.779 -11.893 1.00 20.81 535 GLY A C 1
ATOM 3659 O O . GLY A 1 491 ? -5.344 -40.257 -10.777 1.00 21.53 535 GLY A O 1
ATOM 3660 N N . LEU A 1 492 ? -4.916 -38.724 -12.387 1.00 20.31 536 LEU A N 1
ATOM 3661 C CA . LEU A 1 492 ? -3.859 -38.047 -11.670 1.00 18.15 536 LEU A CA 1
ATOM 3662 C C . LEU A 1 492 ? -4.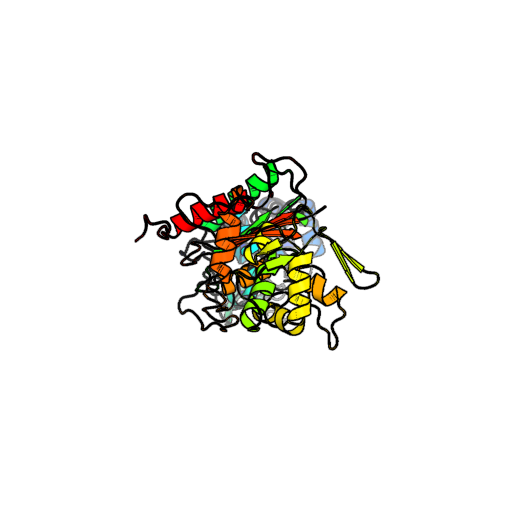382 -37.525 -10.339 1.00 17.44 536 LEU A C 1
ATOM 3663 O O . LEU A 1 492 ? -5.347 -36.777 -10.295 1.00 17.46 536 LEU A O 1
ATOM 3668 N N . VAL A 1 493 ? -3.661 -37.853 -9.275 1.00 15.27 537 VAL A N 1
ATOM 3669 C CA . VAL A 1 493 ? -4.030 -37.524 -7.902 1.00 14.02 537 VAL A CA 1
ATOM 3670 C C . VAL A 1 493 ? -4.163 -35.999 -7.644 1.00 12.17 537 VAL A C 1
ATOM 3671 O O . VAL A 1 493 ? -5.054 -35.529 -6.933 1.00 12.53 537 VAL A O 1
ATOM 3675 N N . SER A 1 494 ? -3.288 -35.238 -8.284 1.00 11.55 538 SER A N 1
ATOM 3676 C CA A SER A 1 494 ? -3.251 -33.796 -8.057 0.50 10.35 538 SER A CA 1
ATOM 3677 C CA B SER A 1 494 ? -3.231 -33.794 -8.068 0.50 10.76 538 SER A CA 1
ATOM 3678 C C . SER A 1 494 ? -4.268 -33.020 -8.864 1.00 10.60 538 SER A C 1
ATOM 3679 O O . SER A 1 494 ? -4.620 -31.905 -8.495 1.00 10.22 538 SER A O 1
ATOM 3684 N N . ALA A 1 495 ? -4.759 -33.605 -9.945 1.00 10.64 539 ALA A N 1
ATOM 3685 C CA . ALA A 1 495 ? -5.698 -32.896 -10.836 1.00 10.71 539 ALA A CA 1
ATOM 3686 C C . ALA A 1 495 ? -6.992 -32.403 -10.152 1.00 11.06 539 ALA A C 1
ATOM 3687 O O . ALA A 1 495 ? -7.374 -31.240 -10.318 1.00 10.49 539 ALA A O 1
ATOM 3689 N N . PRO A 1 496 ? -7.694 -33.267 -9.376 1.00 10.51 540 PRO A N 1
ATOM 3690 C CA . PRO A 1 496 ? -8.967 -32.779 -8.794 1.00 10.68 540 PRO A CA 1
ATOM 3691 C C . PRO A 1 496 ? -8.766 -31.679 -7.786 1.00 10.13 540 PRO A C 1
ATOM 3692 O O . PRO A 1 496 ? -9.652 -30.875 -7.549 1.00 10.45 540 PRO A O 1
ATOM 3696 N N . VAL A 1 497 ? -7.597 -31.634 -7.146 1.00 9.72 541 VAL A N 1
ATOM 3697 C CA . VAL A 1 497 ? -7.282 -30.615 -6.157 1.00 9.31 541 VAL A CA 1
ATOM 3698 C C . VAL A 1 4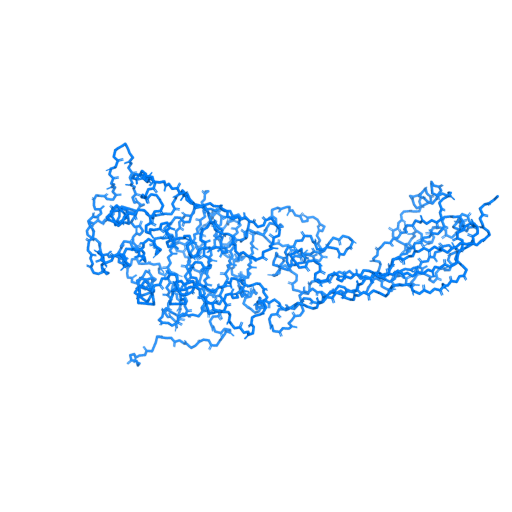97 ? -7.160 -29.275 -6.904 1.00 8.53 541 VAL A C 1
ATOM 3699 O O . VAL A 1 497 ? -7.730 -28.258 -6.475 1.00 8.36 541 VAL A O 1
ATOM 3703 N N . PHE A 1 498 ? -6.450 -29.275 -8.039 1.00 8.20 542 PHE A N 1
ATOM 3704 C CA . PHE A 1 498 ? -6.366 -28.088 -8.866 1.00 8.14 542 PHE A CA 1
ATOM 3705 C C . PHE A 1 498 ? -7.757 -27.628 -9.237 1.00 8.00 542 PHE A C 1
ATOM 3706 O O . PHE A 1 498 ? -8.078 -26.438 -9.137 1.00 7.99 542 PHE A O 1
ATOM 3714 N N . SER A 1 499 ? -8.597 -28.569 -9.676 1.00 8.26 543 SER A N 1
ATOM 3715 C CA . SER A 1 499 ? -9.957 -28.214 -10.091 1.00 8.25 543 SER A CA 1
ATOM 3716 C C . SER A 1 499 ? -10.743 -27.520 -8.974 1.00 7.79 543 SER A C 1
ATOM 3717 O O . SER A 1 499 ? -11.330 -26.444 -9.202 1.00 8.09 543 SER A O 1
ATOM 3720 N N . LYS A 1 500 ? -10.766 -28.111 -7.795 1.00 7.92 544 LYS A N 1
ATOM 3721 C CA . LYS A 1 500 ? -11.559 -27.579 -6.697 1.00 8.64 544 LYS A CA 1
ATOM 3722 C C . LYS A 1 500 ? -11.051 -26.230 -6.241 1.00 8.09 544 LYS A C 1
ATOM 3723 O O . LYS A 1 500 ? -11.809 -25.269 -6.005 1.00 8.31 544 LYS A O 1
ATOM 3729 N N . VAL A 1 501 ? -9.731 -26.135 -6.090 1.00 7.97 545 VAL A N 1
ATOM 3730 C CA . VAL A 1 501 ? -9.123 -24.901 -5.585 1.00 7.64 545 VAL A CA 1
ATOM 3731 C C . VAL A 1 501 ? -9.227 -23.787 -6.633 1.00 7.43 545 VAL A C 1
ATOM 3732 O O . VAL A 1 501 ? -9.563 -22.654 -6.284 1.00 7.59 545 VAL A O 1
ATOM 3736 N N . MET A 1 502 ? -8.992 -24.091 -7.903 1.00 7.68 546 MET A N 1
ATOM 3737 C CA . MET A 1 502 ? -9.136 -23.079 -8.923 1.00 7.94 546 MET A CA 1
ATOM 3738 C C . MET A 1 502 ? -10.590 -22.593 -9.023 1.00 7.79 546 MET A C 1
ATOM 3739 O O . MET A 1 502 ? -10.841 -21.393 -9.163 1.00 7.95 546 MET A O 1
ATOM 3744 N N . ALA A 1 503 ? -11.566 -23.505 -8.950 1.00 7.58 547 ALA A N 1
ATOM 3745 C CA . ALA A 1 503 ? -12.990 -23.109 -9.024 1.00 7.51 547 ALA A CA 1
ATOM 3746 C C . ALA A 1 503 ? -13.334 -22.094 -7.949 1.00 7.65 547 ALA A C 1
ATOM 3747 O O . ALA A 1 503 ? -14.054 -21.127 -8.237 1.00 8.21 547 ALA A O 1
ATOM 3749 N N . GLY A 1 504 ? -12.882 -22.322 -6.723 1.00 7.16 548 GLY A N 1
ATOM 3750 C CA . GLY A 1 504 ? -13.193 -21.411 -5.623 1.00 6.77 548 GLY A CA 1
ATOM 3751 C C . GLY A 1 504 ? -12.384 -20.131 -5.709 1.00 6.63 548 GLY A C 1
ATOM 3752 O O . GLY A 1 504 ? -12.931 -19.056 -5.500 1.00 6.88 548 GLY A O 1
ATOM 3753 N N . ALA A 1 505 ? -11.084 -20.240 -6.015 1.00 6.79 549 ALA A N 1
ATOM 3754 C CA . ALA A 1 505 ? -10.194 -19.071 -6.050 1.00 7.04 549 ALA A CA 1
ATOM 3755 C C . ALA A 1 505 ? -10.624 -18.068 -7.108 1.00 6.91 549 ALA A C 1
ATOM 3756 O O . ALA A 1 505 ? -10.640 -16.872 -6.834 1.00 7.45 549 ALA A O 1
ATOM 3758 N N . LEU A 1 506 ? -10.985 -18.538 -8.299 1.00 7.21 550 LEU A N 1
ATOM 3759 C CA . LEU A 1 506 ? -11.440 -17.642 -9.342 1.00 7.32 550 LEU A CA 1
ATOM 3760 C C . LEU A 1 506 ? -12.682 -16.868 -8.912 1.00 7.65 550 LEU A C 1
ATOM 3761 O O . LEU A 1 506 ? -12.796 -15.661 -9.172 1.00 7.70 550 LEU A O 1
ATOM 3766 N N . ARG A 1 507 ? -13.603 -17.550 -8.233 1.00 7.40 551 ARG A N 1
ATOM 3767 C CA . ARG A 1 507 ? -14.842 -16.906 -7.799 1.00 7.88 551 ARG A CA 1
ATOM 3768 C C . ARG A 1 507 ? -14.617 -15.980 -6.615 1.00 7.91 551 ARG A C 1
ATOM 3769 O O . ARG A 1 507 ? -15.187 -14.887 -6.567 1.00 8.36 551 ARG A O 1
ATOM 3777 N N . LEU A 1 508 ? -13.725 -16.344 -5.695 1.00 7.25 552 LEU A N 1
ATOM 3778 C CA . LEU A 1 508 ? -13.380 -15.448 -4.592 1.00 7.32 552 LEU A CA 1
ATOM 3779 C C . LEU A 1 508 ? -12.764 -14.151 -5.119 1.00 7.71 552 LEU A C 1
ATOM 3780 O O . LEU A 1 508 ? -12.943 -13.096 -4.504 1.00 8.06 552 LEU A O 1
ATOM 3785 N N . MET A 1 509 ? -12.068 -14.223 -6.249 1.00 7.46 553 MET A N 1
ATOM 3786 C CA . MET A 1 509 ? -11.447 -13.060 -6.861 1.00 7.96 553 MET A CA 1
ATOM 3787 C C . MET A 1 509 ? -12.342 -12.402 -7.896 1.00 8.77 553 MET A C 1
ATOM 3788 O O . MET A 1 509 ? -11.913 -11.482 -8.592 1.00 8.69 553 MET A O 1
ATOM 3793 N N . ASN A 1 510 ? -13.581 -12.879 -8.013 1.00 8.75 554 ASN A N 1
ATOM 3794 C CA . ASN A 1 510 ? -14.579 -12.291 -8.922 1.00 10.03 554 ASN A CA 1
ATOM 3795 C C . ASN A 1 510 ? -14.107 -12.295 -10.366 1.00 10.66 554 ASN A C 1
ATOM 3796 O O . ASN A 1 510 ? -14.406 -11.380 -11.143 1.00 11.29 554 ASN A O 1
ATOM 3801 N N . VAL A 1 511 ? -13.387 -13.334 -10.768 1.00 10.13 555 VAL A N 1
ATOM 3802 C CA . VAL A 1 511 ? -12.888 -13.434 -12.138 1.00 10.67 555 VAL A CA 1
ATOM 3803 C C . VAL A 1 511 ? -14.015 -13.892 -13.059 1.00 11.36 555 VAL A C 1
ATOM 3804 O O . VAL A 1 511 ? -14.650 -14.892 -12.774 1.00 11.51 555 VAL A O 1
ATOM 3808 N N . PRO A 1 512 ? -14.292 -13.136 -14.136 1.00 12.81 556 PRO A N 1
ATOM 3809 C CA . PRO A 1 512 ? -15.418 -13.604 -14.959 1.00 14.51 556 PRO A CA 1
ATOM 3810 C C . PRO A 1 512 ? -15.034 -14.806 -15.811 1.00 15.54 556 PRO A C 1
ATOM 3811 O O . PRO A 1 512 ? -13.910 -14.890 -16.269 1.00 15.18 556 PRO A O 1
ATOM 3815 N N . PRO A 1 513 ? -15.967 -15.735 -16.016 1.00 18.85 557 PRO A N 1
ATOM 3816 C CA . PRO A 1 513 ? -15.819 -16.864 -16.918 1.00 21.88 557 PRO A CA 1
ATOM 3817 C C . PRO A 1 513 ? -15.510 -16.405 -18.325 1.00 24.97 557 PRO A C 1
ATOM 3818 O O . PRO A 1 513 ? -15.874 -15.300 -18.744 1.00 25.33 557 PRO A O 1
ATOM 3822 N N . ASP A 1 514 ? -14.809 -17.264 -19.027 1.00 27.59 558 ASP A N 1
ATOM 3823 C CA . ASP A 1 514 ? -14.200 -16.914 -20.278 1.00 30.21 558 ASP A CA 1
ATOM 3824 C C . ASP A 1 514 ? -14.776 -17.861 -21.320 1.00 35.33 558 ASP A C 1
ATOM 3825 O O . ASP A 1 514 ? -14.431 -17.780 -22.503 1.00 37.51 558 ASP A O 1
ATOM 3830 N N . ASN A 1 515 ? -15.645 -18.763 -20.856 1.00 40.36 559 ASN A N 1
ATOM 3831 C CA . ASN A 1 515 ? -16.369 -19.683 -21.732 1.00 45.44 559 ASN A CA 1
ATOM 3832 C C . ASN A 1 515 ? -17.756 -19.143 -22.091 1.00 51.11 559 ASN A C 1
ATOM 3833 O O . ASN A 1 515 ? -18.792 -19.697 -21.694 1.00 50.37 559 ASN A O 1
ATOM 3838 N N . LEU A 1 516 ? -17.724 -18.026 -22.825 1.00 59.05 560 LEU A N 1
ATOM 3839 C CA . LEU A 1 516 ? -18.873 -17.401 -23.478 1.00 63.44 560 LEU A CA 1
ATOM 3840 C C . LEU A 1 516 ? -19.448 -18.306 -24.567 1.00 66.57 560 LEU A C 1
ATOM 3841 O O . LEU A 1 516 ? -18.718 -19.127 -25.149 1.00 61.36 560 LEU A O 1
ATOM 3846 N N . PRO A 1 517 ? -20.729 -18.107 -24.909 1.00 71.31 561 PRO A N 1
ATOM 3847 C CA . PRO A 1 517 ? -21.254 -18.692 -26.139 1.00 75.88 561 PRO A CA 1
ATOM 3848 C C . PRO A 1 517 ? -20.825 -17.876 -27.360 1.00 80.99 561 PRO A C 1
ATOM 3849 O O . PRO A 1 517 ? -21.619 -17.107 -27.908 1.00 84.62 561 PRO A O 1
ATOM 3853 N N . THR A 1 518 ? -19.567 -18.049 -27.767 1.00 85.69 562 THR A N 1
ATOM 3854 C CA . THR A 1 518 ? -19.015 -17.457 -28.997 1.00 91.40 562 THR A CA 1
ATOM 3855 C C . THR A 1 518 ? -19.110 -15.926 -29.130 1.00 97.62 562 THR A C 1
ATOM 3856 O O . THR A 1 518 ? -19.516 -15.418 -30.179 1.00 98.48 562 THR A O 1
ATOM 3860 N N . ALA A 1 519 ? -18.733 -15.196 -28.082 1.00 102.27 563 ALA A N 1
ATOM 3861 C CA . ALA A 1 519 ? -18.753 -13.728 -28.135 1.00 103.11 563 ALA A CA 1
ATOM 3862 C C . ALA A 1 519 ? -17.349 -13.139 -28.017 1.00 105.43 563 ALA A C 1
ATOM 3863 O O . ALA A 1 519 ? -16.486 -13.383 -28.862 1.00 106.53 563 ALA A O 1
#

Solvent-accessible surface area: 22422 Å² total; per-residue (Å²): 195,102,90,49,130,22,57,109,105,14,60,49,43,12,78,1,2,59,0,16,1,58,86,43,86,59,1,0,47,10,48,68,2,5,0,0,3,0,0,0,28,20,0,51,94,5,97,140,55,12,61,99,0,0,76,41,12,71,53,80,62,154,125,2,26,75,67,0,77,135,25,18,143,137,48,70,19,102,6,27,100,24,20,59,53,145,95,0,120,40,2,76,72,30,174,9,61,5,28,47,46,13,111,24,51,123,8,99,7,65,22,10,72,27,5,2,8,0,2,0,0,9,38,126,76,32,138,11,129,45,8,0,0,54,27,59,34,154,114,0,29,22,63,74,3,99,58,25,2,31,14,29,103,110,0,79,43,75,124,102,61,100,66,71,91,108,30,118,91,12,110,98,17,24,0,0,0,6,38,106,0,1,96,15,0,2,80,19,0,80,64,5,12,126,60,9,31,17,124,0,2,5,0,0,0,0,13,2,102,22,1,3,0,4,0,1,4,1,20,39,24,13,63,3,59,89,83,203,137,43,123,114,58,12,32,97,12,16,0,9,35,14,58,11,72,0,0,10,0,0,0,0,0,0,0,1,2,0,23,74,47,74,153,47,119,51,77,26,90,9,63,2,126,71,1,30,36,114,31,76,239,93,28,1,144,4,140,56,129,145,21,132,121,20,59,0,21,10,0,0,35,87,33,1,16,0,0,0,0,69,1,0,53,57,26,22,2,103,37,0,30,54,19,0,68,95,0,10,0,8,48,103,29,63,22,46,8,83,46,47,118,61,29,89,14,31,93,63,237,170,25,50,103,26,66,8,0,22,1,0,13,0,67,48,2,26,0,2,2,1,1,0,0,21,0,0,4,1,0,2,22,70,0,83,12,7,72,16,18,4,34,109,28,111,198,73,48,132,15,92,81,25,8,56,73,139,14,0,62,44,0,8,34,7,0,22,72,1,2,62,29,181,62,20,24,121,98,0,67,3,90,45,15,34,2,0,0,2,18,7,65,26,128,92,51,1,0,0,0,0,0,0,3,2,84,98,10,61,0,0,0,0,0,7,0,11,69,21,93,116,91,24,183,76,60,72,44,27,0,1,18,6,0,15,89,0,0,18,22,0,0,117,61,38,130,6,94,79,27,87,112,122,145,110

Organism: Pseudomonas aeruginosa (strain ATCC 15692 / DSM 22644 / CIP 104116 / JCM 14847 / LMG 12228 / 1C / PRS 101 / PAO1) (NCBI:txid208964)

InterPro domains:
  IPR001460 Penicillin-binding protein, transpeptidase [PF00905] (247-546)
  IPR005311 Penicillin-binding protein, dimerisation domain [PF03717] (58-206)
  IPR012338 Beta-lactamase/transpeptidase-like [G3DSA:3.40.710.10] (283-464)
  IPR012338 Beta-lactamase/transpeptidase-like [SSF56601] (174-561)
  IPR036138 Penicillin-binding protein, dimerisation domain superfamily [SSF56519] (54-221)
  IPR037532 Peptidoglycan D,D-transpeptidase FtsI [MF_02080] (4-575)
  IPR050515 Class D beta-lactamase/transpeptidase [PTHR30627] (11-559)

Foldseek 3Di:
DFAQKDKDKDKAFAAFAFEAAQVRHTFKGWAKFKWKKFFLCFLVVQVVCQVVLCVLQVHDSVVSVVVSVVCNQGGIDTPHPGHHVVSVVVSVVSVRTGMDMHIYIAMDGVVFFLCPQQCDGADPVRQGDGHPSPQCRPQRRFAIWMWIFMAGPSNHTDGTDGTPGHTDHHHYFHWLADSLLSNLLQVLLVVLCVQLVFPKKWKWKAFLQFQGTHYIHMPPTGGNRDCVVPDPSRNDSQLQAPKFQQFQQLLLLLLLLLVVQVNADQQDKDFCPQQWDDDPPDIFGFPDGPTTIDGSLRCQLRLRLSRSLVSLVVRDLVSSLQLCVQLQFLHDLPARGPNGHSWADDDDPDQDSVNSSCSNRGPPTMGGNSSSQQSQSCLLNLQFRFRHGRGDDDDGDGTDNSGHSVSSQSSLVSQLCLDPPPSHQPLLDAPLARWGWGWGWRCTKTKIWTFPSSNRTTMIMIIIGNGRDHDHPDDDGSRRNSNRSSVNSVCVVVPPHHPPDPPD

B-factor: mean 16.0, std 10.65, range [5.64, 122.01]

Radius of gyration: 29.1 Å; Cα contacts (8 Å, |Δi|>4): 1267; chains: 1; bounding box: 55×55×91 Å